Protein AF-0000000073064650 (afdb_homodimer)

pLDDT: mean 72.91, std 30.6, range [15.84, 98.94]

Sequence (746 aa):
MNFLLETLQVIVMSIYYNMEAFVRLFIPPKNKNVTGEIVLITGAGSGIGRLLAEKFAPLGVSLVLWDINQEGMEETSRLVQEKGATKVHYYLCDCSDKSEVYRVADKVKREVGDVSILINNAGIVTGRKFMDAPDSLIEKTFEVNTMAHFWTYKAFLPAMTANNHGHLVSIASSAGLIGVNGLADYCASKFAAIGFAESVALELLATGKDGVKTTIVCPFFINTGMFDGCTTKWPLLLPVLDPDYVANKIIEAILTDQVYLLLPRTMYLIIGLKKQSKGNQCHVGRVGTSQHLVFGCISTYYTRQAWDSAGDVSGSFQLYGCFQRTRQEGGVEKRGKKETTYSVILVPQRRLIVHVMFLFSLVLLLFIRNFSVMNFLLETLQVIVMSIYYNMEAFVRLFIPPKNKNVTGEIVLITGAGSGIGRLLAEKFAPLGVSLVLWDINQEGMEETSRLVQEKGATKVHYYLCDCSDKSEVYRVADKVKREVGDVSILINNAGIVTGRKFMDAPDSLIEKTFEVNTMAHFWTYKAFLPAMTANNHGHLVSIASSAGLIGVNGLADYCASKFAAIGFAESVALELLATGKDGVKTTIVCPFFINTGMFDGCTTKWPLLLPVLDPDYVANKIIEAILTDQVYLLLPRTMYLIIGLKKQSKGNQCHVGRVGTSQHLVFGCISTYYTRQAWDSAGDVSGSFQLYGCFQRTRQEGGVEKRGKKETTYSVILVPQRRLIVHVMFLFSLVLLLFIRNFSV

Solvent-accessible surface area (backbone atoms only — not comparable to full-atom values): 40023 Å² total; per-residue (Å²): 132,56,66,64,58,53,49,48,47,49,48,52,48,49,50,50,51,51,50,51,44,55,54,38,73,74,43,78,76,66,68,57,86,51,60,70,36,29,37,35,32,30,33,18,30,44,68,59,29,27,46,41,48,43,68,43,13,64,51,52,26,33,40,36,36,26,17,69,45,62,70,34,34,52,51,34,52,52,54,17,44,73,51,52,29,84,38,80,46,72,46,82,36,48,52,56,37,65,70,46,45,52,52,51,48,51,49,40,45,74,75,78,38,76,55,30,31,42,34,48,47,40,67,65,73,85,58,36,44,64,90,72,46,53,70,70,57,45,53,48,33,31,25,34,38,26,52,26,54,56,54,54,43,64,65,41,42,60,62,16,59,76,65,35,38,29,34,44,32,41,56,49,26,40,42,29,77,41,48,35,38,37,28,25,55,46,10,11,20,22,9,15,35,47,17,29,52,43,4,47,49,44,35,33,51,75,69,67,30,71,43,42,40,50,28,41,33,22,40,49,60,43,68,39,83,90,46,50,70,55,50,50,75,42,48,88,72,47,47,73,34,54,51,68,58,51,32,52,52,50,52,51,30,62,34,33,48,20,44,40,45,56,34,58,68,55,47,35,55,51,50,35,50,52,36,48,47,54,45,56,27,55,69,31,40,80,60,59,46,60,65,32,50,64,51,64,45,37,49,61,59,52,57,60,86,71,70,74,76,78,74,85,79,75,79,82,81,78,80,80,80,81,79,82,81,84,84,83,83,82,82,89,83,85,79,85,77,88,74,87,81,81,81,82,79,83,73,88,82,77,74,71,67,62,64,60,54,57,60,52,53,54,54,53,58,60,54,64,60,64,67,74,107,133,57,67,63,57,52,47,49,47,50,48,51,47,48,49,50,51,51,49,49,42,55,54,37,72,73,43,80,76,66,68,57,88,51,60,72,36,29,38,35,30,29,34,17,30,42,68,60,29,26,47,40,48,43,66,45,13,65,51,50,28,33,40,36,36,26,16,72,45,61,69,33,34,52,50,35,53,52,54,18,45,74,49,54,30,86,39,80,46,75,46,81,35,50,51,56,36,63,70,46,44,54,53,50,46,53,49,40,44,73,74,76,38,77,54,31,31,42,34,47,46,41,68,64,73,84,57,35,45,65,91,72,45,53,68,70,56,46,53,48,32,32,26,32,39,26,51,25,55,56,53,52,44,67,66,41,42,62,61,17,59,75,65,36,37,30,33,44,32,40,55,48,26,40,41,28,76,42,45,35,37,38,29,22,58,45,10,11,19,21,9,16,33,47,17,28,52,44,5,47,48,44,35,33,51,74,70,66,30,72,43,42,40,48,28,42,35,22,41,49,59,42,67,38,82,89,45,48,70,56,49,50,74,43,49,87,73,46,47,72,34,53,49,67,58,51,33,51,51,50,52,51,31,61,34,33,47,20,41,38,43,56,36,59,69,56,45,36,55,53,51,35,51,52,38,46,47,52,47,58,26,55,68,30,40,79,61,59,46,60,64,32,51,64,50,62,46,37,49,61,60,51,58,62,85,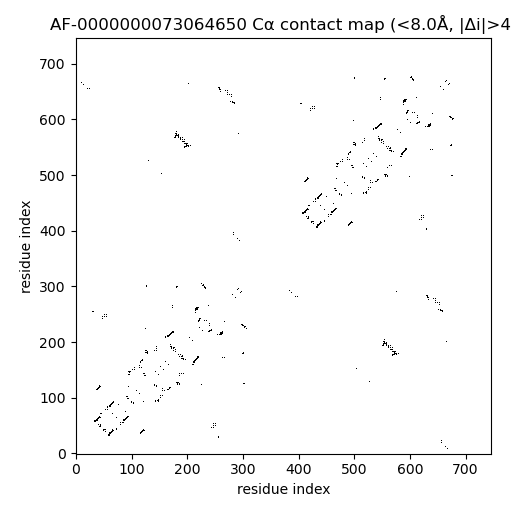73,72,78,75,77,72,86,81,77,80,84,81,79,83,80,82,81,82,80,79,85,83,82,84,82,81,78,86,89,86,82,78,85,75,86,80,80,80,82,79,84,72,90,83,78,74,72,67,63,63,60,55,55,58,53,55,53,54,54,59,60,53,64,58,64,67,73,110

Structure (mmCIF, N/CA/C/O backbone):
data_AF-0000000073064650-model_v1
#
loop_
_entity.id
_entity.type
_entity.pdbx_description
1 polymer 'Short chain dehydrogenase/reductase family 16C, member 5a'
#
loop_
_atom_site.group_PDB
_atom_site.id
_atom_site.type_symbol
_atom_site.label_atom_id
_atom_site.label_alt_id
_atom_site.label_comp_id
_atom_site.label_asym_id
_atom_site.label_entity_id
_atom_site.label_seq_id
_atom_site.pdbx_PDB_ins_code
_atom_site.Cartn_x
_atom_site.Cartn_y
_atom_site.Cartn_z
_atom_site.occupancy
_atom_site.B_iso_or_equiv
_atom_site.auth_seq_id
_atom_site.auth_comp_id
_atom_site.auth_asym_id
_atom_site.auth_atom_id
_atom_site.pdbx_PDB_model_num
ATOM 1 N N . MET A 1 1 ? 33.188 0.176 7.977 1 47.28 1 MET A N 1
ATOM 2 C CA . MET A 1 1 ? 33 0.413 9.406 1 47.28 1 MET A CA 1
ATOM 3 C C . MET A 1 1 ? 32.531 -0.856 10.102 1 47.28 1 MET A C 1
ATOM 5 O O . MET A 1 1 ? 31.938 -1.738 9.477 1 47.28 1 MET A O 1
ATOM 9 N N . ASN A 1 2 ? 32.969 -1.141 11.242 1 60.19 2 ASN A N 1
ATOM 10 C CA . ASN A 1 2 ? 32.938 -2.396 11.984 1 60.19 2 ASN A CA 1
ATOM 11 C C . ASN A 1 2 ? 31.516 -2.74 12.43 1 60.19 2 ASN A C 1
ATOM 13 O O . ASN A 1 2 ? 30.766 -1.862 12.859 1 60.19 2 ASN A O 1
ATOM 17 N N . PHE A 1 3 ? 30.969 -3.73 11.812 1 63.03 3 PHE A N 1
ATOM 18 C CA . PHE A 1 3 ? 29.688 -4.316 12.164 1 63.03 3 PHE A CA 1
ATOM 19 C C . PHE A 1 3 ? 29.422 -4.195 13.656 1 63.03 3 PHE A C 1
ATOM 21 O O . PHE A 1 3 ? 28.297 -3.877 14.07 1 63.03 3 PHE A O 1
ATOM 28 N N . LEU A 1 4 ? 30.469 -4.383 14.336 1 62.69 4 LEU A N 1
ATOM 29 C CA . LEU A 1 4 ? 30.344 -4.332 15.789 1 62.69 4 LEU A CA 1
ATOM 30 C C . LEU A 1 4 ? 30.031 -2.916 16.266 1 62.69 4 LEU A C 1
ATOM 32 O O . LEU A 1 4 ? 29.188 -2.719 17.141 1 62.69 4 LEU A O 1
ATOM 36 N N . LEU A 1 5 ? 30.75 -2.045 15.68 1 65.25 5 LEU A N 1
ATOM 37 C CA . LEU A 1 5 ? 30.547 -0.658 16.078 1 65.25 5 LEU A CA 1
ATOM 38 C C . LEU A 1 5 ? 29.156 -0.173 15.695 1 65.25 5 LEU A C 1
ATOM 40 O O . LEU A 1 5 ? 28.5 0.531 16.469 1 65.25 5 LEU A O 1
ATOM 44 N N . GLU A 1 6 ? 28.734 -0.646 14.555 1 61.19 6 GLU A N 1
ATOM 45 C CA . GLU A 1 6 ? 27.422 -0.248 14.094 1 61.19 6 GLU A CA 1
ATOM 46 C C . GLU A 1 6 ? 26.328 -0.876 14.953 1 61.19 6 GLU A C 1
ATOM 48 O O . GLU A 1 6 ? 25.312 -0.231 15.258 1 61.19 6 GLU A O 1
ATOM 53 N N . THR A 1 7 ? 26.625 -2.049 15.312 1 64.44 7 THR A N 1
ATOM 54 C CA . THR A 1 7 ? 25.656 -2.73 16.172 1 64.44 7 THR A CA 1
ATOM 55 C C . THR A 1 7 ? 25.562 -2.049 17.531 1 64.44 7 THR A C 1
ATOM 57 O O . THR A 1 7 ? 24.469 -1.858 18.062 1 64.44 7 THR A O 1
ATOM 60 N N . LEU A 1 8 ? 26.719 -1.729 18.031 1 69.44 8 LEU A N 1
ATOM 61 C CA . LEU A 1 8 ? 26.75 -1.04 19.312 1 69.44 8 LEU A CA 1
ATOM 62 C C . LEU A 1 8 ? 26.031 0.303 19.234 1 69.44 8 LEU A C 1
ATOM 64 O O . LEU A 1 8 ? 25.328 0.694 20.156 1 69.44 8 LEU A O 1
ATOM 68 N N . GLN A 1 9 ? 26.281 0.861 18.156 1 66.75 9 GLN A N 1
ATOM 69 C CA . GLN A 1 9 ? 25.625 2.141 17.938 1 66.75 9 GLN A CA 1
ATOM 70 C C . GLN A 1 9 ? 24.109 1.975 17.922 1 66.75 9 GLN A C 1
ATOM 72 O O . GLN A 1 9 ? 23.375 2.783 18.5 1 66.75 9 GLN A O 1
ATOM 77 N N . VAL A 1 10 ? 23.688 0.901 17.312 1 63.62 10 VAL A N 1
ATOM 78 C CA . VAL A 1 10 ? 22.25 0.648 17.219 1 63.62 10 VAL A CA 1
ATOM 79 C C . VAL A 1 10 ? 21.688 0.355 18.609 1 63.62 10 VAL A C 1
ATOM 81 O O . VAL A 1 10 ? 20.594 0.813 18.969 1 63.62 10 VAL A O 1
ATOM 84 N N . ILE A 1 11 ? 22.484 -0.302 19.359 1 62.72 11 ILE A N 1
ATOM 85 C CA . ILE A 1 11 ? 22.047 -0.66 20.703 1 62.72 11 ILE A CA 1
ATOM 86 C C . ILE A 1 11 ? 21.953 0.596 21.578 1 62.72 11 ILE A C 1
ATOM 88 O O . ILE A 1 11 ? 20.953 0.803 22.266 1 62.72 11 ILE A O 1
ATOM 92 N N . VAL A 1 12 ? 22.969 1.361 21.484 1 70.06 12 VAL A N 1
ATOM 93 C CA . VAL A 1 12 ? 23.016 2.584 22.281 1 70.06 12 VAL A CA 1
ATOM 94 C C . VAL A 1 12 ? 21.859 3.496 21.875 1 70.06 12 VAL A C 1
ATOM 96 O O . VAL A 1 12 ? 21.172 4.066 22.734 1 70.06 12 VAL A O 1
ATOM 99 N N . MET A 1 13 ? 21.688 3.512 20.609 1 64 13 MET A N 1
ATOM 100 C CA . MET A 1 13 ? 20.594 4.34 20.125 1 64 13 MET A CA 1
ATOM 101 C C . MET A 1 13 ? 19.25 3.781 20.578 1 64 13 MET A C 1
ATOM 103 O O . MET A 1 13 ? 18.344 4.539 20.922 1 64 13 MET A O 1
ATOM 107 N N . SER A 1 14 ? 19.156 2.498 20.562 1 62.38 14 SER A N 1
ATOM 108 C CA . SER A 1 14 ? 17.922 1.861 21.016 1 62.38 14 SER A CA 1
ATOM 109 C C . SER A 1 14 ? 17.656 2.16 22.5 1 62.38 14 SER A C 1
ATOM 111 O O . SER A 1 14 ? 16.516 2.441 22.875 1 62.38 14 SER A O 1
ATOM 113 N N . ILE A 1 15 ? 18.688 2.133 23.234 1 65.19 15 ILE A N 1
ATOM 114 C CA . ILE A 1 15 ? 18.562 2.422 24.656 1 65.19 15 ILE A CA 1
ATOM 115 C C . ILE A 1 15 ? 18.156 3.883 24.859 1 65.19 15 ILE A C 1
ATOM 117 O O . ILE A 1 15 ? 17.25 4.184 25.641 1 65.19 15 ILE A O 1
ATOM 121 N N . TYR A 1 16 ? 18.828 4.695 24.172 1 65.5 16 TYR A N 1
ATOM 122 C CA . TYR A 1 16 ? 18.547 6.121 24.266 1 65.5 16 TYR A CA 1
ATOM 123 C C . TYR A 1 16 ? 17.078 6.398 23.953 1 65.5 16 TYR A C 1
ATOM 125 O O . TYR A 1 16 ? 16.391 7.098 24.688 1 65.5 16 TYR A O 1
ATOM 133 N N . TYR A 1 17 ? 16.594 5.781 22.938 1 60.78 17 TYR A N 1
ATOM 134 C CA . TYR A 1 17 ? 15.234 6.059 22.5 1 60.78 17 TYR A CA 1
ATOM 135 C C . TYR A 1 17 ? 14.219 5.465 23.469 1 60.78 17 TYR A C 1
ATOM 137 O O . TYR A 1 17 ? 13.156 6.051 23.703 1 60.78 17 TYR A O 1
ATOM 145 N N . ASN A 1 18 ? 14.594 4.395 24 1 61.25 18 ASN A N 1
ATOM 146 C CA . ASN A 1 18 ? 13.703 3.805 25 1 61.25 18 ASN A CA 1
ATOM 147 C C . ASN A 1 18 ? 13.656 4.648 26.266 1 61.25 18 ASN A C 1
ATOM 149 O O . ASN A 1 18 ? 12.602 4.793 26.875 1 61.25 18 ASN A O 1
ATOM 153 N N . MET A 1 19 ? 14.789 5.156 26.562 1 67.62 19 MET A N 1
ATOM 154 C CA . MET A 1 19 ? 14.828 6.039 27.734 1 67.62 19 MET A CA 1
ATOM 155 C C . MET A 1 19 ? 14.031 7.312 27.469 1 67.62 19 MET A C 1
ATOM 157 O O . MET A 1 19 ? 13.289 7.77 28.344 1 67.62 19 MET A O 1
ATOM 161 N N . GLU A 1 20 ? 14.227 7.848 26.359 1 66.56 20 GLU A N 1
ATOM 162 C CA . GLU A 1 20 ? 13.461 9.031 25.984 1 66.56 20 GLU A CA 1
ATOM 163 C C . GLU A 1 20 ? 11.961 8.75 26 1 66.56 20 GLU A C 1
ATOM 165 O O . GLU A 1 20 ? 11.18 9.562 26.5 1 66.56 20 GLU A O 1
ATOM 170 N N . ALA A 1 21 ? 11.594 7.648 25.453 1 62.06 21 ALA A N 1
ATOM 171 C CA . ALA A 1 21 ? 10.188 7.25 25.469 1 62.06 21 ALA A CA 1
ATOM 172 C C . ALA A 1 21 ? 9.664 7.125 26.891 1 62.06 21 ALA A C 1
ATOM 174 O O . ALA A 1 21 ? 8.523 7.516 27.188 1 62.06 21 ALA A O 1
ATOM 175 N N . PHE A 1 22 ? 10.516 6.668 27.703 1 66.25 22 PHE A N 1
ATOM 176 C CA . PHE A 1 22 ? 10.141 6.5 29.109 1 66.25 22 PHE A CA 1
ATOM 177 C C . PHE A 1 22 ? 9.93 7.855 29.766 1 66.25 22 PHE A C 1
ATOM 179 O O . PHE A 1 22 ? 8.961 8.039 30.516 1 66.25 22 PHE A O 1
ATOM 186 N N . VAL A 1 23 ? 10.766 8.773 29.547 1 69.88 23 VAL A N 1
ATOM 187 C CA . VAL A 1 23 ? 10.672 10.109 30.125 1 69.88 23 VAL A CA 1
ATOM 188 C C . VAL A 1 23 ? 9.43 10.82 29.594 1 69.88 23 VAL A C 1
ATOM 190 O O . VAL A 1 23 ? 8.75 11.531 30.344 1 69.88 23 VAL A O 1
ATOM 193 N N . ARG A 1 24 ? 9.125 10.664 28.312 1 65.75 24 ARG A N 1
ATOM 194 C CA . ARG A 1 24 ? 8 11.328 27.672 1 65.75 24 ARG A CA 1
ATOM 195 C C . ARG A 1 24 ? 6.672 10.797 28.203 1 65.75 24 ARG A C 1
ATOM 197 O O . ARG A 1 24 ? 5.633 11.438 28.047 1 65.75 24 ARG A O 1
ATOM 204 N N . LEU A 1 25 ? 6.734 9.633 28.734 1 64.94 25 LEU A N 1
ATOM 205 C CA . LEU A 1 25 ? 5.535 9.117 29.391 1 64.94 25 LEU A CA 1
ATOM 206 C C . LEU A 1 25 ? 5.094 10.031 30.516 1 64.94 25 LEU A C 1
ATOM 208 O O . LEU A 1 25 ? 3.902 10.125 30.812 1 64.94 25 LEU A O 1
ATOM 212 N N . PHE A 1 26 ? 6.008 10.703 30.984 1 71.88 26 PHE A N 1
ATOM 213 C CA . PHE A 1 26 ? 5.715 11.516 32.156 1 71.88 26 PHE A CA 1
ATOM 214 C C . PHE A 1 26 ? 5.66 13 31.797 1 71.88 26 PHE A C 1
ATOM 216 O O . PHE A 1 26 ? 5.117 13.805 32.562 1 71.88 26 PHE A O 1
ATOM 223 N N . ILE A 1 27 ? 6.203 13.367 30.734 1 74.31 27 ILE A N 1
ATOM 224 C CA . ILE A 1 27 ? 6.203 14.758 30.312 1 74.31 27 ILE A CA 1
ATOM 225 C C . ILE A 1 27 ? 5.469 14.898 28.969 1 74.31 27 ILE A C 1
ATOM 227 O O . ILE A 1 27 ? 5.973 14.469 27.938 1 74.31 27 ILE A O 1
ATOM 231 N N . PRO A 1 28 ? 4.277 15.484 29.078 1 75 28 PRO A N 1
ATOM 232 C CA . PRO A 1 28 ? 3.551 15.664 27.812 1 75 28 PRO A CA 1
ATOM 233 C C . PRO A 1 28 ? 4.312 16.531 26.812 1 75 28 PRO A C 1
ATOM 235 O O . PRO A 1 28 ? 5.016 17.469 27.203 1 75 28 PRO A O 1
ATOM 238 N N . PRO A 1 29 ? 4.273 16.125 25.578 1 77.12 29 PRO A N 1
ATOM 239 C CA . PRO A 1 29 ? 4.949 16.938 24.562 1 77.12 29 PRO A CA 1
ATOM 240 C C . PRO A 1 29 ? 4.352 18.344 24.453 1 77.12 29 PRO A C 1
ATOM 242 O O . PRO A 1 29 ? 3.158 18.531 24.703 1 77.12 29 PRO A O 1
ATOM 245 N N . LYS A 1 30 ? 5.246 19.234 24.188 1 85.81 30 LYS A N 1
ATOM 246 C CA . LYS A 1 30 ? 4.801 20.609 24 1 85.81 30 LYS A CA 1
ATOM 247 C C . LYS A 1 30 ? 4.266 20.828 22.594 1 85.81 30 LYS A C 1
ATOM 249 O O . LYS A 1 30 ? 4.824 20.312 21.625 1 85.81 30 LYS A O 1
ATOM 254 N N . ASN A 1 31 ? 3.184 21.531 22.5 1 92.31 31 ASN A N 1
ATOM 255 C CA . ASN A 1 31 ? 2.6 21.859 21.219 1 92.31 31 ASN A CA 1
ATOM 256 C C . ASN A 1 31 ? 3.443 22.891 20.469 1 92.31 31 ASN A C 1
ATOM 258 O O . ASN A 1 31 ? 3.928 23.859 21.062 1 92.31 31 ASN A O 1
ATOM 262 N N . LYS A 1 32 ? 3.717 22.641 19.266 1 95 32 LYS A N 1
ATOM 263 C CA . LYS A 1 32 ? 4.387 23.656 18.469 1 95 32 LYS A CA 1
ATOM 264 C C . LYS A 1 32 ? 3.432 24.797 18.109 1 95 32 LYS A C 1
ATOM 266 O O . LYS A 1 32 ? 2.215 24.594 18.062 1 95 32 LYS A O 1
ATOM 271 N N . ASN A 1 33 ? 3.994 25.922 17.969 1 96.5 33 ASN A N 1
ATOM 272 C CA . ASN A 1 33 ? 3.232 27.094 17.547 1 96.5 33 ASN A CA 1
ATOM 273 C C . ASN A 1 33 ? 2.984 27.078 16.047 1 96.5 33 ASN A C 1
ATOM 275 O O . ASN A 1 33 ? 3.926 27 15.258 1 96.5 33 ASN A O 1
ATOM 279 N N . VAL A 1 34 ? 1.706 27.25 15.648 1 97.62 34 VAL A N 1
ATOM 280 C CA . VAL A 1 34 ? 1.395 27.203 14.227 1 97.62 34 VAL A CA 1
ATOM 281 C C . VAL A 1 34 ? 0.809 28.531 13.773 1 97.62 34 VAL A C 1
ATOM 283 O O . VAL A 1 34 ? 0.246 28.625 12.68 1 97.62 34 VAL A O 1
ATOM 286 N N . THR A 1 35 ? 0.923 29.5 14.633 1 97.19 35 THR A N 1
ATOM 287 C CA . THR A 1 35 ? 0.423 30.828 14.258 1 97.19 35 THR A CA 1
ATOM 288 C C . THR A 1 35 ? 1.116 31.328 12.992 1 97.19 35 THR A C 1
ATOM 290 O O . THR A 1 35 ? 2.342 31.266 12.891 1 97.19 35 THR A O 1
ATOM 293 N N . GLY A 1 36 ? 0.36 31.719 12.008 1 97 36 GLY A N 1
ATOM 294 C CA . GLY A 1 36 ? 0.901 32.281 10.781 1 97 36 GLY A CA 1
ATOM 295 C C . GLY A 1 36 ? 1.178 31.234 9.719 1 97 36 GLY A C 1
ATOM 296 O O . GLY A 1 36 ? 1.464 31.578 8.57 1 97 36 GLY A O 1
ATOM 297 N N . GLU A 1 37 ? 1.08 29.984 10.078 1 98.25 37 GLU A N 1
ATOM 298 C CA . GLU A 1 37 ? 1.302 28.922 9.109 1 98.25 37 GLU A CA 1
ATOM 299 C C . GLU A 1 37 ? 0.158 28.844 8.109 1 98.25 37 GLU A C 1
ATOM 301 O O . GLU A 1 37 ? -0.977 29.203 8.414 1 98.25 37 GLU A O 1
ATOM 306 N N . ILE A 1 38 ? 0.467 28.438 6.941 1 98.75 38 ILE A N 1
ATOM 307 C CA . ILE A 1 38 ? -0.543 28.172 5.918 1 98.75 38 ILE A CA 1
ATOM 308 C C . ILE A 1 38 ? -0.869 26.688 5.875 1 98.75 38 ILE A C 1
ATOM 310 O O . ILE A 1 38 ? -0.013 25.875 5.535 1 98.75 38 ILE A O 1
ATOM 314 N N . VAL A 1 39 ? -2.117 26.344 6.207 1 98.81 39 VAL A N 1
ATOM 315 C CA . VAL A 1 39 ? -2.559 24.953 6.312 1 98.81 39 VAL A CA 1
ATOM 316 C C . VAL A 1 39 ? -3.5 24.625 5.156 1 98.81 39 VAL A C 1
ATOM 318 O O . VAL A 1 39 ? -4.562 25.234 5.02 1 98.81 39 VAL A O 1
ATOM 321 N N . LEU A 1 40 ? -3.078 23.703 4.289 1 98.94 40 LEU A N 1
ATOM 322 C CA . LEU A 1 40 ? -3.939 23.219 3.211 1 98.94 40 LEU A CA 1
ATOM 323 C C . LEU A 1 40 ? -4.551 21.875 3.555 1 98.94 40 LEU A C 1
ATOM 325 O O . LEU A 1 40 ? -3.836 20.953 3.951 1 98.94 40 LEU A O 1
ATOM 329 N N . ILE A 1 41 ? -5.848 21.75 3.438 1 98.88 41 ILE A N 1
ATOM 330 C CA . ILE A 1 41 ? -6.574 20.531 3.727 1 98.88 41 ILE A CA 1
ATOM 331 C C . ILE A 1 41 ? -7.344 20.078 2.486 1 98.88 41 ILE A C 1
ATOM 333 O O . ILE A 1 41 ? -8.18 20.812 1.966 1 98.88 41 ILE A O 1
ATOM 337 N N . THR A 1 42 ? -7.074 18.906 2.008 1 98.81 42 THR A N 1
ATOM 338 C CA . THR A 1 42 ? -7.875 18.344 0.93 1 98.81 42 THR A CA 1
ATOM 339 C C . THR A 1 42 ? -9.102 17.625 1.488 1 98.81 42 THR A C 1
ATOM 341 O O . THR A 1 42 ? -9.039 17.047 2.574 1 98.81 42 THR A O 1
ATOM 344 N N . GLY A 1 43 ? -10.172 17.609 0.719 1 98.12 43 GLY A N 1
ATOM 345 C CA . GLY A 1 43 ? -11.406 17.016 1.217 1 98.12 43 GLY A CA 1
ATOM 346 C C . GLY A 1 43 ? -11.984 17.781 2.398 1 98.12 43 GLY A C 1
ATOM 347 O O . GLY A 1 43 ? -12.438 17.172 3.371 1 98.12 43 GLY A O 1
ATOM 348 N N . ALA A 1 44 ? -11.914 19.062 2.342 1 98.25 44 ALA A N 1
ATOM 349 C CA . ALA A 1 44 ? -12.25 19.906 3.484 1 98.25 44 ALA A CA 1
ATOM 350 C C . ALA A 1 44 ? -13.742 20.234 3.506 1 98.25 44 ALA A C 1
ATOM 352 O O . ALA A 1 44 ? -14.242 20.859 4.441 1 98.25 44 ALA A O 1
ATOM 353 N N . GLY A 1 45 ? -14.492 19.766 2.561 1 96.62 45 GLY A N 1
ATOM 354 C CA . GLY A 1 45 ? -15.891 20.141 2.438 1 96.62 45 GLY A CA 1
ATOM 355 C C . GLY A 1 45 ? -16.797 19.344 3.354 1 96.62 45 GLY A C 1
ATOM 356 O O . GLY A 1 45 ? -17.969 19.688 3.52 1 96.62 45 GLY A O 1
ATOM 357 N N . SER A 1 46 ? -16.266 18.281 3.943 1 93.56 46 SER A N 1
ATOM 358 C CA . SER A 1 46 ? -17.078 17.453 4.832 1 93.56 46 SER A CA 1
ATOM 359 C C . SER A 1 46 ? -16.203 16.578 5.73 1 93.56 46 SER A C 1
ATOM 361 O O . SER A 1 46 ? -14.977 16.641 5.66 1 93.56 46 SER A O 1
ATOM 363 N N . GLY A 1 47 ? -16.859 16 6.664 1 93.81 47 GLY A N 1
ATOM 364 C CA . GLY A 1 47 ? -16.234 14.938 7.438 1 93.81 47 GLY A CA 1
ATOM 365 C C . GLY A 1 47 ? -15.055 15.422 8.25 1 93.81 47 GLY A C 1
ATOM 366 O O . GLY A 1 47 ? -15.125 16.469 8.898 1 93.81 47 GLY A O 1
ATOM 367 N N . ILE A 1 48 ? -14.031 14.602 8.203 1 96.5 48 ILE A N 1
ATOM 368 C CA . ILE A 1 48 ? -12.828 14.852 8.992 1 96.5 48 ILE A CA 1
ATOM 369 C C . ILE A 1 48 ? -12.156 16.141 8.516 1 96.5 48 ILE A C 1
ATOM 371 O O . ILE A 1 48 ? -11.648 16.922 9.32 1 96.5 48 ILE A O 1
ATOM 375 N N . GLY A 1 49 ? -12.172 16.359 7.176 1 98 49 GLY A N 1
ATOM 376 C CA . GLY A 1 49 ? -11.57 17.562 6.637 1 98 49 GLY A CA 1
ATOM 377 C C . GLY A 1 49 ? -12.18 18.844 7.195 1 98 49 GLY A C 1
ATOM 378 O O . GLY A 1 49 ? -11.461 19.766 7.574 1 98 49 GLY A O 1
ATOM 379 N N . ARG A 1 50 ? -13.469 18.844 7.25 1 97.75 50 ARG A N 1
ATOM 380 C CA . ARG A 1 50 ? -14.172 20 7.82 1 97.75 50 ARG A CA 1
ATOM 381 C C . ARG A 1 50 ? -13.836 20.172 9.297 1 97.75 50 ARG A C 1
ATOM 383 O O . ARG A 1 50 ? -13.562 21.281 9.75 1 97.75 50 ARG A O 1
ATOM 390 N N . LEU A 1 51 ? -13.812 19.078 10.016 1 97.88 51 LEU A N 1
ATOM 391 C CA . LEU A 1 51 ? -13.547 19.125 11.453 1 97.88 51 LEU A CA 1
ATOM 392 C C . LEU A 1 51 ? -12.125 19.594 11.727 1 97.88 51 LEU A C 1
ATOM 394 O O . LEU A 1 51 ? -11.883 20.328 12.68 1 97.88 51 LEU A O 1
ATOM 398 N N . LEU A 1 52 ? -11.203 19.188 10.898 1 98.56 52 LEU A N 1
ATOM 399 C CA . LEU A 1 52 ? -9.828 19.656 11.047 1 98.56 52 LEU A CA 1
ATOM 400 C C . LEU A 1 52 ? -9.734 21.156 10.805 1 98.56 52 LEU A C 1
ATOM 402 O O . LEU A 1 52 ? -9.055 21.875 11.547 1 98.56 52 LEU A O 1
ATOM 406 N N . ALA A 1 53 ? -10.422 21.578 9.766 1 98.56 53 ALA A N 1
ATOM 407 C CA . ALA A 1 53 ? -10.453 23.016 9.477 1 98.56 53 ALA A CA 1
ATOM 408 C C . ALA A 1 53 ? -11 23.797 10.656 1 98.56 53 ALA A C 1
ATOM 410 O O . ALA A 1 53 ? -10.438 24.828 11.047 1 98.56 53 ALA A O 1
ATOM 411 N N . GLU A 1 54 ? -12.008 23.297 11.258 1 98.19 54 GLU A N 1
ATOM 412 C CA . GLU A 1 54 ? -12.633 23.938 12.406 1 98.19 54 GLU A CA 1
ATOM 413 C C . GLU A 1 54 ? -11.68 24.016 13.594 1 98.19 54 GLU A C 1
ATOM 415 O O . GLU A 1 54 ? -11.656 25 14.32 1 98.19 54 GLU A O 1
ATOM 420 N N . LYS A 1 55 ? -10.945 23.016 13.75 1 97.69 55 LYS A N 1
ATOM 421 C CA . LYS A 1 55 ? -10.055 22.938 14.906 1 97.69 55 LYS A CA 1
ATOM 422 C C . LYS A 1 55 ? -8.812 23.797 14.703 1 97.69 55 LYS A C 1
ATOM 424 O O . LYS A 1 55 ? -8.234 24.297 15.672 1 97.69 55 LYS A O 1
ATOM 429 N N . PHE A 1 56 ? -8.422 24.062 13.484 1 98.12 56 PHE A N 1
ATOM 430 C CA . PHE A 1 56 ? -7.277 24.906 13.172 1 98.12 56 PHE A CA 1
ATOM 431 C C . PHE A 1 56 ? -7.668 26.391 13.211 1 98.12 56 PHE A C 1
ATOM 433 O O . PHE A 1 56 ? -6.812 27.25 13.406 1 98.12 56 PHE A O 1
ATOM 440 N N . ALA A 1 57 ? -8.906 26.641 13.086 1 97.5 57 ALA A N 1
ATOM 441 C CA . ALA A 1 57 ? -9.422 27.984 12.891 1 97.5 57 ALA A CA 1
ATOM 442 C C . ALA A 1 57 ? -8.961 28.906 14.016 1 97.5 57 ALA A C 1
ATOM 444 O O . ALA A 1 57 ? -8.445 30 13.758 1 97.5 57 ALA A O 1
ATOM 445 N N . PRO A 1 58 ? -9.055 28.484 15.266 1 96.75 58 PRO A N 1
ATOM 446 C CA . PRO A 1 58 ? -8.703 29.406 16.344 1 96.75 58 PRO A CA 1
ATOM 447 C C . PRO A 1 58 ? -7.199 29.469 16.609 1 96.75 58 PRO A C 1
ATOM 449 O O . PRO A 1 58 ? -6.746 30.219 17.469 1 96.75 58 PRO A O 1
ATOM 452 N N . LEU A 1 59 ? -6.348 28.797 15.852 1 96.88 59 LEU A N 1
ATOM 453 C CA . LEU A 1 59 ? -4.93 28.672 16.156 1 96.88 59 LEU A CA 1
ATOM 454 C C . LEU A 1 59 ? -4.121 29.734 15.422 1 96.88 59 LEU A C 1
ATOM 456 O O . LEU A 1 59 ? -2.889 29.734 15.469 1 96.88 59 LEU A O 1
ATOM 460 N N . GLY A 1 60 ? -4.785 30.641 14.711 1 96.56 60 GLY A N 1
ATOM 461 C CA . GLY A 1 60 ? -4.121 31.766 14.062 1 96.56 60 GLY A CA 1
ATOM 462 C C . GLY A 1 60 ? -3.455 31.391 12.75 1 96.56 60 GLY A C 1
ATOM 463 O O . GLY A 1 60 ? -2.494 32.031 12.328 1 96.56 60 GLY A O 1
ATOM 464 N N . VAL A 1 61 ? -3.934 30.344 12.133 1 98 61 VAL A N 1
ATOM 465 C CA . VAL A 1 61 ? -3.367 29.891 10.875 1 98 61 VAL A CA 1
ATOM 466 C C . VAL A 1 61 ? -4.156 30.484 9.703 1 98 61 VAL A C 1
ATOM 468 O O . VAL A 1 61 ? -5.234 31.047 9.898 1 98 61 VAL A O 1
ATOM 471 N N . SER A 1 62 ? -3.561 30.438 8.492 1 98.25 62 SER A N 1
ATOM 472 C CA . SER A 1 62 ? -4.289 30.656 7.25 1 98.25 62 SER A CA 1
ATOM 473 C C . SER A 1 62 ? -4.766 29.328 6.656 1 98.25 62 SER A C 1
ATOM 475 O O . SER A 1 62 ? -3.957 28.438 6.375 1 98.25 62 SER A O 1
ATOM 477 N N . LEU A 1 63 ? -6.059 29.234 6.438 1 98.62 63 LEU A N 1
ATOM 478 C CA . LEU A 1 63 ? -6.629 27.984 5.984 1 98.62 63 LEU A CA 1
ATOM 479 C C . LEU A 1 63 ? -6.855 28 4.473 1 98.62 63 LEU A C 1
ATOM 481 O O . LEU A 1 63 ? -7.371 28.984 3.93 1 98.62 63 LEU A O 1
ATOM 485 N N . VAL A 1 64 ? -6.387 26.969 3.803 1 98.75 64 VAL A N 1
ATOM 486 C CA . VAL A 1 64 ? -6.66 26.719 2.391 1 98.75 64 VAL A CA 1
ATOM 487 C C . VAL A 1 64 ? -7.449 25.422 2.236 1 98.75 64 VAL A C 1
ATOM 489 O O . VAL A 1 64 ? -6.93 24.344 2.502 1 98.75 64 VAL A O 1
ATOM 492 N N . LEU A 1 65 ? -8.703 25.531 1.763 1 98.69 65 LEU A N 1
ATOM 493 C CA . LEU A 1 65 ? -9.617 24.391 1.701 1 98.69 65 LEU A CA 1
ATOM 494 C C . LEU A 1 65 ? -9.797 23.922 0.263 1 98.69 65 LEU A C 1
ATOM 496 O O . LEU A 1 65 ? -10.164 24.703 -0.613 1 98.69 65 LEU A O 1
ATOM 500 N N . TRP A 1 66 ? -9.453 22.625 0.001 1 98.75 66 TRP A N 1
ATOM 501 C CA . TRP A 1 66 ? -9.688 21.984 -1.292 1 98.75 66 TRP A CA 1
ATOM 502 C C . TRP A 1 66 ? -10.82 20.969 -1.204 1 98.75 66 TRP A C 1
ATOM 504 O O . TRP A 1 66 ? -10.914 20.219 -0.232 1 98.75 66 TRP A O 1
ATOM 514 N N . ASP A 1 67 ? -11.664 20.969 -2.117 1 98.38 67 ASP A N 1
ATOM 515 C CA . ASP A 1 67 ? -12.695 19.938 -2.26 1 98.38 67 ASP A CA 1
ATOM 516 C C . ASP A 1 67 ? -13.336 20 -3.645 1 98.38 67 ASP A C 1
ATOM 518 O O . ASP A 1 67 ? -13.266 21.016 -4.328 1 98.38 67 ASP A O 1
ATOM 522 N N . ILE A 1 68 ? -13.906 18.906 -4.008 1 97.62 68 ILE A N 1
ATOM 523 C CA . ILE A 1 68 ? -14.617 18.859 -5.277 1 97.62 68 ILE A CA 1
ATOM 524 C C . ILE A 1 68 ? -16.031 19.406 -5.094 1 97.62 68 ILE A C 1
ATOM 526 O O . ILE A 1 68 ? -16.672 19.828 -6.062 1 97.62 68 ILE A O 1
ATOM 530 N N . ASN A 1 69 ? -16.531 19.422 -3.881 1 96.38 69 ASN A N 1
ATOM 531 C CA . ASN A 1 69 ? -17.859 19.891 -3.543 1 96.38 69 ASN A CA 1
ATOM 532 C C . ASN A 1 69 ? -17.859 21.375 -3.164 1 96.38 69 ASN A C 1
ATOM 534 O O . ASN A 1 69 ? -17.531 21.719 -2.027 1 96.38 69 ASN A O 1
ATOM 538 N N . GLN A 1 70 ? -18.391 22.172 -3.986 1 95.5 70 GLN A N 1
ATOM 539 C CA . GLN A 1 70 ? -18.391 23.625 -3.777 1 95.5 70 GLN A CA 1
ATOM 540 C C . GLN A 1 70 ? -19.266 24 -2.584 1 95.5 70 GLN A C 1
ATOM 542 O O . GLN A 1 70 ? -18.844 24.797 -1.733 1 95.5 70 GLN A O 1
ATOM 547 N N . GLU A 1 71 ? -20.438 23.438 -2.527 1 96.56 71 GLU A N 1
ATOM 548 C CA . GLU A 1 71 ? -21.359 23.75 -1.439 1 96.56 71 GLU A CA 1
ATOM 549 C C . GLU A 1 71 ? -20.766 23.359 -0.086 1 96.56 71 GLU A C 1
ATOM 551 O O . GLU A 1 71 ? -20.891 24.109 0.887 1 96.56 71 GLU A O 1
ATOM 556 N N . GLY A 1 72 ? -20.188 22.203 -0.045 1 96.31 72 GLY A N 1
ATOM 557 C CA . GLY A 1 72 ? -19.547 21.75 1.179 1 96.31 72 GLY A CA 1
ATOM 558 C C . GLY A 1 72 ? -18.406 22.656 1.622 1 96.31 72 GLY A C 1
ATOM 559 O O . GLY A 1 72 ? -18.25 22.922 2.814 1 96.31 72 GLY A O 1
ATOM 560 N N . MET A 1 73 ? -17.703 23.141 0.674 1 95.75 73 MET A N 1
ATOM 561 C CA . MET A 1 73 ? -16.562 24 0.971 1 95.75 73 MET A CA 1
ATOM 562 C C . MET A 1 73 ? -17.031 25.359 1.507 1 95.75 73 MET A C 1
ATOM 564 O O . MET A 1 73 ? -16.438 25.891 2.436 1 95.75 73 MET A O 1
ATOM 568 N N . GLU A 1 74 ? -18.031 25.859 0.882 1 95.5 74 GLU A N 1
ATOM 569 C CA . GLU A 1 74 ? -18.594 27.125 1.342 1 95.5 74 GLU A CA 1
ATOM 570 C C . GLU A 1 74 ? -19.141 27 2.764 1 95.5 74 GLU A C 1
ATOM 572 O O . GLU A 1 74 ? -18.953 27.922 3.578 1 95.5 74 GLU A O 1
ATOM 577 N N . GLU A 1 75 ? -19.766 25.891 2.998 1 97.19 75 GLU A N 1
ATOM 578 C CA . GLU A 1 75 ? -20.25 25.641 4.352 1 97.19 75 GLU A CA 1
ATOM 579 C C . GLU A 1 75 ? -19.094 25.578 5.348 1 97.19 75 GLU A C 1
ATOM 581 O O . GLU A 1 75 ? -19.141 26.172 6.422 1 97.19 75 GLU A O 1
ATOM 586 N N . THR A 1 76 ? -18.047 24.859 4.984 1 98.12 76 THR A N 1
ATOM 587 C CA . THR A 1 76 ? -16.875 24.766 5.844 1 98.12 76 THR A CA 1
ATOM 588 C C . THR A 1 76 ? -16.25 26.141 6.062 1 98.12 76 THR A C 1
ATOM 590 O O . THR A 1 76 ? -15.844 26.469 7.18 1 98.12 76 THR A O 1
ATOM 593 N N . SER A 1 77 ? -16.172 26.906 5.016 1 97.12 77 SER A N 1
ATOM 594 C CA . SER A 1 77 ? -15.617 28.25 5.109 1 97.12 77 SER A CA 1
ATOM 595 C C . SER A 1 77 ? -16.406 29.109 6.102 1 97.12 77 SER A C 1
ATOM 597 O O . SER A 1 77 ? -15.812 29.828 6.902 1 97.12 77 SER A O 1
ATOM 599 N N . ARG A 1 78 ? -17.688 29 6.074 1 96.75 78 ARG A N 1
ATOM 600 C CA . ARG A 1 78 ? -18.531 29.734 7.008 1 96.75 78 ARG A CA 1
ATOM 601 C C . ARG A 1 78 ? -18.297 29.266 8.438 1 96.75 78 ARG A C 1
ATOM 603 O O . ARG A 1 78 ? -18.141 30.094 9.344 1 96.75 78 ARG A O 1
ATOM 610 N N . LEU A 1 79 ? -18.25 28.016 8.625 1 97.25 79 LEU A N 1
ATOM 611 C CA . LEU A 1 79 ? -18.094 27.422 9.953 1 97.25 79 LEU A CA 1
ATOM 612 C C . LEU A 1 79 ? -16.75 27.844 10.562 1 97.25 79 LEU A C 1
ATOM 614 O O . LEU A 1 79 ? -16.688 28.156 11.75 1 97.25 79 LEU A O 1
ATOM 618 N N . VAL A 1 80 ? -15.719 27.844 9.766 1 97.56 80 VAL A N 1
ATOM 619 C CA . VAL A 1 80 ? -14.391 28.141 10.297 1 97.56 80 VAL A CA 1
ATOM 620 C C . VAL A 1 80 ? -14.281 29.641 10.602 1 97.56 80 VAL A C 1
ATOM 622 O O . VAL A 1 80 ? -13.594 30.031 11.555 1 97.56 80 VAL A O 1
ATOM 625 N N . GLN A 1 81 ? -14.922 30.469 9.82 1 96.06 81 GLN A N 1
ATOM 626 C CA . GLN A 1 81 ? -14.953 31.906 10.109 1 96.06 81 GLN A CA 1
ATOM 627 C C . GLN A 1 81 ? -15.656 32.188 11.438 1 96.06 81 GLN A C 1
ATOM 629 O O . GLN A 1 81 ? -15.211 33.031 12.219 1 96.06 81 GLN A O 1
ATOM 634 N N . GLU A 1 82 ? -16.656 31.438 11.68 1 95.81 82 GLU A N 1
ATOM 635 C CA . GLU A 1 82 ? -17.391 31.562 12.938 1 95.81 82 GLU A CA 1
ATOM 636 C C . GLU A 1 82 ? -16.531 31.141 14.117 1 95.81 82 GLU A C 1
ATOM 638 O O . GLU A 1 82 ? -16.719 31.625 15.234 1 95.81 82 GLU A O 1
ATOM 643 N N . LYS A 1 83 ? -15.625 30.312 13.852 1 95.25 83 LYS A N 1
ATOM 644 C CA . LYS A 1 83 ? -14.789 29.766 14.914 1 95.25 83 LYS A CA 1
ATOM 645 C C . LYS A 1 83 ? -13.523 30.594 15.102 1 95.25 83 LYS A C 1
ATOM 647 O O . LYS A 1 83 ? -12.641 30.219 15.883 1 95.25 83 LYS A O 1
ATOM 652 N N . GLY A 1 84 ? -13.336 31.656 14.297 1 92 84 GLY A N 1
ATOM 653 C CA . GLY A 1 84 ? -12.273 32.594 14.578 1 92 84 GLY A CA 1
ATOM 654 C C . GLY A 1 84 ? -11.18 32.594 13.523 1 92 84 GLY A C 1
ATOM 655 O O . GLY A 1 84 ? -10.141 33.25 13.703 1 92 84 GLY A O 1
ATOM 656 N N . ALA A 1 85 ? -11.43 31.922 12.477 1 92.62 85 ALA A N 1
ATOM 657 C CA . ALA A 1 85 ? -10.43 31.984 11.414 1 92.62 85 ALA A CA 1
ATOM 658 C C . ALA A 1 85 ? -10.375 33.375 10.781 1 92.62 85 ALA A C 1
ATOM 660 O O . ALA A 1 85 ? -11.414 33.938 10.445 1 92.62 85 ALA A O 1
ATOM 661 N N . THR A 1 86 ? -9.156 33.906 10.617 1 90.31 86 THR A N 1
ATOM 662 C CA . THR A 1 86 ? -9.023 35.25 10.055 1 90.31 86 THR A CA 1
ATOM 663 C C . THR A 1 86 ? -8.742 35.188 8.555 1 90.31 86 THR A C 1
ATOM 665 O O . THR A 1 86 ? -9.094 36.125 7.816 1 90.31 86 THR A O 1
ATOM 668 N N . LYS A 1 87 ? -8.125 34.188 8.102 1 96.25 87 LYS A N 1
ATOM 669 C CA . LYS A 1 87 ? -7.797 34 6.695 1 96.25 87 LYS A CA 1
ATOM 670 C C . LYS A 1 87 ? -8.227 32.594 6.211 1 96.25 87 LYS A C 1
ATOM 672 O O . LYS A 1 87 ? -7.688 31.594 6.652 1 96.25 87 LYS A O 1
ATOM 677 N N . VAL A 1 88 ? -9.195 32.625 5.359 1 97.56 88 VAL A N 1
ATOM 678 C CA . VAL A 1 88 ? -9.695 31.359 4.805 1 97.56 88 VAL A CA 1
ATOM 679 C C . VAL A 1 88 ? -9.852 31.484 3.291 1 97.56 88 VAL A C 1
ATOM 681 O O . VAL A 1 88 ? -10.43 32.469 2.799 1 97.56 88 VAL A O 1
ATOM 684 N N . HIS A 1 89 ? -9.219 30.562 2.557 1 97.56 89 HIS A N 1
ATOM 685 C CA . HIS A 1 89 ? -9.344 30.438 1.107 1 97.56 89 HIS A CA 1
ATOM 686 C C . HIS A 1 89 ? -9.852 29.062 0.712 1 97.56 89 HIS A C 1
ATOM 688 O O . HIS A 1 89 ? -9.523 28.062 1.361 1 97.56 89 HIS A O 1
ATOM 694 N N . TYR A 1 90 ? -10.703 29 -0.202 1 97 90 TYR A N 1
ATOM 695 C CA . TYR A 1 90 ? -11.148 27.703 -0.677 1 97 90 TYR A CA 1
ATOM 696 C C . TYR A 1 90 ? -11.109 27.625 -2.199 1 97 90 TYR A C 1
ATOM 698 O O . TYR A 1 90 ? -11.359 28.625 -2.881 1 97 90 TYR A O 1
ATOM 706 N N . TYR A 1 91 ? -10.711 26.547 -2.742 1 97.94 91 TYR A N 1
ATOM 707 C CA . TYR A 1 91 ? -10.57 26.281 -4.172 1 97.94 91 TYR A CA 1
ATOM 708 C C . TYR A 1 91 ? -11.242 24.984 -4.566 1 97.94 91 TYR A C 1
ATOM 710 O O . TYR A 1 91 ? -11.117 23.969 -3.863 1 97.94 91 TYR A O 1
ATOM 718 N N . LEU A 1 92 ? -12.008 25.047 -5.609 1 97.94 92 LEU A N 1
ATOM 719 C CA . LEU A 1 92 ? -12.516 23.812 -6.199 1 97.94 92 LEU A CA 1
ATOM 720 C C . LEU A 1 92 ? -11.383 22.984 -6.812 1 97.94 92 LEU A C 1
ATOM 722 O O . LEU A 1 92 ? -10.648 23.484 -7.668 1 97.94 92 LEU A O 1
ATOM 726 N N . CYS A 1 93 ? -11.234 21.719 -6.34 1 98.25 93 CYS A N 1
ATOM 727 C CA . CYS A 1 93 ? -10.141 20.891 -6.84 1 98.25 93 CYS A CA 1
ATOM 728 C C . CYS A 1 93 ? -10.523 19.422 -6.82 1 98.25 93 CYS A C 1
ATOM 730 O O . CYS A 1 93 ? -10.859 18.875 -5.766 1 98.25 93 CYS A O 1
ATOM 732 N N . ASP A 1 94 ? -10.516 18.828 -7.934 1 98.25 94 ASP A N 1
ATOM 733 C CA . ASP A 1 94 ? -10.594 17.375 -8.031 1 98.25 94 ASP A CA 1
ATOM 734 C C . ASP A 1 94 ? -9.219 16.734 -7.875 1 98.25 94 ASP A C 1
ATOM 736 O O . ASP A 1 94 ? -8.445 16.656 -8.828 1 98.25 94 ASP A O 1
ATOM 740 N N . CYS A 1 95 ? -9.023 16.125 -6.734 1 97.94 95 CYS A N 1
ATOM 741 C CA . CYS A 1 95 ? -7.707 15.586 -6.402 1 97.94 95 CYS A CA 1
ATOM 742 C C . CYS A 1 95 ? -7.371 14.391 -7.285 1 97.94 95 CYS A C 1
ATOM 744 O O . CYS A 1 95 ? -6.211 13.984 -7.371 1 97.94 95 CYS A O 1
ATOM 746 N N . SER A 1 96 ? -8.375 13.797 -7.922 1 97.81 96 SER A N 1
ATOM 747 C CA . SER A 1 96 ? -8.117 12.656 -8.789 1 97.81 96 SER A CA 1
ATOM 748 C C . SER A 1 96 ? -7.504 13.094 -10.117 1 97.81 96 SER A C 1
ATOM 750 O O . SER A 1 96 ? -7.012 12.258 -10.883 1 97.81 96 SER A O 1
ATOM 752 N N . ASP A 1 97 ? -7.566 14.359 -10.383 1 98.25 97 ASP A N 1
ATOM 753 C CA . ASP A 1 97 ? -7.047 14.906 -11.641 1 98.25 97 ASP A CA 1
ATOM 754 C C . ASP A 1 97 ? -5.703 15.594 -11.422 1 98.25 97 ASP A C 1
ATOM 756 O O . ASP A 1 97 ? -5.645 16.688 -10.875 1 98.25 97 ASP A O 1
ATOM 760 N N . LYS A 1 98 ? -4.715 15.031 -11.953 1 98.38 98 LYS A N 1
ATOM 761 C CA . LYS A 1 98 ? -3.346 15.508 -11.789 1 98.38 98 LYS A CA 1
ATOM 762 C C . LYS A 1 98 ? -3.211 16.953 -12.266 1 98.38 98 LYS A C 1
ATOM 764 O O . LYS A 1 98 ? -2.637 17.797 -11.562 1 98.38 98 LYS A O 1
ATOM 769 N N . SER A 1 99 ? -3.67 17.203 -13.438 1 98.25 99 SER A N 1
ATOM 770 C CA . SER A 1 99 ? -3.551 18.531 -14.016 1 98.25 99 SER A CA 1
ATOM 771 C C . SER A 1 99 ? -4.258 19.578 -13.156 1 98.25 99 SER A C 1
ATOM 773 O O . SER A 1 99 ? -3.775 20.703 -13.008 1 98.25 99 SER A O 1
ATOM 775 N N . GLU A 1 100 ? -5.363 19.203 -12.617 1 98.19 100 GLU A N 1
ATOM 776 C CA . GLU A 1 100 ? -6.105 20.109 -11.742 1 98.19 100 GLU A CA 1
ATOM 777 C C . GLU A 1 100 ? -5.34 20.375 -10.453 1 98.19 100 GLU A C 1
ATOM 779 O O . GLU A 1 100 ? -5.312 21.516 -9.961 1 98.19 100 GLU A O 1
ATOM 784 N N . VAL A 1 101 ? -4.738 19.391 -9.898 1 98.75 101 VAL A N 1
ATOM 785 C CA . VAL A 1 101 ? -3.965 19.531 -8.664 1 98.75 101 VAL A CA 1
ATOM 786 C C . VAL A 1 101 ? -2.844 20.547 -8.875 1 98.75 101 VAL A C 1
ATOM 788 O O . VAL A 1 101 ? -2.674 21.469 -8.078 1 98.75 101 VAL A O 1
ATOM 791 N N . TYR A 1 102 ? -2.139 20.406 -9.961 1 98.69 102 TYR A N 1
ATOM 792 C CA . TYR A 1 102 ? -1.024 21.312 -10.227 1 98.69 102 TYR A CA 1
ATOM 793 C C . TYR A 1 102 ? -1.522 22.719 -10.516 1 98.69 102 TYR A C 1
ATOM 795 O O . TYR A 1 102 ? -0.932 23.703 -10.062 1 98.69 102 TYR A O 1
ATOM 803 N N . ARG A 1 103 ? -2.594 22.812 -11.273 1 98.5 103 ARG A N 1
ATOM 804 C CA . ARG A 1 103 ? -3.158 24.109 -11.609 1 98.5 103 ARG A CA 1
ATOM 805 C C . ARG A 1 103 ? -3.598 24.859 -10.352 1 98.5 103 ARG A C 1
ATOM 807 O O . ARG A 1 103 ? -3.25 26.031 -10.164 1 98.5 103 ARG A O 1
ATOM 814 N N . VAL A 1 104 ? -4.324 24.188 -9.516 1 98.75 104 VAL A N 1
ATOM 815 C CA . VAL A 1 104 ? -4.836 24.828 -8.312 1 98.75 104 VAL A CA 1
ATOM 816 C C . VAL A 1 104 ? -3.689 25.094 -7.34 1 98.75 104 VAL A C 1
ATOM 818 O O . VAL A 1 104 ? -3.701 26.094 -6.625 1 98.75 104 VAL A O 1
ATOM 821 N N . ALA A 1 105 ? -2.719 24.219 -7.262 1 98.88 105 ALA A N 1
ATOM 822 C CA . ALA A 1 105 ? -1.548 24.438 -6.418 1 98.88 105 ALA A CA 1
ATOM 823 C C . ALA A 1 105 ? -0.824 25.719 -6.812 1 98.88 105 ALA A C 1
ATOM 825 O O . ALA A 1 105 ? -0.421 26.516 -5.949 1 98.88 105 ALA A O 1
ATOM 826 N N . ASP A 1 106 ? -0.699 25.922 -8.094 1 98.56 106 ASP A N 1
ATOM 827 C CA . ASP A 1 106 ? -0.062 27.141 -8.586 1 98.56 106 ASP A CA 1
ATOM 828 C C . ASP A 1 106 ? -0.861 28.375 -8.188 1 98.56 106 ASP A C 1
ATOM 830 O O . ASP A 1 106 ? -0.284 29.422 -7.836 1 98.56 106 ASP A O 1
ATOM 834 N N . LYS A 1 107 ? -2.098 28.25 -8.289 1 98.56 107 LYS A N 1
ATOM 835 C CA . LYS A 1 107 ? -2.975 29.344 -7.879 1 98.56 107 LYS A CA 1
ATOM 836 C C . LYS A 1 107 ? -2.811 29.656 -6.395 1 98.56 107 LYS A C 1
ATOM 838 O O . LYS A 1 107 ? -2.752 30.828 -6 1 98.56 107 LYS A O 1
ATOM 843 N N . VAL A 1 108 ? -2.734 28.656 -5.551 1 98.75 108 VAL A N 1
ATOM 844 C CA . VAL A 1 108 ? -2.553 28.812 -4.109 1 98.75 108 VAL A CA 1
ATOM 845 C C . VAL A 1 108 ? -1.225 29.516 -3.832 1 98.75 108 VAL A C 1
ATOM 847 O O . VAL A 1 108 ? -1.163 30.438 -3.023 1 98.75 108 VAL A O 1
ATOM 850 N N . LYS A 1 109 ? -0.192 29.109 -4.492 1 98.38 109 LYS A N 1
ATOM 851 C CA . LYS A 1 109 ? 1.125 29.719 -4.301 1 98.38 109 LYS A CA 1
ATOM 852 C C . LYS A 1 109 ? 1.108 31.203 -4.652 1 98.38 109 LYS A C 1
ATOM 854 O O . LYS A 1 109 ? 1.736 32 -3.973 1 98.38 109 LYS A O 1
ATOM 859 N N . ARG A 1 110 ? 0.367 31.531 -5.645 1 98.06 110 ARG A N 1
ATOM 860 C CA . ARG A 1 110 ? 0.312 32.906 -6.117 1 98.06 110 ARG A CA 1
ATOM 861 C C . ARG A 1 110 ? -0.563 33.781 -5.211 1 98.06 110 ARG A C 1
ATOM 863 O O . ARG A 1 110 ? -0.203 34.906 -4.879 1 98.06 110 ARG A O 1
ATOM 870 N N . GLU A 1 111 ? -1.661 33.188 -4.762 1 98.25 111 GLU A N 1
ATOM 871 C CA . GLU A 1 111 ? -2.682 34 -4.09 1 98.25 111 GLU A CA 1
ATOM 872 C C . GLU A 1 111 ? -2.496 33.969 -2.574 1 98.25 111 GLU A C 1
ATOM 874 O O . GLU A 1 111 ? -2.854 34.938 -1.882 1 98.25 111 GLU A O 1
ATOM 879 N N . VAL A 1 112 ? -2.014 32.938 -2.057 1 98.19 112 VAL A N 1
ATOM 880 C CA . VAL A 1 112 ? -1.958 32.75 -0.607 1 98.19 112 VAL A CA 1
ATOM 881 C C . VAL A 1 112 ? -0.502 32.688 -0.149 1 98.19 112 VAL A C 1
ATOM 883 O O . VAL A 1 112 ? -0.106 33.406 0.777 1 98.19 112 VAL A O 1
ATOM 886 N N . GLY A 1 113 ? 0.312 31.797 -0.791 1 98.31 113 GLY A N 1
ATOM 887 C CA . GLY A 1 113 ? 1.707 31.625 -0.416 1 98.31 113 GLY A CA 1
ATOM 888 C C . GLY A 1 113 ? 2.129 30.172 -0.315 1 98.31 113 GLY A C 1
ATOM 889 O O . GLY A 1 113 ? 1.45 29.297 -0.839 1 98.31 113 GLY A O 1
ATOM 890 N N . ASP A 1 114 ? 3.303 29.984 0.344 1 98.38 114 ASP A N 1
ATOM 891 C CA . ASP A 1 114 ? 3.865 28.641 0.46 1 98.38 114 ASP A CA 1
ATOM 892 C C . ASP A 1 114 ? 3.197 27.859 1.59 1 98.38 114 ASP A C 1
ATOM 894 O O . ASP A 1 114 ? 3.326 28.219 2.762 1 98.38 114 ASP A O 1
ATOM 898 N N . VAL A 1 115 ? 2.559 26.812 1.216 1 98.75 115 VAL A N 1
ATOM 899 C CA . VAL A 1 115 ? 1.898 25.938 2.188 1 98.75 115 VAL A CA 1
ATOM 900 C C . VAL A 1 115 ? 2.939 25.312 3.117 1 98.75 115 VAL A C 1
ATOM 902 O O . VAL A 1 115 ? 3.936 24.75 2.658 1 98.75 115 VAL A O 1
ATOM 905 N N . SER A 1 116 ? 2.742 25.406 4.371 1 98.56 116 SER A N 1
ATOM 906 C CA . SER A 1 116 ? 3.713 24.875 5.324 1 98.56 116 SER A CA 1
ATOM 907 C C . SER A 1 116 ? 3.174 23.641 6.031 1 98.56 116 SER A C 1
ATOM 909 O O . SER A 1 116 ? 3.941 22.859 6.609 1 98.56 116 SER A O 1
ATOM 911 N N . ILE A 1 117 ? 1.86 23.438 6.117 1 98.88 117 ILE A N 1
ATOM 912 C CA . ILE A 1 117 ? 1.236 22.219 6.609 1 98.88 117 ILE A CA 1
ATOM 913 C C . ILE A 1 117 ? 0.262 21.672 5.566 1 98.88 117 ILE A C 1
ATOM 915 O O . ILE A 1 117 ? -0.734 22.328 5.242 1 98.88 117 ILE A O 1
ATOM 919 N N . LEU A 1 118 ? 0.595 20.578 5.004 1 98.94 118 LEU A N 1
ATOM 920 C CA . LEU A 1 118 ? -0.229 19.938 3.986 1 98.94 118 LEU A CA 1
ATOM 921 C C . LEU A 1 118 ? -0.913 18.703 4.551 1 98.94 118 LEU A C 1
ATOM 923 O O . LEU A 1 118 ? -0.242 17.75 4.965 1 98.94 118 LEU A O 1
ATOM 927 N N . ILE A 1 119 ? -2.236 18.719 4.582 1 98.94 119 ILE A N 1
ATOM 928 C CA . ILE A 1 119 ? -3.014 17.594 5.09 1 98.94 119 ILE A CA 1
ATOM 929 C C . ILE A 1 119 ? -3.748 16.906 3.939 1 98.94 119 ILE A C 1
ATOM 931 O O . ILE A 1 119 ? -4.801 17.375 3.502 1 98.94 119 ILE A O 1
ATOM 935 N N . ASN A 1 120 ? -3.191 15.82 3.484 1 98.81 120 ASN A N 1
ATOM 936 C CA . ASN A 1 120 ? -3.865 14.969 2.51 1 98.81 120 ASN A CA 1
ATOM 937 C C . ASN A 1 120 ? -4.938 14.102 3.17 1 98.81 120 ASN A C 1
ATOM 939 O O . ASN A 1 120 ? -4.637 13.031 3.701 1 98.81 120 ASN A O 1
ATOM 943 N N . ASN A 1 121 ? -6.152 14.562 3.041 1 98.44 121 ASN A N 1
ATOM 944 C CA . ASN A 1 121 ? -7.27 13.953 3.748 1 98.44 121 ASN A CA 1
ATOM 945 C C . ASN A 1 121 ? -8.32 13.414 2.779 1 98.44 121 ASN A C 1
ATOM 947 O O . ASN A 1 121 ? -9.062 12.484 3.111 1 98.44 121 ASN A O 1
ATOM 951 N N . ALA A 1 122 ? -8.359 13.992 1.546 1 97.94 122 ALA A N 1
ATOM 952 C CA . ALA A 1 122 ? -9.359 13.531 0.58 1 97.94 122 ALA A CA 1
ATOM 953 C C . ALA A 1 122 ? -9.266 12.023 0.368 1 97.94 122 ALA A C 1
ATOM 955 O O . ALA A 1 122 ? -8.164 11.469 0.264 1 97.94 122 ALA A O 1
ATOM 956 N N . GLY A 1 123 ? -10.383 11.375 0.383 1 96.31 123 GLY A N 1
ATOM 957 C CA . GLY A 1 123 ? -10.438 9.93 0.18 1 96.31 123 GLY A CA 1
ATOM 958 C C . GLY A 1 123 ? -11.828 9.438 -0.189 1 96.31 123 GLY A C 1
ATOM 959 O O . GLY A 1 123 ? -12.828 10.078 0.144 1 96.31 123 GLY A O 1
ATOM 960 N N . ILE A 1 124 ? -11.859 8.344 -0.863 1 94.81 124 ILE A N 1
ATOM 961 C CA . ILE A 1 124 ? -13.133 7.727 -1.225 1 94.81 124 ILE A CA 1
ATOM 962 C C . ILE A 1 124 ? -13.055 6.219 -1.005 1 94.81 124 ILE A C 1
ATOM 964 O O . ILE A 1 124 ? -11.969 5.66 -0.855 1 94.81 124 ILE A O 1
ATOM 968 N N . VAL A 1 125 ? -14.188 5.602 -0.9 1 92.06 125 VAL A N 1
ATOM 969 C CA . VAL A 1 125 ? -14.312 4.156 -0.736 1 92.06 125 VAL A CA 1
ATOM 970 C C . VAL A 1 125 ? -15.43 3.629 -1.635 1 92.06 125 VAL A C 1
ATOM 972 O O . VAL A 1 125 ? -16.5 4.242 -1.74 1 92.06 125 VAL A O 1
ATOM 975 N N . THR A 1 126 ? -15.133 2.609 -2.357 1 86.94 126 THR A N 1
ATOM 976 C CA . THR A 1 126 ? -16.156 1.993 -3.189 1 86.94 126 THR A CA 1
ATOM 977 C C . THR A 1 126 ? -17.109 1.142 -2.342 1 86.94 126 THR A C 1
ATOM 979 O O . THR A 1 126 ? -18.312 1.15 -2.555 1 86.94 126 THR A O 1
ATOM 982 N N . GLY A 1 127 ? -16.594 0.402 -1.398 1 81.44 127 GLY A N 1
ATOM 983 C CA . GLY A 1 127 ? -17.391 -0.41 -0.493 1 81.44 127 GLY A CA 1
ATOM 984 C C . GLY A 1 127 ? -18.031 -1.609 -1.17 1 81.44 127 GLY A C 1
ATOM 985 O O . GLY A 1 127 ? -19.188 -1.933 -0.911 1 81.44 127 GLY A O 1
ATOM 986 N N . ARG A 1 128 ? -17.422 -2.152 -2.145 1 86.88 128 ARG A N 1
ATOM 987 C CA . ARG A 1 128 ? -17.891 -3.334 -2.861 1 86.88 128 ARG A CA 1
ATOM 988 C C . ARG A 1 128 ? -16.875 -4.473 -2.762 1 86.88 128 ARG A C 1
ATOM 990 O O . ARG A 1 128 ? -15.688 -4.238 -2.576 1 86.88 128 ARG A O 1
ATOM 997 N N . LYS A 1 129 ? -17.484 -5.676 -2.875 1 90.88 129 LYS A N 1
ATOM 998 C CA . LYS A 1 129 ? -16.578 -6.809 -3.047 1 90.88 129 LYS A CA 1
ATOM 999 C C . LYS A 1 129 ? -15.742 -6.656 -4.309 1 90.88 129 LYS A C 1
ATOM 1001 O O . LYS A 1 129 ? -16.141 -5.977 -5.254 1 90.88 129 LYS A O 1
ATOM 1006 N N . PHE A 1 130 ? -14.672 -7.355 -4.309 1 95.5 130 PHE A N 1
ATOM 1007 C CA . PHE A 1 130 ? -13.664 -7.117 -5.332 1 95.5 130 PHE A CA 1
ATOM 1008 C C . PHE A 1 130 ? -14.242 -7.348 -6.723 1 95.5 130 PHE A C 1
ATOM 1010 O O . PHE A 1 130 ? -14.156 -6.473 -7.586 1 95.5 130 PHE A O 1
ATOM 1017 N N . MET A 1 131 ? -14.891 -8.445 -6.879 1 95.31 131 MET A N 1
ATOM 1018 C CA . MET A 1 131 ? -15.367 -8.812 -8.211 1 95.31 131 MET A CA 1
ATOM 1019 C C . MET A 1 131 ? -16.531 -7.926 -8.633 1 95.31 131 MET A C 1
ATOM 1021 O O . MET A 1 131 ? -16.844 -7.828 -9.82 1 95.31 131 MET A O 1
ATOM 1025 N N . ASP A 1 132 ? -17.156 -7.258 -7.723 1 94.12 132 ASP A N 1
ATOM 1026 C CA . ASP A 1 132 ? -18.312 -6.414 -8.008 1 94.12 132 ASP A CA 1
ATOM 1027 C C . ASP A 1 132 ? -17.891 -4.961 -8.219 1 94.12 132 ASP A C 1
ATOM 1029 O O . ASP A 1 132 ? -18.703 -4.129 -8.641 1 94.12 132 ASP A O 1
ATOM 1033 N N . ALA A 1 133 ? -16.688 -4.668 -7.895 1 94.44 133 ALA A N 1
ATOM 1034 C CA . ALA A 1 133 ? -16.203 -3.297 -8.062 1 94.44 133 ALA A CA 1
ATOM 1035 C C . ALA A 1 133 ? -15.891 -3 -9.523 1 94.44 133 ALA A C 1
ATOM 1037 O O . ALA A 1 133 ? -15.062 -3.684 -10.141 1 94.44 133 ALA A O 1
ATOM 1038 N N . PRO A 1 134 ? -16.578 -1.987 -10.07 1 96.44 134 PRO A N 1
ATOM 1039 C CA . PRO A 1 134 ? -16.219 -1.621 -11.438 1 96.44 134 PRO A CA 1
ATOM 1040 C C . PRO A 1 134 ? -14.781 -1.144 -11.562 1 96.44 134 PRO A C 1
ATOM 1042 O O . PRO A 1 134 ? -14.266 -0.469 -10.664 1 96.44 134 PRO A O 1
ATOM 1045 N N . ASP A 1 135 ? -14.164 -1.447 -12.719 1 97.69 135 ASP A N 1
ATOM 1046 C CA . ASP A 1 135 ? -12.766 -1.075 -12.945 1 97.69 135 ASP A CA 1
ATOM 1047 C C . ASP A 1 135 ? -12.562 0.428 -12.766 1 97.69 135 ASP A C 1
ATOM 1049 O O . ASP A 1 135 ? -11.562 0.861 -12.195 1 97.69 135 ASP A O 1
ATOM 1053 N N . SER A 1 136 ? -13.492 1.182 -13.258 1 97.12 136 SER A N 1
ATOM 1054 C CA . SER A 1 136 ? -13.375 2.635 -13.219 1 97.12 136 SER A CA 1
ATOM 1055 C C . SER A 1 136 ? -13.352 3.148 -11.781 1 97.12 136 SER A C 1
ATOM 1057 O O . SER A 1 136 ? -12.656 4.121 -11.469 1 97.12 136 SER A O 1
ATOM 1059 N N . LEU A 1 137 ? -14.055 2.473 -10.891 1 96.44 137 LEU A N 1
ATOM 1060 C CA . LEU A 1 137 ? -14.086 2.9 -9.492 1 96.44 137 LEU A CA 1
ATOM 1061 C C . LEU A 1 137 ? -12.805 2.5 -8.773 1 96.44 137 LEU A C 1
ATOM 1063 O O . LEU A 1 137 ? -12.344 3.213 -7.883 1 96.44 137 LEU A O 1
ATOM 1067 N N . ILE A 1 138 ? -12.258 1.398 -9.18 1 97.88 138 ILE A N 1
ATOM 1068 C CA . ILE A 1 138 ? -10.969 0.988 -8.641 1 97.88 138 ILE A CA 1
ATOM 1069 C C . ILE A 1 138 ? -9.906 2.023 -9 1 97.88 138 ILE A C 1
ATOM 1071 O O . ILE A 1 138 ? -9.133 2.455 -8.141 1 97.88 138 ILE A O 1
ATOM 1075 N N . GLU A 1 139 ? -9.914 2.406 -10.258 1 98 139 GLU A N 1
ATOM 1076 C CA . GLU A 1 139 ? -8.969 3.42 -10.719 1 98 139 GLU A CA 1
ATOM 1077 C C . GLU A 1 139 ? -9.172 4.738 -9.984 1 98 139 GLU A C 1
ATOM 1079 O O . GLU A 1 139 ? -8.203 5.375 -9.562 1 98 139 GLU A O 1
ATOM 1084 N N . LYS A 1 140 ? -10.398 5.105 -9.844 1 97.5 140 LYS A N 1
ATOM 1085 C CA . LYS A 1 140 ? -10.711 6.363 -9.164 1 97.5 140 LYS A CA 1
ATOM 1086 C C . LYS A 1 140 ? -10.242 6.34 -7.715 1 97.5 140 LYS A C 1
ATOM 1088 O O . LYS A 1 140 ? -9.766 7.352 -7.199 1 97.5 140 LYS A O 1
ATOM 1093 N N . THR A 1 141 ? -10.414 5.234 -7.035 1 98 141 THR A N 1
ATOM 1094 C CA . THR A 1 141 ? -9.953 5.078 -5.66 1 98 141 THR A CA 1
ATOM 1095 C C . THR A 1 141 ? -8.461 5.367 -5.559 1 98 141 THR A C 1
ATOM 1097 O O . THR A 1 141 ? -8.023 6.098 -4.668 1 98 141 THR A O 1
ATOM 1100 N N . PHE A 1 142 ? -7.715 4.891 -6.496 1 98.62 142 PHE A N 1
ATOM 1101 C CA . PHE A 1 142 ? -6.273 5.098 -6.473 1 98.62 142 PHE A CA 1
ATOM 1102 C C . PHE A 1 142 ? -5.93 6.547 -6.805 1 98.62 142 PHE A C 1
ATOM 1104 O O . PHE A 1 142 ? -5.008 7.121 -6.223 1 98.62 142 PHE A O 1
ATOM 1111 N N . GLU A 1 143 ? -6.637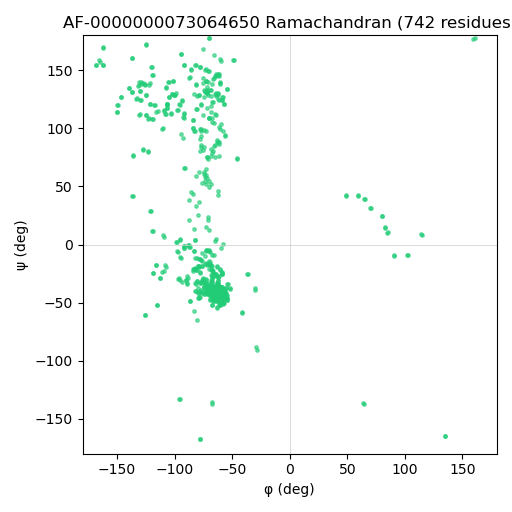 7.066 -7.742 1 98.56 143 GLU A N 1
ATOM 1112 C CA . GLU A 1 143 ? -6.367 8.445 -8.148 1 98.56 143 GLU A CA 1
ATOM 1113 C C . GLU A 1 143 ? -6.539 9.406 -6.984 1 98.56 143 GLU A C 1
ATOM 1115 O O . GLU A 1 143 ? -5.727 10.312 -6.797 1 98.56 143 GLU A O 1
ATOM 1120 N N . VAL A 1 144 ? -7.531 9.156 -6.188 1 98.5 144 VAL A N 1
ATOM 1121 C CA . VAL A 1 144 ? -7.863 10.078 -5.105 1 98.5 144 VAL A CA 1
ATOM 1122 C C . VAL A 1 144 ? -7.031 9.75 -3.869 1 98.5 144 VAL A C 1
ATOM 1124 O O . VAL A 1 144 ? -6.391 10.625 -3.291 1 98.5 144 VAL A O 1
ATOM 1127 N N . ASN A 1 145 ? -7 8.461 -3.488 1 98.56 145 ASN A N 1
ATOM 1128 C CA . ASN A 1 145 ? -6.461 8.055 -2.193 1 98.56 145 ASN A CA 1
ATOM 1129 C C . ASN A 1 145 ? -4.938 7.977 -2.219 1 98.56 145 ASN A C 1
ATOM 1131 O O . ASN A 1 145 ? -4.293 7.977 -1.169 1 98.56 145 ASN A O 1
ATOM 1135 N N . THR A 1 146 ? -4.367 7.82 -3.439 1 98.75 146 THR A N 1
ATOM 1136 C CA . THR A 1 146 ? -2.936 7.547 -3.518 1 98.75 146 THR A CA 1
ATOM 1137 C C . THR A 1 146 ? -2.24 8.562 -4.422 1 98.75 146 THR A C 1
ATOM 1139 O O . THR A 1 146 ? -1.417 9.352 -3.955 1 98.75 146 THR A O 1
ATOM 1142 N N . MET A 1 147 ? -2.648 8.586 -5.656 1 98.75 147 MET A N 1
ATOM 1143 C CA . MET A 1 147 ? -1.933 9.391 -6.645 1 98.75 147 MET A CA 1
ATOM 1144 C C . MET A 1 147 ? -2 10.875 -6.289 1 98.75 147 MET A C 1
ATOM 1146 O O . MET A 1 147 ? -1.042 11.617 -6.52 1 98.75 147 MET A O 1
ATOM 1150 N N . ALA A 1 148 ? -3.072 11.273 -5.766 1 98.81 148 ALA A N 1
ATOM 1151 C CA . ALA A 1 148 ? -3.234 12.664 -5.348 1 98.81 148 ALA A CA 1
ATOM 1152 C C . ALA A 1 148 ? -2.131 13.078 -4.379 1 98.81 148 ALA A C 1
ATOM 1154 O O . ALA A 1 148 ? -1.667 14.219 -4.41 1 98.81 148 ALA A O 1
ATOM 1155 N N . HIS A 1 149 ? -1.711 12.156 -3.48 1 98.75 149 HIS A N 1
ATOM 1156 C CA . HIS A 1 149 ? -0.648 12.461 -2.527 1 98.75 149 HIS A CA 1
ATOM 1157 C C . HIS A 1 149 ? 0.666 12.758 -3.242 1 98.75 149 HIS A C 1
ATOM 1159 O O . HIS A 1 149 ? 1.423 13.633 -2.82 1 98.75 149 HIS A O 1
ATOM 1165 N N . PHE A 1 150 ? 0.925 12.031 -4.316 1 98.75 150 PHE A N 1
ATOM 1166 C CA . PHE A 1 150 ? 2.131 12.281 -5.094 1 98.75 150 PHE A CA 1
ATOM 1167 C C . PHE A 1 150 ? 2.119 13.695 -5.664 1 98.75 150 PHE A C 1
ATOM 1169 O O . PHE A 1 150 ? 3.111 14.422 -5.566 1 98.75 150 PHE A O 1
ATOM 1176 N N . TRP A 1 151 ? 1.015 14.062 -6.203 1 98.81 151 TRP A N 1
ATOM 1177 C CA . TRP A 1 151 ? 0.935 15.328 -6.922 1 98.81 151 TRP A CA 1
ATOM 1178 C C . TRP A 1 151 ? 0.971 16.516 -5.953 1 98.81 151 TRP A C 1
ATOM 1180 O O . TRP A 1 151 ? 1.661 17.5 -6.199 1 98.81 151 TRP A O 1
ATOM 1190 N N . THR A 1 152 ? 0.276 16.406 -4.844 1 98.88 152 THR A N 1
ATOM 1191 C CA . THR A 1 152 ? 0.293 17.484 -3.865 1 98.88 152 THR A CA 1
ATOM 1192 C C . THR A 1 152 ? 1.683 17.641 -3.254 1 98.88 152 THR A C 1
ATOM 1194 O O . THR A 1 152 ? 2.145 18.75 -3.025 1 98.88 152 THR A O 1
ATOM 1197 N N . TYR A 1 153 ? 2.314 16.469 -2.947 1 98.81 153 TYR A N 1
ATOM 1198 C CA . TYR A 1 153 ? 3.678 16.531 -2.432 1 98.81 153 TYR A CA 1
ATOM 1199 C C . TYR A 1 153 ? 4.605 17.219 -3.432 1 98.81 153 TYR A C 1
ATOM 1201 O O . TYR A 1 153 ? 5.414 18.062 -3.059 1 98.81 153 TYR A O 1
ATOM 1209 N N . LYS A 1 154 ? 4.504 16.844 -4.684 1 98.44 154 LYS A N 1
ATOM 1210 C CA . LYS A 1 154 ? 5.371 17.438 -5.699 1 98.44 154 LYS A CA 1
ATOM 1211 C C . LYS A 1 154 ? 5.125 18.938 -5.82 1 98.44 154 LYS A C 1
ATOM 1213 O O . LYS A 1 154 ? 6.051 19.703 -6.105 1 98.44 154 LYS A O 1
ATOM 1218 N N . ALA A 1 155 ? 3.965 19.312 -5.629 1 98.69 155 ALA A N 1
ATOM 1219 C CA . ALA A 1 155 ? 3.596 20.719 -5.777 1 98.69 155 ALA A CA 1
ATOM 1220 C C . ALA A 1 155 ? 4.109 21.547 -4.602 1 98.69 155 ALA A C 1
ATOM 1222 O O . ALA A 1 155 ? 4.574 22.688 -4.785 1 98.69 155 ALA A O 1
ATOM 1223 N N . PHE A 1 156 ? 4.113 21.016 -3.387 1 98.81 156 PHE A N 1
ATOM 1224 C CA . PHE A 1 156 ? 4.285 21.891 -2.234 1 98.81 156 PHE A CA 1
ATOM 1225 C C . PHE A 1 156 ? 5.574 21.562 -1.491 1 98.81 156 PHE A C 1
ATOM 1227 O O . PHE A 1 156 ? 6.066 22.375 -0.698 1 98.81 156 PHE A O 1
ATOM 1234 N N . LEU A 1 157 ? 6.141 20.406 -1.711 1 98.5 157 LEU A N 1
ATOM 1235 C CA . LEU A 1 157 ? 7.309 19.953 -0.968 1 98.5 157 LEU A CA 1
ATOM 1236 C C . LEU A 1 157 ? 8.531 20.812 -1.291 1 98.5 157 LEU A C 1
ATOM 1238 O O . LEU A 1 157 ? 9.359 21.078 -0.416 1 98.5 157 LEU A O 1
ATOM 1242 N N . PRO A 1 158 ? 8.703 21.266 -2.551 1 98.12 158 PRO A N 1
ATOM 1243 C CA . PRO A 1 158 ? 9.906 22.047 -2.881 1 98.12 158 PRO A CA 1
ATOM 1244 C C . PRO A 1 158 ? 10.078 23.266 -1.991 1 98.12 158 PRO A C 1
ATOM 1246 O O . PRO A 1 158 ? 11.18 23.531 -1.497 1 98.12 158 PRO A O 1
ATOM 1249 N N . ALA A 1 159 ? 9.055 24 -1.748 1 98.31 159 ALA A N 1
ATOM 1250 C CA . ALA A 1 159 ? 9.148 25.172 -0.881 1 98.31 159 ALA A CA 1
ATOM 1251 C C . ALA A 1 159 ? 9.461 24.766 0.556 1 98.31 159 ALA A C 1
ATOM 1253 O O . ALA A 1 159 ? 10.227 25.453 1.244 1 98.31 159 ALA A O 1
ATOM 1254 N N . MET A 1 160 ? 8.875 23.672 1.035 1 98.5 160 MET A N 1
ATOM 1255 C CA . MET A 1 160 ? 9.133 23.172 2.385 1 98.5 160 MET A CA 1
ATOM 1256 C C . MET A 1 160 ? 10.602 22.797 2.557 1 98.5 160 MET A C 1
ATOM 1258 O O . MET A 1 160 ? 11.211 23.125 3.576 1 98.5 160 MET A O 1
ATOM 1262 N N . THR A 1 161 ? 11.109 22.109 1.56 1 97.75 161 THR A N 1
ATOM 1263 C CA . THR A 1 161 ? 12.492 21.656 1.646 1 97.75 161 THR A CA 1
ATOM 1264 C C . THR A 1 161 ? 13.461 22.812 1.518 1 97.75 161 THR A C 1
ATOM 1266 O O . THR A 1 161 ? 14.516 22.828 2.162 1 97.75 161 THR A O 1
ATOM 1269 N N . ALA A 1 162 ? 13.141 23.766 0.668 1 97.44 162 ALA A N 1
ATOM 1270 C CA . ALA A 1 162 ? 13.984 24.953 0.518 1 97.44 162 ALA A CA 1
ATOM 1271 C C . ALA A 1 162 ? 14.109 25.719 1.838 1 97.44 162 ALA A C 1
ATOM 1273 O O . ALA A 1 162 ? 15.188 26.219 2.174 1 97.44 162 ALA A O 1
ATOM 1274 N N . ASN A 1 163 ? 13.07 25.766 2.607 1 97.44 163 ASN A N 1
ATOM 1275 C CA . ASN A 1 163 ? 13.047 26.484 3.871 1 97.44 163 ASN A CA 1
ATOM 1276 C C . ASN A 1 163 ? 13.32 25.562 5.055 1 97.44 163 ASN A C 1
ATOM 1278 O O . ASN A 1 163 ? 13.414 26.031 6.195 1 97.44 163 ASN A O 1
ATOM 1282 N N . ASN A 1 164 ? 13.398 24.219 4.789 1 98 164 ASN A N 1
ATOM 1283 C CA . ASN A 1 164 ? 13.516 23.203 5.828 1 98 164 ASN A CA 1
ATOM 1284 C C . ASN A 1 164 ? 12.484 23.391 6.93 1 98 164 ASN A C 1
ATOM 1286 O O . ASN A 1 164 ? 12.82 23.422 8.117 1 98 164 ASN A O 1
ATOM 1290 N N . HIS A 1 165 ? 11.328 23.688 6.473 1 98.44 165 HIS A N 1
ATOM 1291 C CA . HIS A 1 165 ? 10.203 23.953 7.363 1 98.44 165 HIS A CA 1
ATOM 1292 C C . HIS A 1 165 ? 8.891 23.484 6.738 1 98.44 165 HIS A C 1
ATOM 1294 O O . HIS A 1 165 ? 8.57 23.875 5.609 1 98.44 165 HIS A O 1
ATOM 1300 N N . GLY A 1 166 ? 8.188 22.688 7.5 1 98.44 166 GLY A N 1
ATOM 1301 C CA . GLY A 1 166 ? 6.906 22.219 7.004 1 98.44 166 GLY A CA 1
ATOM 1302 C C . GLY A 1 166 ? 6.418 20.953 7.703 1 98.44 166 GLY A C 1
ATOM 1303 O O . GLY A 1 166 ? 7.098 20.422 8.586 1 98.44 166 GLY A O 1
ATOM 1304 N N . HIS A 1 167 ? 5.223 20.5 7.355 1 98.81 167 HIS A N 1
ATOM 1305 C CA . HIS A 1 167 ? 4.605 19.312 7.934 1 98.81 167 HIS A CA 1
ATOM 1306 C C . HIS A 1 167 ? 3.691 18.625 6.926 1 98.81 167 HIS A C 1
ATOM 1308 O O . HIS A 1 167 ? 2.717 19.219 6.461 1 98.81 167 HIS A O 1
ATOM 1314 N N . LEU A 1 168 ? 4.078 17.484 6.562 1 98.69 168 LEU A N 1
ATOM 1315 C CA . LEU A 1 168 ? 3.271 16.641 5.676 1 98.69 168 LEU A CA 1
ATOM 1316 C C . LEU A 1 168 ? 2.422 15.664 6.473 1 98.69 168 LEU A C 1
ATOM 1318 O O . LEU A 1 168 ? 2.955 14.852 7.238 1 98.69 168 LEU A O 1
ATOM 1322 N N . VAL A 1 169 ? 1.077 15.758 6.316 1 98.81 169 VAL A N 1
ATOM 1323 C CA . VAL A 1 169 ? 0.158 14.883 7.035 1 98.81 169 VAL A CA 1
ATOM 1324 C C . VAL A 1 169 ? -0.618 14.016 6.047 1 98.81 169 VAL A C 1
ATOM 1326 O O . VAL A 1 169 ? -1.258 14.531 5.129 1 98.81 169 VAL A O 1
ATOM 1329 N N . SER A 1 170 ? -0.494 12.727 6.164 1 98.62 170 SER A N 1
ATOM 1330 C CA . SER A 1 170 ? -1.236 11.773 5.344 1 98.62 170 SER A CA 1
ATOM 1331 C C . SER A 1 170 ? -2.314 11.062 6.156 1 98.62 170 SER A C 1
ATOM 1333 O O . SER A 1 170 ? -2.006 10.328 7.098 1 98.62 170 SER A O 1
ATOM 1335 N N . ILE A 1 171 ? -3.545 11.375 5.797 1 98.06 171 ILE A N 1
ATOM 1336 C CA . ILE A 1 171 ? -4.641 10.641 6.418 1 98.06 171 ILE A CA 1
ATOM 1337 C C . ILE A 1 171 ? -4.852 9.32 5.691 1 98.06 171 ILE A C 1
ATOM 1339 O O . ILE A 1 171 ? -5.5 9.273 4.641 1 98.06 171 ILE A O 1
ATOM 1343 N N . ALA A 1 172 ? -4.293 8.312 6.266 1 97.38 172 ALA A N 1
ATOM 1344 C CA . ALA A 1 172 ? -4.449 6.965 5.723 1 97.38 172 ALA A CA 1
ATOM 1345 C C . ALA A 1 172 ? -5.582 6.219 6.426 1 97.38 172 ALA A C 1
ATOM 1347 O O . ALA A 1 172 ? -6.719 6.695 6.461 1 97.38 172 ALA A O 1
ATOM 1348 N N . SER A 1 173 ? -5.363 5 6.836 1 94.38 173 SER A N 1
ATOM 1349 C CA . SER A 1 173 ? -6.355 4.152 7.492 1 94.38 173 SER A CA 1
ATOM 1350 C C . SER A 1 173 ? -5.707 2.912 8.102 1 94.38 173 SER A C 1
ATOM 1352 O O . SER A 1 173 ? -4.613 2.514 7.691 1 94.38 173 SER A O 1
ATOM 1354 N N . SER A 1 174 ? -6.367 2.383 9.117 1 90.44 174 SER A N 1
ATOM 1355 C CA . SER A 1 174 ? -5.934 1.077 9.609 1 90.44 174 SER A CA 1
ATOM 1356 C C . SER A 1 174 ? -6.035 0.018 8.516 1 90.44 174 SER A C 1
ATOM 1358 O O . SER A 1 174 ? -5.301 -0.972 8.531 1 90.44 174 SER A O 1
ATOM 1360 N N . ALA A 1 175 ? -6.852 0.3 7.539 1 92.12 175 ALA A N 1
ATOM 1361 C CA . ALA A 1 175 ? -6.984 -0.563 6.367 1 92.12 175 ALA A CA 1
ATOM 1362 C C . ALA A 1 175 ? -5.762 -0.448 5.461 1 92.12 175 ALA A C 1
ATOM 1364 O O . ALA A 1 175 ? -5.66 -1.152 4.453 1 92.12 175 ALA A O 1
ATOM 1365 N N . GLY A 1 176 ? -4.859 0.431 5.762 1 95.06 176 GLY A N 1
ATOM 1366 C CA . GLY A 1 176 ? -3.576 0.522 5.086 1 95.06 176 GLY A CA 1
ATOM 1367 C C . GLY A 1 176 ? -2.488 -0.293 5.758 1 95.06 176 GLY A C 1
ATOM 1368 O O . GLY A 1 176 ? -1.366 -0.378 5.254 1 95.06 176 GLY A O 1
ATOM 1369 N N . LEU A 1 177 ? -2.846 -0.891 6.848 1 90.12 177 LEU A N 1
ATOM 1370 C CA . LEU A 1 177 ? -1.9 -1.699 7.613 1 90.12 177 LEU A CA 1
ATOM 1371 C C . LEU A 1 177 ? -2.287 -3.174 7.57 1 90.12 177 LEU A C 1
ATOM 1373 O O . LEU A 1 177 ? -1.424 -4.047 7.668 1 90.12 177 LEU A O 1
ATOM 1377 N N . ILE A 1 178 ? -3.539 -3.377 7.434 1 87.81 178 ILE A N 1
ATOM 1378 C CA . ILE A 1 178 ? -4.074 -4.73 7.395 1 87.81 178 ILE A CA 1
ATOM 1379 C C . ILE A 1 178 ? -5.172 -4.824 6.336 1 87.81 178 ILE A C 1
ATOM 1381 O O . ILE A 1 178 ? -6.066 -3.979 6.281 1 87.81 178 ILE A O 1
ATOM 1385 N N . GLY A 1 179 ? -5.066 -5.895 5.578 1 88.69 179 GLY A N 1
ATOM 1386 C CA . GLY A 1 179 ? -6.125 -6.109 4.609 1 88.69 179 GLY A CA 1
ATOM 1387 C C . GLY A 1 179 ? -7.477 -6.363 5.246 1 88.69 179 GLY A C 1
ATOM 1388 O O . GLY A 1 179 ? -7.566 -7.016 6.289 1 88.69 179 GLY A O 1
ATOM 1389 N N . VAL A 1 180 ? -8.523 -5.852 4.555 1 86.44 180 VAL A N 1
ATOM 1390 C CA . VAL A 1 180 ? -9.883 -5.992 5.062 1 86.44 180 VAL A CA 1
ATOM 1391 C C . VAL A 1 180 ? -10.781 -6.59 3.982 1 86.44 180 VAL A C 1
ATOM 1393 O O . VAL A 1 180 ? -10.68 -6.223 2.811 1 86.44 180 VAL A O 1
ATOM 1396 N N . ASN A 1 181 ? -11.633 -7.48 4.395 1 85.56 181 ASN A N 1
ATOM 1397 C CA . ASN A 1 181 ? -12.609 -8.078 3.49 1 85.56 181 ASN A CA 1
ATOM 1398 C C . ASN A 1 181 ? -13.57 -7.027 2.932 1 85.56 181 ASN A C 1
ATOM 1400 O O . ASN A 1 181 ? -14.109 -6.211 3.68 1 85.56 181 ASN A O 1
ATOM 1404 N N . GLY A 1 182 ? -13.719 -7.062 1.643 1 87.94 182 GLY A N 1
ATOM 1405 C CA . GLY A 1 182 ? -14.703 -6.199 1.009 1 87.94 182 GLY A CA 1
ATOM 1406 C C . GLY A 1 182 ? -14.188 -4.801 0.739 1 87.94 182 GLY A C 1
ATOM 1407 O O . GLY A 1 182 ? -14.961 -3.895 0.431 1 87.94 182 GLY A O 1
ATOM 1408 N N . LEU A 1 183 ? -12.906 -4.59 0.907 1 92 183 LEU A N 1
ATOM 1409 C CA . LEU A 1 183 ? -12.297 -3.283 0.713 1 92 183 LEU A CA 1
ATOM 1410 C C . LEU A 1 183 ? -10.992 -3.406 -0.07 1 92 183 LEU A C 1
ATOM 1412 O O . LEU A 1 183 ? -10.016 -2.717 0.23 1 92 183 LEU A O 1
ATOM 1416 N N . ALA A 1 184 ? -11 -4.23 -1.088 1 95.69 184 ALA A N 1
ATOM 1417 C CA . ALA A 1 184 ? -9.75 -4.574 -1.762 1 95.69 184 ALA A CA 1
ATOM 1418 C C . ALA A 1 184 ? -9.086 -3.332 -2.348 1 95.69 184 ALA A C 1
ATOM 1420 O O . ALA A 1 184 ? -7.902 -3.084 -2.109 1 95.69 184 ALA A O 1
ATOM 1421 N N . ASP A 1 185 ? -9.867 -2.551 -3.131 1 96.94 185 ASP A N 1
ATOM 1422 C CA . ASP A 1 185 ? -9.266 -1.373 -3.754 1 96.94 185 ASP A CA 1
ATOM 1423 C C . ASP A 1 185 ? -8.938 -0.308 -2.711 1 96.94 185 ASP A C 1
ATOM 1425 O O . ASP A 1 185 ? -7.91 0.366 -2.807 1 96.94 185 ASP A O 1
ATOM 1429 N N . TYR A 1 186 ? -9.789 -0.128 -1.699 1 95.94 186 TYR A N 1
ATOM 1430 C CA . TYR A 1 186 ? -9.539 0.838 -0.635 1 95.94 186 TYR A CA 1
ATOM 1431 C C . TYR A 1 186 ? -8.297 0.462 0.163 1 95.94 186 TYR A C 1
ATOM 1433 O O . TYR A 1 186 ? -7.422 1.3 0.391 1 95.94 186 TYR A O 1
ATOM 1441 N N . CYS A 1 187 ? -8.18 -0.797 0.59 1 95.5 187 CYS A N 1
ATOM 1442 C CA . CYS A 1 187 ? -7.008 -1.261 1.322 1 95.5 187 CYS A CA 1
ATOM 1443 C C . CYS A 1 187 ? -5.734 -1.042 0.512 1 95.5 187 CYS A C 1
ATOM 1445 O O . CYS A 1 187 ? -4.758 -0.488 1.02 1 95.5 187 CYS A O 1
ATOM 1447 N N . ALA A 1 188 ? -5.801 -1.488 -0.712 1 98.5 188 ALA A N 1
ATOM 1448 C CA . ALA A 1 188 ? -4.629 -1.32 -1.57 1 98.5 188 ALA A CA 1
ATOM 1449 C C . ALA A 1 188 ? -4.199 0.142 -1.631 1 98.5 188 ALA A C 1
ATOM 1451 O O . ALA A 1 188 ? -3.016 0.454 -1.483 1 98.5 188 ALA A O 1
ATOM 1452 N N . SER A 1 189 ? -5.121 1.028 -1.814 1 98.56 189 SER A N 1
ATOM 1453 C CA . SER A 1 189 ? -4.828 2.449 -1.96 1 98.56 189 SER A CA 1
ATOM 1454 C C . SER A 1 189 ? -4.262 3.033 -0.669 1 98.56 189 SER A C 1
ATOM 1456 O O . SER A 1 189 ? -3.361 3.873 -0.703 1 98.56 189 SER A O 1
ATOM 1458 N N . LYS A 1 190 ? -4.797 2.645 0.435 1 98.38 190 LYS A N 1
ATOM 1459 C CA . LYS A 1 190 ? -4.344 3.193 1.71 1 98.38 190 LYS A CA 1
ATOM 1460 C C . LYS A 1 190 ? -3.012 2.58 2.131 1 98.38 190 LYS A C 1
ATOM 1462 O O . LYS A 1 190 ? -2.186 3.246 2.758 1 98.38 190 LYS A O 1
ATOM 1467 N N . PHE A 1 191 ? -2.768 1.304 1.771 1 98.12 191 PHE A N 1
ATOM 1468 C CA . PHE A 1 191 ? -1.422 0.756 1.89 1 98.12 191 PHE A CA 1
ATOM 1469 C C . PHE A 1 191 ? -0.421 1.604 1.114 1 98.12 191 PHE A C 1
ATOM 1471 O O . PHE A 1 191 ? 0.647 1.94 1.63 1 98.12 191 PHE A O 1
ATOM 1478 N N . ALA A 1 192 ? -0.823 1.904 -0.048 1 98.81 192 ALA A N 1
ATOM 1479 C CA . ALA A 1 192 ? 0.042 2.703 -0.914 1 98.81 192 ALA A CA 1
ATOM 1480 C C . ALA A 1 192 ? 0.343 4.062 -0.287 1 98.81 192 ALA A C 1
ATOM 1482 O O . ALA A 1 192 ? 1.479 4.539 -0.34 1 98.81 192 ALA A O 1
ATOM 1483 N N . ALA A 1 193 ? -0.678 4.656 0.261 1 98.69 193 ALA A N 1
ATOM 1484 C CA . ALA A 1 193 ? -0.505 5.961 0.896 1 98.69 193 ALA A CA 1
ATOM 1485 C C . ALA A 1 193 ? 0.508 5.887 2.035 1 98.69 193 ALA A C 1
ATOM 1487 O O . ALA A 1 193 ? 1.345 6.781 2.188 1 98.69 193 ALA A O 1
ATOM 1488 N N . ILE A 1 194 ? 0.438 4.855 2.801 1 97.44 194 ILE A N 1
ATOM 1489 C CA . ILE A 1 194 ? 1.357 4.672 3.918 1 97.44 194 ILE A CA 1
ATOM 1490 C C . ILE A 1 194 ? 2.773 4.453 3.391 1 97.44 194 ILE A C 1
ATOM 1492 O O . ILE A 1 194 ? 3.721 5.094 3.854 1 97.44 194 ILE A O 1
ATOM 1496 N N . GLY A 1 195 ? 2.902 3.539 2.406 1 97.19 195 GLY A N 1
ATOM 1497 C CA . GLY A 1 195 ? 4.211 3.285 1.828 1 97.19 195 GLY A CA 1
ATOM 1498 C C . GLY A 1 195 ? 4.863 4.527 1.25 1 97.19 195 GLY A C 1
ATOM 1499 O O . GLY A 1 195 ? 6.062 4.742 1.418 1 97.19 195 GLY A O 1
ATOM 1500 N N . PHE A 1 196 ? 4.074 5.363 0.641 1 98.44 196 PHE A N 1
ATOM 1501 C CA . PHE A 1 196 ? 4.559 6.609 0.058 1 98.44 196 PHE A CA 1
ATOM 1502 C C . PHE A 1 196 ? 5.027 7.566 1.145 1 98.44 196 PHE A C 1
ATOM 1504 O O . PHE A 1 196 ? 6.141 8.094 1.077 1 98.44 196 PHE A O 1
ATOM 1511 N N . ALA A 1 197 ? 4.191 7.77 2.072 1 97.75 197 ALA A N 1
ATOM 1512 C CA . ALA A 1 197 ? 4.496 8.711 3.146 1 97.75 197 ALA A CA 1
ATOM 1513 C C . ALA A 1 197 ? 5.746 8.289 3.91 1 97.75 197 ALA A C 1
ATOM 1515 O O . ALA A 1 197 ? 6.598 9.117 4.227 1 97.75 197 ALA A O 1
ATOM 1516 N N . GLU A 1 198 ? 5.859 6.984 4.219 1 93.5 198 GLU A N 1
ATOM 1517 C CA . GLU A 1 198 ? 7.035 6.477 4.918 1 93.5 198 GLU A CA 1
ATOM 1518 C C . GLU A 1 198 ? 8.305 6.715 4.105 1 93.5 198 GLU A C 1
ATOM 1520 O O . GLU A 1 198 ? 9.328 7.148 4.652 1 93.5 198 GLU A O 1
ATOM 1525 N N . SER A 1 199 ? 8.219 6.418 2.865 1 93.44 199 SER A N 1
ATOM 1526 C CA . SER A 1 199 ? 9.391 6.535 2.004 1 93.44 199 SER A CA 1
ATOM 1527 C C . SER A 1 199 ? 9.844 7.984 1.881 1 93.44 199 SER A C 1
ATOM 1529 O O . SER A 1 199 ? 11.039 8.273 1.938 1 93.44 199 SER A O 1
ATOM 1531 N N . VAL A 1 200 ? 8.906 8.867 1.744 1 95.88 200 VAL A N 1
ATOM 1532 C CA . VAL A 1 200 ? 9.242 10.281 1.625 1 95.88 200 VAL A CA 1
ATOM 1533 C C . VAL A 1 200 ? 9.828 10.781 2.941 1 95.88 200 VAL A C 1
ATOM 1535 O O . VAL A 1 200 ? 10.789 11.555 2.947 1 95.88 200 VAL A O 1
ATOM 1538 N N . ALA A 1 201 ? 9.234 10.391 4.051 1 93.12 201 ALA A N 1
ATOM 1539 C CA . ALA A 1 201 ? 9.766 10.766 5.359 1 93.12 201 ALA A CA 1
ATOM 1540 C C . ALA A 1 201 ? 11.227 10.367 5.5 1 93.12 201 ALA A C 1
ATOM 1542 O O . ALA A 1 201 ? 12.055 11.164 5.949 1 93.12 201 ALA A O 1
ATOM 1543 N N . LEU A 1 202 ? 11.484 9.18 5.043 1 89.06 202 LEU A N 1
ATOM 1544 C CA . LEU A 1 202 ? 12.852 8.68 5.129 1 89.06 202 LEU A CA 1
ATOM 1545 C C . LEU A 1 202 ? 13.773 9.453 4.195 1 89.06 202 LEU A C 1
ATOM 1547 O O . LEU A 1 202 ? 14.93 9.719 4.539 1 89.06 202 LEU A O 1
ATOM 1551 N N . GLU A 1 203 ? 13.281 9.75 3.068 1 90.5 203 GLU A N 1
ATOM 1552 C CA . GLU A 1 203 ? 14.078 10.523 2.123 1 90.5 203 GLU A CA 1
ATOM 1553 C C . GLU A 1 203 ? 14.406 11.906 2.682 1 90.5 203 GLU A C 1
ATOM 1555 O O . GLU A 1 203 ? 15.523 12.398 2.51 1 90.5 203 GLU A O 1
ATOM 1560 N N . LEU A 1 204 ? 13.445 12.539 3.307 1 92.06 204 LEU A N 1
ATOM 1561 C CA . LEU A 1 204 ? 13.664 13.852 3.912 1 92.06 204 LEU A CA 1
ATOM 1562 C C . LEU A 1 204 ? 14.734 13.773 4.996 1 92.06 204 LEU A C 1
ATOM 1564 O O . LEU A 1 204 ? 15.617 14.633 5.059 1 92.06 204 LEU A O 1
ATOM 1568 N N . LEU A 1 205 ? 14.641 12.781 5.738 1 85.81 205 LEU A N 1
ATOM 1569 C CA . LEU A 1 205 ? 15.633 12.586 6.789 1 85.81 205 LEU A CA 1
ATOM 1570 C C . LEU A 1 205 ? 17.016 12.344 6.191 1 85.81 205 LEU A C 1
ATOM 1572 O O . LEU A 1 205 ? 18 12.93 6.645 1 85.81 205 LEU A O 1
ATOM 1576 N N . ALA A 1 206 ? 17.078 11.516 5.203 1 82.19 206 ALA A N 1
ATOM 1577 C CA . ALA A 1 206 ? 18.328 11.141 4.574 1 82.19 206 ALA A CA 1
ATOM 1578 C C . ALA A 1 206 ? 19 12.344 3.9 1 82.19 206 ALA A C 1
ATOM 1580 O O . ALA A 1 206 ? 20.219 12.398 3.783 1 82.19 206 ALA A O 1
ATOM 1581 N N . THR A 1 207 ? 18.219 13.289 3.537 1 89.38 207 THR A N 1
ATOM 1582 C CA . THR A 1 207 ? 18.75 14.453 2.844 1 89.38 207 THR A CA 1
ATOM 1583 C C . THR A 1 207 ? 18.969 15.617 3.812 1 89.38 207 THR A C 1
ATOM 1585 O O . THR A 1 207 ? 19.234 16.734 3.393 1 89.38 207 THR A O 1
ATOM 1588 N N . GLY A 1 208 ? 18.703 15.391 5.074 1 90.12 208 GLY A N 1
ATOM 1589 C CA . GLY A 1 208 ? 18.969 16.375 6.105 1 90.12 208 GLY A CA 1
ATOM 1590 C C . GLY A 1 208 ? 17.859 17.422 6.238 1 90.12 208 GLY A C 1
ATOM 1591 O O . GLY A 1 208 ? 18.094 18.5 6.781 1 90.12 208 GLY A O 1
ATOM 1592 N N . LYS A 1 209 ? 16.781 17.156 5.691 1 94.12 209 LYS A N 1
ATOM 1593 C CA . LYS A 1 209 ? 15.648 18.062 5.801 1 94.12 209 LYS A CA 1
ATOM 1594 C C . LYS A 1 209 ? 14.773 17.703 6.996 1 94.12 209 LYS A C 1
ATOM 1596 O O . LYS A 1 209 ? 13.586 17.422 6.836 1 94.12 209 LYS A O 1
ATOM 1601 N N . ASP A 1 210 ? 15.305 17.859 8.172 1 89.25 210 ASP A N 1
ATOM 1602 C CA . ASP A 1 210 ? 14.641 17.422 9.398 1 89.25 210 ASP A CA 1
ATOM 1603 C C . ASP A 1 210 ? 13.648 18.469 9.883 1 89.25 210 ASP A C 1
ATOM 1605 O O . ASP A 1 210 ? 12.898 18.234 10.836 1 89.25 210 ASP A O 1
ATOM 1609 N N . GLY A 1 211 ? 13.625 19.609 9.234 1 96.5 211 GLY A N 1
ATOM 1610 C CA . GLY A 1 211 ? 12.641 20.625 9.555 1 96.5 211 GLY A CA 1
ATOM 1611 C C . GLY A 1 211 ? 11.273 20.344 8.969 1 96.5 211 GLY A C 1
ATOM 1612 O O . GLY A 1 211 ? 10.273 20.922 9.398 1 96.5 211 GLY A O 1
ATOM 1613 N N . VAL A 1 212 ? 11.273 19.516 8.016 1 97.94 212 VAL A N 1
ATOM 1614 C CA . VAL A 1 212 ? 10 19.094 7.438 1 97.94 212 VAL A CA 1
ATOM 1615 C C . VAL A 1 212 ? 9.5 17.828 8.148 1 97.94 212 VAL A C 1
ATOM 1617 O O . VAL A 1 212 ? 10.109 16.766 8.031 1 97.94 212 VAL A O 1
ATOM 1620 N N . LYS A 1 213 ? 8.398 17.984 8.883 1 97.31 213 LYS A N 1
ATOM 1621 C CA . LYS A 1 213 ? 7.852 16.891 9.688 1 97.31 213 LYS A CA 1
ATOM 1622 C C . LYS A 1 213 ? 6.82 16.094 8.898 1 97.31 213 LYS A C 1
ATOM 1624 O O . LYS A 1 213 ? 6.27 16.578 7.91 1 97.31 213 LYS A O 1
ATOM 1629 N N . THR A 1 214 ? 6.668 14.828 9.297 1 96.69 214 THR A N 1
ATOM 1630 C CA . THR A 1 214 ? 5.684 13.969 8.656 1 96.69 214 THR A CA 1
ATOM 1631 C C . THR A 1 214 ? 4.832 13.25 9.703 1 96.69 214 THR A C 1
ATOM 1633 O O . THR A 1 214 ? 5.332 12.867 10.766 1 96.69 214 THR A O 1
ATOM 1636 N N . THR A 1 215 ? 3.533 13.188 9.492 1 97.44 215 THR A N 1
ATOM 1637 C CA . THR A 1 215 ? 2.598 12.445 10.328 1 97.44 215 THR A CA 1
ATOM 1638 C C . THR A 1 215 ? 1.711 11.539 9.477 1 97.44 215 THR A C 1
ATOM 1640 O O . THR A 1 215 ? 1.105 11.992 8.508 1 97.44 215 THR A O 1
ATOM 1643 N N . ILE A 1 216 ? 1.694 10.297 9.766 1 97.19 216 ILE A N 1
ATOM 1644 C CA . ILE A 1 216 ? 0.811 9.328 9.125 1 97.19 216 ILE A CA 1
ATOM 1645 C C . ILE A 1 216 ? -0.302 8.922 10.086 1 97.19 216 ILE A C 1
ATOM 1647 O O . ILE A 1 216 ? -0.032 8.438 11.188 1 97.19 216 ILE A O 1
ATOM 1651 N N . VAL A 1 217 ? -1.533 9.164 9.688 1 97.62 217 VAL A N 1
ATOM 1652 C CA . VAL A 1 217 ? -2.691 8.906 10.531 1 97.62 217 VAL A CA 1
ATOM 1653 C C . VAL A 1 217 ? -3.418 7.652 10.055 1 97.62 217 VAL A C 1
ATOM 1655 O O . VAL A 1 217 ? -3.785 7.555 8.875 1 97.62 217 VAL A O 1
ATOM 1658 N N . CYS A 1 218 ? -3.65 6.703 10.938 1 95.31 218 CYS A N 1
ATOM 1659 C CA . CYS A 1 218 ? -4.316 5.453 10.594 1 95.31 218 CYS A CA 1
ATOM 1660 C C . CYS A 1 218 ? -5.488 5.184 11.531 1 95.31 218 CYS A C 1
ATOM 1662 O O . CYS A 1 218 ? -5.398 4.328 12.414 1 95.31 218 CYS A O 1
ATOM 1664 N N . PRO A 1 219 ? -6.562 5.793 11.227 1 94.12 219 PRO A N 1
ATOM 1665 C CA . PRO A 1 219 ? -7.75 5.547 12.055 1 94.12 219 PRO A CA 1
ATOM 1666 C C . PRO A 1 219 ? -8.484 4.266 11.664 1 94.12 219 PRO A C 1
ATOM 1668 O O . PRO A 1 219 ? -8.391 3.822 10.516 1 94.12 219 PRO A O 1
ATOM 1671 N N . PHE A 1 220 ? -9.18 3.76 12.688 1 88.69 220 PHE A N 1
ATOM 1672 C CA . PHE A 1 220 ? -10.164 2.715 12.422 1 88.69 220 PHE A CA 1
ATOM 1673 C C . PHE A 1 220 ? -11.445 3.309 11.844 1 88.69 220 PHE A C 1
ATOM 1675 O O . PHE A 1 220 ? -11.453 4.461 11.406 1 88.69 220 PHE A O 1
ATOM 1682 N N . PHE A 1 221 ? -12.5 2.568 11.789 1 80.69 221 PHE A N 1
ATOM 1683 C CA . PHE A 1 221 ? -13.766 3.061 11.25 1 80.69 221 PHE A CA 1
ATOM 1684 C C . PHE A 1 221 ? -14.242 4.281 12.031 1 80.69 221 PHE A C 1
ATOM 1686 O O . PHE A 1 221 ? -14.25 4.273 13.258 1 80.69 221 PHE A O 1
ATOM 1693 N N . ILE A 1 222 ? -14.453 5.293 11.273 1 83.06 222 ILE A N 1
ATOM 1694 C CA . ILE A 1 222 ? -14.969 6.527 11.852 1 83.06 222 ILE A CA 1
ATOM 1695 C C . ILE A 1 222 ? -16.453 6.688 11.484 1 83.06 222 ILE A C 1
ATOM 1697 O O . ILE A 1 222 ? -16.859 6.371 10.367 1 83.06 222 ILE A O 1
ATOM 1701 N N . ASN A 1 223 ? -17.156 7.105 12.367 1 78.81 223 ASN A N 1
ATOM 1702 C CA . ASN A 1 223 ? -18.578 7.34 12.109 1 78.81 223 ASN A CA 1
ATOM 1703 C C . ASN A 1 223 ? -18.797 8.555 11.219 1 78.81 223 ASN A C 1
ATOM 1705 O O . ASN A 1 223 ? -19.141 9.633 11.695 1 78.81 223 ASN A O 1
ATOM 1709 N N . THR A 1 224 ? -18.547 8.398 10.031 1 75.69 224 THR A N 1
ATOM 1710 C CA . THR A 1 224 ? -18.812 9.391 8.992 1 75.69 224 THR A CA 1
ATOM 1711 C C . THR A 1 224 ? -19.672 8.797 7.883 1 75.69 224 THR A C 1
ATOM 1713 O O . THR A 1 224 ? -20.016 7.617 7.922 1 75.69 224 THR A O 1
ATOM 1716 N N . GLY A 1 225 ? -20.078 9.648 7.02 1 68.06 225 GLY A N 1
ATOM 1717 C CA . GLY A 1 225 ? -20.875 9.18 5.887 1 68.06 225 GLY A CA 1
ATOM 1718 C C . GLY A 1 225 ? -20.141 8.148 5.039 1 68.06 225 GLY A C 1
ATOM 1719 O O . GLY A 1 225 ? -20.781 7.273 4.445 1 68.06 225 GLY A O 1
ATOM 1720 N N . MET A 1 226 ? -18.891 8.102 5.008 1 73.06 226 MET A N 1
ATOM 1721 C CA . MET A 1 226 ? -18.094 7.215 4.168 1 73.06 226 MET A CA 1
ATOM 1722 C C . MET A 1 226 ? -18.297 5.758 4.57 1 73.06 226 MET A C 1
ATOM 1724 O O . MET A 1 226 ? -18.359 4.875 3.713 1 73.06 226 MET A O 1
ATOM 1728 N N . PHE A 1 227 ? -18.438 5.523 5.859 1 68.62 227 PHE A N 1
ATOM 1729 C CA . PHE A 1 227 ? -18.547 4.152 6.348 1 68.62 227 PHE A CA 1
ATOM 1730 C C . PHE A 1 227 ? -19.859 3.947 7.09 1 68.62 227 PHE A C 1
ATOM 1732 O O . PHE A 1 227 ? -19.938 3.156 8.031 1 68.62 227 PHE A O 1
ATOM 1739 N N . ASP A 1 228 ? -20.766 4.664 6.707 1 61.22 228 ASP A N 1
ATOM 1740 C CA . ASP A 1 228 ? -22.078 4.535 7.324 1 61.22 228 ASP A CA 1
ATOM 1741 C C . ASP A 1 228 ? -22.609 3.109 7.199 1 61.22 228 ASP A C 1
ATOM 1743 O O . ASP A 1 228 ? -22.578 2.523 6.117 1 61.22 228 ASP A O 1
ATOM 1747 N N . GLY A 1 229 ? -22.859 2.551 8.359 1 57.06 229 GLY A N 1
ATOM 1748 C CA . GLY A 1 229 ? -23.422 1.207 8.367 1 57.06 229 GLY A CA 1
ATOM 1749 C C . GLY A 1 229 ? -22.391 0.139 8.688 1 57.06 229 GLY A C 1
ATOM 1750 O O . GLY A 1 229 ? -22.734 -1.025 8.891 1 57.06 229 GLY A O 1
ATOM 1751 N N . CYS A 1 230 ? -21.156 0.577 8.711 1 63.06 230 CYS A N 1
ATOM 1752 C CA . CYS A 1 230 ? -20.125 -0.401 9.039 1 63.06 230 CYS A CA 1
ATOM 1753 C C . CYS A 1 230 ? -20.188 -0.774 10.516 1 63.06 230 CYS A C 1
ATOM 1755 O O . CYS A 1 230 ? -20.469 0.076 11.367 1 63.06 230 CYS A O 1
ATOM 1757 N N . THR A 1 231 ? -20.141 -2.098 10.789 1 61.88 231 THR A N 1
ATOM 1758 C CA . THR A 1 231 ? -20.141 -2.586 12.164 1 61.88 231 THR A CA 1
ATOM 1759 C C . THR A 1 231 ? -18.875 -3.379 12.445 1 61.88 231 THR A C 1
ATOM 1761 O O . THR A 1 231 ? -18.172 -3.809 11.523 1 61.88 231 THR A O 1
ATOM 1764 N N . THR A 1 232 ? -18.469 -3.236 13.664 1 68.56 232 THR A N 1
ATOM 1765 C CA . THR A 1 232 ? -17.297 -3.988 14.102 1 68.56 232 THR A CA 1
ATOM 1766 C C . THR A 1 232 ? -17.703 -5.203 14.93 1 68.56 232 THR A C 1
ATOM 1768 O O . THR A 1 232 ? -18.672 -5.145 15.695 1 68.56 232 THR A O 1
ATOM 1771 N N . LYS A 1 233 ? -17.047 -6.266 14.734 1 62.59 233 LYS A N 1
ATOM 1772 C CA . LYS A 1 233 ? -17.344 -7.496 15.461 1 62.59 233 LYS A CA 1
ATOM 1773 C C . LYS A 1 233 ? -17 -7.363 16.938 1 62.59 233 LYS A C 1
ATOM 1775 O O . LYS A 1 233 ? -17.672 -7.938 17.797 1 62.59 233 LYS A O 1
ATOM 1780 N N . TRP A 1 234 ? -15.875 -6.48 17.156 1 63.75 234 TRP A N 1
ATOM 1781 C CA . TRP A 1 234 ? -15.43 -6.285 18.531 1 63.75 234 TRP A CA 1
ATOM 1782 C C . TRP A 1 234 ? -15.461 -4.809 18.906 1 63.75 234 TRP A C 1
ATOM 1784 O O . TRP A 1 234 ? -14.414 -4.156 18.984 1 63.75 234 TRP A O 1
ATOM 1794 N N . PRO A 1 235 ? -16.594 -4.355 19.234 1 67.62 235 PRO A N 1
ATOM 1795 C CA . PRO A 1 235 ? -16.734 -2.912 19.469 1 67.62 235 PRO A CA 1
ATOM 1796 C C . PRO A 1 235 ? -15.984 -2.432 20.703 1 67.62 235 PRO A C 1
ATOM 1798 O O . PRO A 1 235 ? -15.633 -1.252 20.797 1 67.62 235 PRO A O 1
ATOM 1801 N N . LEU A 1 236 ? -15.727 -3.359 21.609 1 63.81 236 LEU A N 1
ATOM 1802 C CA . LEU A 1 236 ? -15 -2.951 22.812 1 63.81 236 LEU A CA 1
ATOM 1803 C C . LEU A 1 236 ? -13.531 -2.709 22.516 1 63.81 236 LEU A C 1
ATOM 1805 O O . LEU A 1 236 ? -12.93 -1.767 23.031 1 63.81 236 LEU A O 1
ATOM 1809 N N . LEU A 1 237 ? -13 -3.502 21.688 1 67.56 237 LEU A N 1
ATOM 1810 C CA . LEU A 1 237 ? -11.594 -3.391 21.344 1 67.56 237 LEU A CA 1
ATOM 1811 C C . LEU A 1 237 ? -11.398 -2.465 20.141 1 67.56 237 LEU A C 1
ATOM 1813 O O . LEU A 1 237 ? -10.43 -1.703 20.094 1 67.56 237 LEU A O 1
ATOM 1817 N N . LEU A 1 238 ? -12.438 -2.525 19.344 1 75.44 238 LEU A N 1
ATOM 1818 C CA . LEU A 1 238 ? -12.367 -1.749 18.109 1 75.44 238 LEU A CA 1
ATOM 1819 C C . LEU A 1 238 ? -13.68 -1.015 17.859 1 75.44 238 LEU A C 1
ATOM 1821 O O . LEU A 1 238 ? -14.414 -1.344 16.922 1 75.44 238 LEU A O 1
ATOM 1825 N N . PRO A 1 239 ? -13.812 0.069 18.641 1 75.5 239 PRO A N 1
ATOM 1826 C CA . PRO A 1 239 ? -15.055 0.831 18.453 1 75.5 239 PRO A CA 1
ATOM 1827 C C . PRO A 1 239 ? -15.023 1.707 17.203 1 75.5 239 PRO A C 1
ATOM 1829 O O . PRO A 1 239 ? -13.953 2.086 16.734 1 75.5 239 PRO A O 1
ATOM 1832 N N . VAL A 1 240 ? -16.25 1.939 16.672 1 81.19 240 VAL A N 1
ATOM 1833 C CA . VAL A 1 240 ? -16.375 3 15.68 1 81.19 240 VAL A CA 1
ATOM 1834 C C . VAL A 1 240 ? -16.047 4.348 16.312 1 81.19 240 VAL A C 1
ATOM 1836 O O . VAL A 1 240 ? -16.562 4.676 17.391 1 81.19 240 VAL A O 1
ATOM 1839 N N . LEU A 1 241 ? -15.211 5.066 15.75 1 89.38 241 LEU A N 1
ATOM 1840 C CA . LEU A 1 241 ? -14.664 6.266 16.375 1 89.38 241 LEU A CA 1
ATOM 1841 C C . LEU A 1 241 ? -15.555 7.477 16.094 1 89.38 241 LEU A C 1
ATOM 1843 O O . LEU A 1 241 ? -16.109 7.605 15 1 89.38 241 LEU A O 1
ATOM 1847 N N . ASP A 1 242 ? -15.594 8.305 17.125 1 90.94 242 ASP A N 1
ATOM 1848 C CA . ASP A 1 242 ? -16.25 9.602 16.953 1 90.94 242 ASP A CA 1
ATOM 1849 C C . ASP A 1 242 ? -15.406 10.547 16.109 1 90.94 242 ASP A C 1
ATOM 1851 O O . ASP A 1 242 ? -14.219 10.727 16.375 1 90.94 242 ASP A O 1
ATOM 1855 N N . PRO A 1 243 ? -16.047 11.172 15.094 1 93.81 243 PRO A N 1
ATOM 1856 C CA . PRO A 1 243 ? -15.273 12.031 14.195 1 93.81 243 PRO A CA 1
ATOM 1857 C C . PRO A 1 243 ? -14.586 13.18 14.93 1 93.81 243 PRO A C 1
ATOM 1859 O O . PRO A 1 243 ? -13.453 13.539 14.594 1 93.81 243 PRO A O 1
ATOM 1862 N N . ASP A 1 244 ? -15.227 13.758 15.898 1 94.94 244 ASP A N 1
ATOM 1863 C CA . ASP A 1 244 ? -14.641 14.859 16.656 1 94.94 244 ASP A CA 1
ATOM 1864 C C . ASP A 1 244 ? -13.43 14.398 17.453 1 94.94 244 ASP A C 1
ATOM 1866 O O . ASP A 1 244 ? -12.43 15.117 17.562 1 94.94 244 ASP A O 1
ATOM 1870 N N . TYR A 1 245 ? -13.555 13.258 18 1 94.75 245 TYR A N 1
ATOM 1871 C CA . TYR A 1 245 ? -12.445 12.664 18.719 1 94.75 245 TYR A CA 1
ATOM 1872 C C . TYR A 1 245 ? -11.25 12.438 17.797 1 94.75 245 TYR A C 1
ATOM 1874 O O . TYR A 1 245 ? -10.117 12.773 18.156 1 94.75 245 TYR A O 1
A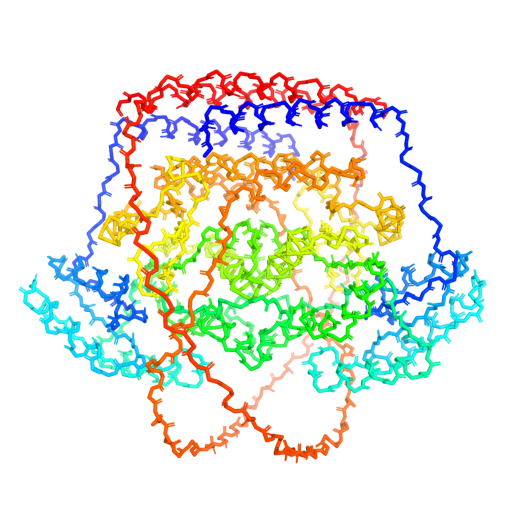TOM 1882 N N . VAL A 1 246 ? -11.516 11.914 16.672 1 95.88 246 VAL A N 1
ATOM 1883 C CA . VAL A 1 246 ? -10.461 11.633 15.695 1 95.88 246 VAL A CA 1
ATOM 1884 C C . VAL A 1 246 ? -9.789 12.938 15.266 1 95.88 246 VAL A C 1
ATOM 1886 O O . VAL A 1 246 ? -8.562 13.031 15.242 1 95.88 246 VAL A O 1
ATOM 1889 N N . ALA A 1 247 ? -10.555 13.953 14.961 1 97.31 247 ALA A N 1
ATOM 1890 C CA . ALA A 1 247 ? -10.016 15.242 14.531 1 97.31 247 ALA A CA 1
ATOM 1891 C C . ALA A 1 247 ? -9.133 15.859 15.609 1 97.31 247 ALA A C 1
ATOM 1893 O O . ALA A 1 247 ? -8.055 16.391 15.32 1 97.31 247 ALA A O 1
ATOM 1894 N N . ASN A 1 248 ? -9.578 15.75 16.859 1 97 248 ASN A N 1
ATOM 1895 C CA . ASN A 1 248 ? -8.789 16.281 17.969 1 97 248 ASN A CA 1
ATOM 1896 C C . ASN A 1 248 ? -7.441 15.562 18.094 1 97 248 ASN A C 1
ATOM 1898 O O . ASN A 1 248 ? -6.414 16.203 18.312 1 97 248 ASN A O 1
ATOM 1902 N N . LYS A 1 249 ? -7.473 14.305 17.922 1 96.19 249 LYS A N 1
ATOM 1903 C CA . LYS A 1 249 ? -6.242 13.523 18.031 1 96.19 249 LYS A CA 1
ATOM 1904 C C . LYS A 1 249 ? -5.289 13.828 16.875 1 96.19 249 LYS A C 1
ATOM 1906 O O . LYS A 1 249 ? -4.07 13.828 17.062 1 96.19 249 LYS A O 1
ATOM 1911 N N . ILE A 1 250 ? -5.848 14.07 15.766 1 97.81 250 ILE A N 1
ATOM 1912 C CA . ILE A 1 250 ? -5.02 14.406 14.617 1 97.81 250 ILE A CA 1
ATOM 1913 C C . ILE A 1 250 ? -4.336 15.758 14.844 1 97.81 250 ILE A C 1
ATOM 1915 O O . ILE A 1 250 ? -3.135 15.898 14.609 1 97.81 250 ILE A O 1
ATOM 1919 N N . ILE A 1 251 ? -5.098 16.766 15.336 1 98.06 251 ILE A N 1
ATOM 1920 C CA . ILE A 1 251 ? -4.527 18.078 15.617 1 98.06 251 ILE A CA 1
ATOM 1921 C C . ILE A 1 251 ? -3.412 17.953 16.656 1 98.06 251 ILE A C 1
ATOM 1923 O O . ILE A 1 251 ? -2.334 18.531 16.484 1 98.06 251 ILE A O 1
ATOM 1927 N N . GLU A 1 252 ? -3.686 17.156 17.656 1 96 252 GLU A N 1
ATOM 1928 C CA . GLU A 1 252 ? -2.674 16.938 18.688 1 96 252 GLU A CA 1
ATOM 1929 C C . GLU A 1 252 ? -1.413 16.312 18.109 1 96 252 GLU A C 1
ATOM 1931 O O . GLU A 1 252 ? -0.298 16.703 18.453 1 96 252 GLU A O 1
ATOM 1936 N N . ALA A 1 253 ? -1.583 15.359 17.266 1 95.75 253 ALA A N 1
ATOM 1937 C CA . ALA A 1 253 ? -0.45 14.68 16.641 1 95.75 253 ALA A CA 1
ATOM 1938 C C . ALA A 1 253 ? 0.369 15.656 15.789 1 95.75 253 ALA A C 1
ATOM 1940 O O . ALA A 1 253 ? 1.602 15.602 15.789 1 95.75 253 ALA A O 1
ATOM 1941 N N . ILE A 1 254 ? -0.313 16.5 15.062 1 97.81 254 ILE A N 1
ATOM 1942 C CA . ILE A 1 254 ? 0.362 17.484 14.227 1 97.81 254 ILE A CA 1
ATOM 1943 C C . ILE A 1 254 ? 1.145 18.453 15.102 1 97.81 254 ILE A C 1
ATOM 1945 O O . ILE A 1 254 ? 2.32 18.734 14.844 1 97.81 254 ILE A O 1
ATOM 1949 N N . LEU A 1 255 ? 0.55 18.953 16.156 1 97.06 255 LEU A N 1
ATOM 1950 C CA . LEU A 1 255 ? 1.156 19.953 17.016 1 97.06 255 LEU A CA 1
ATOM 1951 C C . LEU A 1 255 ? 2.33 19.375 17.797 1 97.06 255 LEU A C 1
ATOM 1953 O O . LEU A 1 255 ? 3.215 20.109 18.234 1 97.06 255 LEU A O 1
ATOM 1957 N N . THR A 1 256 ? 2.361 18.094 17.938 1 93 256 THR A N 1
ATOM 1958 C CA . THR A 1 256 ? 3.434 17.453 18.703 1 93 256 THR A CA 1
ATOM 1959 C C . THR A 1 256 ? 4.371 16.688 17.797 1 93 256 THR A C 1
ATOM 1961 O O . THR A 1 256 ? 5.211 15.914 18.266 1 93 256 THR A O 1
ATOM 1964 N N . ASP A 1 257 ? 4.191 16.812 16.547 1 93.81 257 ASP A N 1
ATOM 1965 C CA . ASP A 1 257 ? 5.051 16.219 15.523 1 93.81 257 ASP A CA 1
ATOM 1966 C C . ASP A 1 257 ? 5.094 14.695 15.664 1 93.81 257 ASP A C 1
ATOM 1968 O O . ASP A 1 257 ? 6.164 14.086 15.562 1 93.81 257 ASP A O 1
ATOM 1972 N N . GLN A 1 258 ? 3.902 14.125 15.914 1 90.5 258 GLN A N 1
ATOM 1973 C CA . GLN A 1 258 ? 3.834 12.672 15.992 1 90.5 258 GLN A CA 1
ATOM 1974 C C . GLN A 1 258 ? 3.934 12.047 14.602 1 90.5 258 GLN A C 1
ATOM 1976 O O . GLN A 1 258 ? 3.234 12.461 13.68 1 90.5 258 GLN A O 1
ATOM 1981 N N . VAL A 1 259 ? 4.766 11.047 14.484 1 90.12 259 VAL A N 1
ATOM 1982 C CA . VAL A 1 259 ? 5.051 10.469 13.172 1 90.12 259 VAL A CA 1
ATOM 1983 C C . VAL A 1 259 ? 3.92 9.523 12.773 1 90.12 259 VAL A C 1
ATOM 1985 O O . VAL A 1 259 ? 3.477 9.539 11.617 1 90.12 259 VAL A O 1
ATOM 1988 N N . TYR A 1 260 ? 3.49 8.648 13.703 1 90.31 260 TYR A N 1
ATOM 1989 C CA . TYR A 1 260 ? 2.424 7.691 13.445 1 90.31 260 TYR A CA 1
ATOM 1990 C C . TYR A 1 260 ? 1.307 7.824 14.469 1 90.31 260 TYR A C 1
ATOM 1992 O O . TYR A 1 260 ? 1.562 7.824 15.68 1 90.31 260 TYR A O 1
ATOM 2000 N N . LEU A 1 261 ? 0.093 7.953 13.969 1 93.56 261 LEU A N 1
ATOM 2001 C CA . LEU A 1 261 ? -1.078 7.996 14.836 1 93.56 261 LEU A CA 1
ATOM 2002 C C . LEU A 1 261 ? -2.059 6.883 14.477 1 93.56 261 LEU A C 1
ATOM 2004 O O . LEU A 1 261 ? -2.707 6.934 13.43 1 93.56 261 LEU A O 1
ATOM 2008 N N . LEU A 1 262 ? -2.172 5.898 15.305 1 90.44 262 LEU A N 1
ATOM 2009 C CA . LEU A 1 262 ? -3.174 4.848 15.156 1 90.44 262 LEU A CA 1
ATOM 2010 C C . LEU A 1 262 ? -4.336 5.066 16.125 1 90.44 262 LEU A C 1
ATOM 2012 O O . LEU A 1 262 ? -4.121 5.336 17.297 1 90.44 262 LEU A O 1
ATOM 2016 N N . LEU A 1 263 ? -5.469 5.023 15.57 1 91.5 263 LEU A N 1
ATOM 2017 C CA . LEU A 1 263 ? -6.66 5.188 16.391 1 91.5 263 LEU A CA 1
ATOM 2018 C C . LEU A 1 263 ? -7.629 4.027 16.188 1 91.5 263 LEU A C 1
ATOM 2020 O O . LEU A 1 263 ? -7.926 3.652 15.047 1 91.5 263 LEU A O 1
ATOM 2024 N N . PRO A 1 264 ? -8.258 3.459 17.25 1 88.81 264 PRO A N 1
ATOM 2025 C CA . PRO A 1 264 ? -7.992 3.736 18.672 1 88.81 264 PRO A CA 1
ATOM 2026 C C . PRO A 1 264 ? -6.648 3.186 19.125 1 88.81 264 PRO A C 1
ATOM 2028 O O . PRO A 1 264 ? -5.922 2.574 18.344 1 88.81 264 PRO A O 1
ATOM 2031 N N . ARG A 1 265 ? -6.309 3.391 20.281 1 82.62 265 ARG A N 1
ATOM 2032 C CA . ARG A 1 265 ? -5 3.021 20.812 1 82.62 265 ARG A CA 1
ATOM 2033 C C . ARG A 1 265 ? -4.797 1.511 20.781 1 82.62 265 ARG A C 1
ATOM 2035 O O . ARG A 1 265 ? -3.672 1.034 20.625 1 82.62 265 ARG A O 1
ATOM 2042 N N . THR A 1 266 ? -5.824 0.768 20.844 1 80.38 266 THR A N 1
ATOM 2043 C CA . THR A 1 266 ? -5.754 -0.689 20.828 1 80.38 266 THR A CA 1
ATOM 2044 C C . THR A 1 266 ? -5.18 -1.196 19.516 1 80.38 266 THR A C 1
ATOM 2046 O O . THR A 1 266 ? -4.707 -2.33 19.422 1 80.38 266 THR A O 1
ATOM 2049 N N . MET A 1 267 ? -5.215 -0.349 18.516 1 82.38 267 MET A N 1
ATOM 2050 C CA . MET A 1 267 ? -4.715 -0.736 17.203 1 82.38 267 MET A CA 1
ATOM 2051 C C . MET A 1 267 ? -3.205 -0.954 17.234 1 82.38 267 MET A C 1
ATOM 2053 O O . MET A 1 267 ? -2.674 -1.78 16.484 1 82.38 267 MET A O 1
ATOM 2057 N N . TYR A 1 268 ? -2.568 -0.244 18.141 1 75.25 268 TYR A N 1
ATOM 2058 C CA . TYR A 1 268 ? -1.129 -0.443 18.266 1 75.25 268 TYR A CA 1
ATOM 2059 C C . TYR A 1 268 ? -0.81 -1.879 18.656 1 75.25 268 TYR A C 1
ATOM 2061 O O . TYR A 1 268 ? 0.133 -2.48 18.141 1 75.25 268 TYR A O 1
ATOM 2069 N N . LEU A 1 269 ? -1.646 -2.395 19.453 1 69.06 269 LEU A N 1
ATOM 2070 C CA . LEU A 1 269 ? -1.46 -3.762 19.922 1 69.06 269 LEU A CA 1
ATOM 2071 C C . LEU A 1 269 ? -1.791 -4.766 18.812 1 69.06 269 LEU A C 1
ATOM 2073 O O . LEU A 1 269 ? -1.063 -5.742 18.625 1 69.06 269 LEU A O 1
ATOM 2077 N N . ILE A 1 270 ? -2.791 -4.453 18.203 1 71.62 270 ILE A N 1
ATOM 2078 C CA . ILE A 1 270 ? -3.268 -5.367 17.172 1 71.62 270 ILE A CA 1
ATOM 2079 C C . ILE A 1 270 ? -2.238 -5.457 16.047 1 71.62 270 ILE A C 1
ATOM 2081 O O . ILE A 1 270 ? -1.92 -6.551 15.57 1 71.62 270 ILE A O 1
ATOM 2085 N N . ILE A 1 271 ? -1.729 -4.371 15.648 1 72.62 271 ILE A N 1
ATOM 2086 C CA . ILE A 1 271 ? -0.758 -4.344 14.562 1 72.62 271 ILE A CA 1
ATOM 2087 C C . ILE A 1 271 ? 0.545 -4.996 15.016 1 72.62 271 ILE A C 1
ATOM 2089 O O . ILE A 1 271 ? 1.209 -5.68 14.227 1 72.62 271 ILE A O 1
ATOM 2093 N N . GLY A 1 272 ? 0.827 -4.793 16.234 1 65.19 272 GLY A N 1
ATOM 2094 C CA . GLY A 1 272 ? 1.999 -5.453 16.797 1 65.19 272 GLY A CA 1
ATOM 2095 C C . GLY A 1 272 ? 1.897 -6.965 16.766 1 65.19 272 GLY A C 1
ATOM 2096 O O . GLY A 1 272 ? 2.879 -7.656 16.484 1 65.19 272 GLY A O 1
ATOM 2097 N N . LEU A 1 273 ? 0.647 -7.469 16.891 1 59.16 273 LEU A N 1
ATOM 2098 C CA . LEU A 1 273 ? 0.411 -8.906 16.922 1 59.16 273 LEU A CA 1
ATOM 2099 C C . LEU A 1 273 ? 0.392 -9.492 15.523 1 59.16 273 LEU A C 1
ATOM 2101 O O . LEU A 1 273 ? 0.867 -10.609 15.305 1 59.16 273 LEU A O 1
ATOM 2105 N N . LYS A 1 274 ? -0.195 -8.844 14.539 1 61 274 LYS A N 1
ATOM 2106 C CA . LYS A 1 274 ? -0.235 -9.297 13.148 1 61 274 LYS A CA 1
ATOM 2107 C C . LYS A 1 274 ? 1.168 -9.578 12.625 1 61 274 LYS A C 1
ATOM 2109 O O . LYS A 1 274 ? 1.395 -10.594 11.953 1 61 274 LYS A O 1
ATOM 2114 N N . LYS A 1 275 ? 1.926 -8.773 12.828 1 54.84 275 LYS A N 1
ATOM 2115 C CA . LYS A 1 275 ? 3.27 -8.867 12.266 1 54.84 275 LYS A CA 1
ATOM 2116 C C . LYS A 1 275 ? 4.031 -10.047 12.859 1 54.84 275 LYS A C 1
ATOM 2118 O O . LYS A 1 275 ? 4.836 -10.68 12.172 1 54.84 275 LYS A O 1
ATOM 2123 N N . GLN A 1 276 ? 3.672 -10.406 13.961 1 47.72 276 GLN A N 1
ATOM 2124 C CA . GLN A 1 276 ? 4.289 -11.578 14.57 1 47.72 276 GLN A CA 1
ATOM 2125 C C . GLN A 1 276 ? 3.781 -12.867 13.938 1 47.72 276 GLN A C 1
ATOM 2127 O O . GLN A 1 276 ? 4.535 -13.828 13.789 1 47.72 276 GLN A O 1
ATOM 2132 N N . SER A 1 277 ? 2.578 -12.742 13.492 1 46.88 277 SER A N 1
ATOM 2133 C CA . SER A 1 277 ? 1.978 -13.922 12.875 1 46.88 277 SER A CA 1
ATOM 2134 C C . SER A 1 277 ? 2.564 -14.18 11.492 1 46.88 277 SER A C 1
ATOM 2136 O O . SER A 1 277 ? 2.682 -15.328 11.07 1 46.88 277 SER A O 1
ATOM 2138 N N . LYS A 1 278 ? 2.889 -13.156 10.68 1 52.09 278 LYS A N 1
ATOM 2139 C CA . LYS A 1 278 ? 3.506 -13.336 9.375 1 52.09 278 LYS A CA 1
ATOM 2140 C C . LYS A 1 278 ? 4.852 -14.047 9.492 1 52.09 278 LYS A C 1
ATOM 2142 O O . LYS A 1 278 ? 5.234 -14.812 8.602 1 52.09 278 LYS A O 1
ATOM 2147 N N . GLY A 1 279 ? 5.52 -13.711 10.555 1 42.91 279 GLY A N 1
ATOM 2148 C CA . GLY A 1 279 ? 6.77 -14.391 10.852 1 42.91 279 GLY A CA 1
ATOM 2149 C C . GLY A 1 279 ? 6.59 -15.875 11.125 1 42.91 279 GLY A C 1
ATOM 2150 O O . GLY A 1 279 ? 7.438 -16.688 10.734 1 42.91 279 GLY A O 1
ATOM 2151 N N . ASN A 1 280 ? 5.48 -16.062 11.742 1 39.84 280 ASN A N 1
ATOM 2152 C CA . ASN A 1 280 ? 5.238 -17.453 12.117 1 39.84 280 ASN A CA 1
ATOM 2153 C C . ASN A 1 280 ? 4.633 -18.25 10.969 1 39.84 280 ASN A C 1
ATOM 2155 O O . ASN A 1 280 ? 4.609 -19.484 11.008 1 39.84 280 ASN A O 1
ATOM 2159 N N . GLN A 1 281 ? 3.982 -17.5 10.008 1 40.34 281 GLN A N 1
ATOM 2160 C CA . GLN A 1 281 ? 3.318 -18.219 8.922 1 40.34 281 GLN A CA 1
ATOM 2161 C C . GLN A 1 281 ? 4.336 -18.875 7.996 1 40.34 281 GLN A C 1
ATOM 2163 O O . GLN A 1 281 ? 3.961 -19.562 7.039 1 40.34 281 GLN A O 1
ATOM 2168 N N . CYS A 1 282 ? 5.645 -18.516 8.047 1 36.25 282 CYS A N 1
ATOM 2169 C CA . CYS A 1 282 ? 6.594 -19.141 7.133 1 36.25 282 CYS A CA 1
ATOM 2170 C C . CYS A 1 282 ? 6.32 -20.641 6.996 1 36.25 282 CYS A C 1
ATOM 2172 O O . CYS A 1 282 ? 6.633 -21.234 5.969 1 36.25 282 CYS A O 1
ATOM 2174 N N . HIS A 1 283 ? 6.352 -21.359 8.039 1 32.19 283 HIS A N 1
ATOM 2175 C CA . HIS A 1 283 ? 6.312 -22.812 7.859 1 32.19 283 HIS A CA 1
ATOM 2176 C C . HIS A 1 283 ? 4.875 -23.312 7.84 1 32.19 283 HIS A C 1
ATOM 2178 O O . HIS A 1 283 ? 4.641 -24.516 7.715 1 32.19 283 HIS A O 1
ATOM 2184 N N . VAL A 1 284 ? 4.016 -22.609 8.484 1 31.03 284 VAL A N 1
ATOM 2185 C CA . VAL A 1 284 ? 2.76 -23.312 8.719 1 31.03 284 VAL A CA 1
ATOM 2186 C C . VAL A 1 284 ? 1.854 -23.188 7.496 1 31.03 284 VAL A C 1
ATOM 2188 O O . VAL A 1 284 ? 1.601 -22.078 7.02 1 31.03 284 VAL A O 1
ATOM 2191 N N . GLY A 1 285 ? 1.765 -24.156 6.648 1 31.08 285 GLY A N 1
ATOM 2192 C CA . GLY A 1 285 ? 0.809 -24.219 5.555 1 31.08 285 GLY A CA 1
ATOM 2193 C C . GLY A 1 285 ? -0.481 -23.469 5.844 1 31.08 285 GLY A C 1
ATOM 2194 O O . GLY A 1 285 ? -0.89 -22.609 5.074 1 31.08 285 GLY A O 1
ATOM 2195 N N . ARG A 1 286 ? -1.508 -24.219 6.434 1 28.86 286 ARG A N 1
ATOM 2196 C CA . ARG A 1 286 ? -2.939 -23.969 6.551 1 28.86 286 ARG A CA 1
ATOM 2197 C C . ARG A 1 286 ? -3.215 -22.812 7.5 1 28.86 286 ARG A C 1
ATOM 2199 O O . ARG A 1 286 ? -4.355 -22.594 7.91 1 28.86 286 ARG A O 1
ATOM 2206 N N . VAL A 1 287 ? -2.256 -22.328 8.133 1 30.61 287 VAL A N 1
ATOM 2207 C CA . VAL A 1 287 ? -2.654 -21.469 9.242 1 30.61 287 VAL A CA 1
ATOM 2208 C C . VAL A 1 287 ? -3.234 -20.172 8.703 1 30.61 287 VAL A C 1
ATOM 2210 O O . VAL A 1 287 ? -2.516 -19.172 8.555 1 30.61 287 VAL A O 1
ATOM 2213 N N . GLY A 1 288 ? -3.695 -20.047 7.68 1 34.16 288 GLY A N 1
ATOM 2214 C CA . GLY A 1 288 ? -4.551 -18.969 7.223 1 34.16 288 GLY A CA 1
ATOM 2215 C C . GLY A 1 288 ? -5.496 -18.469 8.297 1 34.16 288 GLY A C 1
ATOM 2216 O O . GLY A 1 288 ? -6.082 -17.391 8.164 1 34.16 288 GLY A O 1
ATOM 2217 N N . THR A 1 289 ? -5.793 -19.328 9.242 1 32.41 289 THR A N 1
ATOM 2218 C CA . THR A 1 289 ? -6.891 -19.062 10.164 1 32.41 289 THR A CA 1
ATOM 2219 C C . THR A 1 289 ? -6.469 -18.062 11.234 1 32.41 289 THR A C 1
ATOM 2221 O O . THR A 1 289 ? -7.285 -17.266 11.711 1 32.41 289 THR A O 1
ATOM 2224 N N . SER A 1 290 ? -5.328 -18.297 11.742 1 33.62 290 SER A N 1
ATOM 2225 C CA . SER A 1 290 ? -5.074 -17.391 12.859 1 33.62 290 SER A CA 1
ATOM 2226 C C . SER A 1 290 ? -5.074 -15.945 12.398 1 33.62 290 SER A C 1
ATOM 2228 O O . SER A 1 290 ? -5.566 -15.062 13.102 1 33.62 290 SER A O 1
ATOM 2230 N N . GLN A 1 291 ? -4.309 -15.711 11.391 1 35.72 291 GLN A N 1
ATOM 2231 C CA . GLN A 1 291 ? -4.445 -14.367 10.828 1 35.72 291 GLN A CA 1
ATOM 2232 C C . GLN A 1 291 ? -5.895 -14.062 10.469 1 35.72 291 GLN A C 1
ATOM 2234 O O . GLN A 1 291 ? -6.348 -12.93 10.602 1 35.72 291 GLN A O 1
ATOM 2239 N N . HIS A 1 292 ? -6.559 -15.172 10.039 1 37.09 292 HIS A N 1
ATOM 2240 C CA . HIS A 1 292 ? -7.977 -15.062 9.711 1 37.09 292 HIS A CA 1
ATOM 2241 C C . HIS A 1 292 ? -8.805 -14.766 10.961 1 37.09 292 HIS A C 1
ATOM 2243 O O . HIS A 1 292 ? -9.828 -14.086 10.883 1 37.09 292 HIS A O 1
ATOM 2249 N N . LEU A 1 293 ? -8.43 -15.477 12 1 32.94 293 LEU A N 1
ATOM 2250 C CA . LEU A 1 293 ? -9.211 -15.234 13.203 1 32.94 293 LEU A CA 1
ATOM 2251 C C . LEU A 1 293 ? -9.047 -13.797 13.672 1 32.94 293 LEU A C 1
ATOM 2253 O O . LEU A 1 293 ? -10.023 -13.141 14.039 1 32.94 293 LEU A O 1
ATOM 2257 N N . VAL A 1 294 ? -7.844 -13.523 13.812 1 33.72 294 VAL A N 1
ATOM 2258 C CA . VAL A 1 294 ? -7.719 -12.141 14.273 1 33.72 294 VAL A CA 1
ATOM 2259 C C . VAL A 1 294 ? -8.375 -11.203 13.266 1 33.72 294 VAL A C 1
ATOM 2261 O O . VAL A 1 294 ? -9.078 -10.266 13.648 1 33.72 294 VAL A O 1
ATOM 2264 N N . PHE A 1 295 ? -8.109 -11.492 12.016 1 38.53 295 PHE A N 1
ATOM 2265 C CA . PHE A 1 295 ? -8.531 -10.523 11.016 1 38.53 295 PHE A CA 1
ATOM 2266 C C . PHE A 1 295 ? -9.953 -10.812 10.539 1 38.53 295 PHE A C 1
ATOM 2268 O O . PHE A 1 295 ? -10.625 -9.938 9.992 1 38.53 295 PHE A O 1
ATOM 2275 N N . GLY A 1 296 ? -10.281 -12.148 10.508 1 34.19 296 GLY A N 1
ATOM 2276 C CA . GLY A 1 296 ? -11.711 -12.359 10.305 1 34.19 296 GLY A CA 1
ATOM 2277 C C . GLY A 1 296 ? -12.57 -11.586 11.281 1 34.19 296 GLY A C 1
ATOM 2278 O O . GLY A 1 296 ? -13.758 -11.359 11.031 1 34.19 296 GLY A O 1
ATOM 2279 N N . CYS A 1 297 ? -12.055 -11.539 12.461 1 31.75 297 CYS A N 1
ATOM 2280 C CA . CYS A 1 297 ? -12.867 -10.859 13.469 1 31.75 297 CYS A CA 1
ATOM 2281 C C . CYS A 1 297 ? -12.953 -9.367 13.188 1 31.75 297 CYS A C 1
ATOM 2283 O O . CYS A 1 297 ? -13.664 -8.641 13.883 1 31.75 297 CYS A O 1
ATOM 2285 N N . ILE A 1 298 ? -12.078 -8.953 12.414 1 32.94 298 ILE A N 1
ATOM 2286 C CA . ILE A 1 298 ? -12.289 -7.512 12.297 1 32.94 298 ILE A CA 1
ATOM 2287 C C . ILE A 1 298 ? -13.602 -7.238 11.562 1 32.94 298 ILE A C 1
ATOM 2289 O O . ILE A 1 298 ? -14.539 -6.684 12.141 1 32.94 298 ILE A O 1
ATOM 2293 N N . SER A 1 299 ? -13.758 -6.211 10.523 1 32.41 299 SER A N 1
ATOM 2294 C CA . SER A 1 299 ? -14.945 -5.512 10.047 1 32.41 299 SER A CA 1
ATOM 2295 C C . SER A 1 299 ? -15.57 -6.23 8.852 1 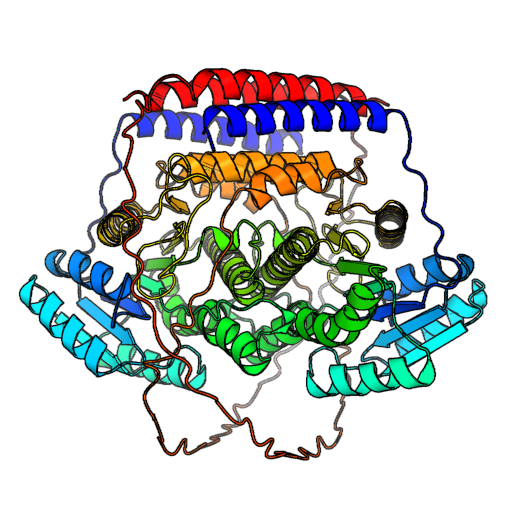32.41 299 SER A C 1
ATOM 2297 O O . SER A 1 299 ? -14.867 -6.621 7.918 1 32.41 299 SER A O 1
ATOM 2299 N N . THR A 1 300 ? -16.484 -7.098 9.094 1 28.31 300 THR A N 1
ATOM 2300 C CA . THR A 1 300 ? -17.359 -7.363 7.953 1 28.31 300 THR A CA 1
ATOM 2301 C C . THR A 1 300 ? -18.031 -6.078 7.48 1 28.31 300 THR A C 1
ATOM 2303 O O . THR A 1 300 ? -18.734 -5.422 8.25 1 28.31 300 THR A O 1
ATOM 2306 N N . TYR A 1 301 ? -17.453 -5.492 6.449 1 29.86 301 TYR A N 1
ATOM 2307 C CA . TYR A 1 301 ? -18.094 -4.352 5.793 1 29.86 301 TYR A CA 1
ATOM 2308 C C . TYR A 1 301 ? -19.422 -4.742 5.18 1 29.86 301 TYR A C 1
ATOM 2310 O O . TYR A 1 301 ? -19.484 -5.602 4.297 1 29.86 301 TYR A O 1
ATOM 2318 N N . TYR A 1 302 ? -20.438 -4.668 5.918 1 25.84 302 TYR A N 1
ATOM 2319 C CA . TYR A 1 302 ? -21.75 -4.66 5.262 1 25.84 302 TYR A CA 1
ATOM 2320 C C . TYR A 1 302 ? -22.031 -3.305 4.621 1 25.84 302 TYR A C 1
ATOM 2322 O O . TYR A 1 302 ? -22.125 -2.289 5.316 1 25.84 302 TYR A O 1
ATOM 2330 N N . THR A 1 303 ? -21.469 -3.033 3.369 1 27.61 303 THR A N 1
ATOM 2331 C CA . THR A 1 303 ? -21.672 -1.819 2.59 1 27.61 303 THR A CA 1
ATOM 2332 C C . THR A 1 303 ? -23.172 -1.578 2.35 1 27.61 303 THR A C 1
ATOM 2334 O O . THR A 1 303 ? -23.844 -2.402 1.729 1 27.61 303 THR A O 1
ATOM 2337 N N . ARG A 1 304 ? -23.922 -0.847 3.07 1 24.36 304 ARG A N 1
ATOM 2338 C CA . ARG A 1 304 ? -25.109 -0.196 2.531 1 24.36 304 ARG A CA 1
ATOM 2339 C C . ARG A 1 304 ? -24.734 0.788 1.427 1 24.36 304 ARG A C 1
ATOM 2341 O O . ARG A 1 304 ? -23.703 1.45 1.498 1 24.36 304 ARG A O 1
ATOM 2348 N N . GLN A 1 305 ? -25.266 0.761 0.122 1 24.28 305 GLN A N 1
ATOM 2349 C CA . GLN A 1 305 ? -25.172 1.564 -1.092 1 24.28 305 GLN A CA 1
ATOM 2350 C C . GLN A 1 305 ? -25.312 3.051 -0.78 1 24.28 305 GLN A C 1
ATOM 2352 O O . GLN A 1 305 ? -26.406 3.521 -0.445 1 24.28 305 GLN A O 1
ATOM 2357 N N . ALA A 1 306 ? -24.453 3.688 -0.25 1 24.98 306 ALA A N 1
ATOM 2358 C CA . ALA A 1 306 ? -24.5 5.133 -0.043 1 24.98 306 ALA A CA 1
ATOM 2359 C C . ALA A 1 306 ? -24.359 5.883 -1.364 1 24.98 306 ALA A C 1
ATOM 2361 O O . ALA A 1 306 ? -23.953 7.047 -1.382 1 24.98 306 ALA A O 1
ATOM 2362 N N . TRP A 1 307 ? -24.438 5.348 -2.605 1 24.28 307 TRP A N 1
ATOM 2363 C CA . TRP A 1 307 ? -24.219 6.16 -3.795 1 24.28 307 TRP A CA 1
ATOM 2364 C C . TRP A 1 307 ? -25.281 7.242 -3.928 1 24.28 307 TRP A C 1
ATOM 2366 O O . TRP A 1 307 ? -25.391 7.891 -4.969 1 24.28 307 TRP A O 1
ATOM 2376 N N . ASP A 1 308 ? -26.188 7.547 -3.176 1 24.09 308 ASP A N 1
ATOM 2377 C CA . ASP A 1 308 ? -27.25 8.414 -3.67 1 24.09 308 ASP A CA 1
ATOM 2378 C C . ASP A 1 308 ? -26.719 9.82 -3.957 1 24.09 308 ASP A C 1
ATOM 2380 O O . ASP A 1 308 ? -27.312 10.562 -4.742 1 24.09 308 ASP A O 1
ATOM 2384 N N . SER A 1 309 ? -25.797 10.414 -3.248 1 20.77 309 SER A N 1
ATOM 2385 C CA . SER A 1 309 ? -25.75 11.859 -3.434 1 20.77 309 SER A CA 1
ATOM 2386 C C . SER A 1 309 ? -24.859 12.234 -4.609 1 20.77 309 SER A C 1
ATOM 2388 O O . SER A 1 309 ? -24.281 13.328 -4.637 1 20.77 309 SER A O 1
ATOM 2390 N N . ALA A 1 310 ? -24.125 11.383 -5.398 1 24.28 310 ALA A N 1
ATOM 2391 C CA . ALA A 1 310 ? -23.344 11.984 -6.477 1 24.28 310 ALA A CA 1
ATOM 2392 C C . ALA A 1 310 ? -24.25 12.711 -7.469 1 24.28 310 ALA A C 1
ATOM 2394 O O . ALA A 1 310 ? -25.078 12.078 -8.141 1 24.28 310 ALA A O 1
ATOM 2395 N N . GLY A 1 311 ? -24.562 13.953 -7.27 1 20.61 311 GLY A N 1
ATOM 2396 C CA . GLY A 1 311 ? -25.203 14.852 -8.219 1 20.61 311 GLY A CA 1
ATOM 2397 C C . GLY A 1 311 ? -24.547 14.828 -9.586 1 20.61 311 GLY A C 1
ATOM 2398 O O . GLY A 1 311 ? -23.422 14.344 -9.742 1 20.61 311 GLY A O 1
ATOM 2399 N N . ASP A 1 312 ? -25.203 15.242 -10.711 1 21.5 312 ASP A N 1
ATOM 2400 C CA . ASP A 1 312 ? -25.125 15.367 -12.164 1 21.5 312 ASP A CA 1
ATOM 2401 C C . ASP A 1 312 ? -23.969 16.297 -12.578 1 21.5 312 ASP A C 1
ATOM 2403 O O . ASP A 1 312 ? -24.141 17.516 -12.609 1 21.5 312 ASP A O 1
ATOM 2407 N N . VAL A 1 313 ? -22.75 16.375 -12.109 1 20.38 313 VAL A N 1
ATOM 2408 C CA . VAL A 1 313 ? -21.844 17.359 -12.68 1 20.38 313 VAL A CA 1
ATOM 2409 C C . VAL A 1 313 ? -21.625 17.078 -14.164 1 20.38 313 VAL A C 1
ATOM 2411 O O . VAL A 1 313 ? -21.078 16.031 -14.523 1 20.38 313 VAL A O 1
ATOM 2414 N N . SER A 1 314 ? -22.422 17.531 -15.094 1 19.89 314 SER A N 1
ATOM 2415 C CA . SER A 1 314 ? -22.375 17.609 -16.547 1 19.89 314 SER A CA 1
ATOM 2416 C C . SER A 1 314 ? -21.156 18.391 -17.031 1 19.89 314 SER A C 1
ATOM 2418 O O . SER A 1 314 ? -21.031 18.688 -18.219 1 19.89 314 SER A O 1
ATOM 2420 N N . GLY A 1 315 ? -20.188 18.969 -16.203 1 17.14 315 GLY A N 1
ATOM 2421 C CA . GLY A 1 315 ? -19.344 19.969 -16.844 1 17.14 315 GLY A CA 1
ATOM 2422 C C . GLY A 1 315 ? -18.547 19.438 -18 1 17.14 315 GLY A C 1
ATOM 2423 O O . GLY A 1 315 ? -18.344 18.219 -18.125 1 17.14 315 GLY A O 1
ATOM 2424 N N . SER A 1 316 ? -18.391 20.234 -19.156 1 17.58 316 SER A N 1
ATOM 2425 C CA . SER A 1 316 ? -17.75 20.281 -20.469 1 17.58 316 SER A CA 1
ATOM 2426 C C . SER A 1 316 ? -16.234 20.234 -20.359 1 17.58 316 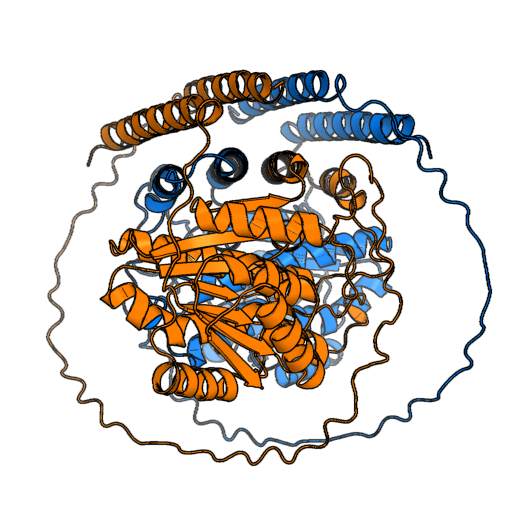SER A C 1
ATOM 2428 O O . SER A 1 316 ? -15.625 21.094 -19.734 1 17.58 316 SER A O 1
ATOM 2430 N N . PHE A 1 317 ? -15.609 19.141 -20.094 1 17.2 317 PHE A N 1
ATOM 2431 C CA . PHE A 1 317 ? -14.188 18.922 -19.844 1 17.2 317 PHE A CA 1
ATOM 2432 C C . PHE A 1 317 ? -13.367 19.234 -21.094 1 17.2 317 PHE A C 1
ATOM 2434 O O . PHE A 1 317 ? -13.469 18.531 -22.094 1 17.2 317 PHE A O 1
ATOM 2441 N N . GLN A 1 318 ? -13.18 20.609 -21.422 1 15.88 318 GLN A N 1
ATOM 2442 C CA . GLN A 1 318 ? -12.367 21.016 -22.562 1 15.88 318 GLN A CA 1
ATOM 2443 C C . GLN A 1 318 ? -10.906 20.656 -22.359 1 15.88 318 GLN A C 1
ATOM 2445 O O . GLN A 1 318 ? -10.312 20.984 -21.328 1 15.88 318 GLN A O 1
ATOM 2450 N N . LEU A 1 319 ? -10.336 19.656 -22.969 1 16.17 319 LEU A N 1
ATOM 2451 C CA . LEU A 1 319 ? -9.07 18.922 -22.984 1 16.17 319 LEU A CA 1
ATOM 2452 C C . LEU A 1 319 ? -7.953 19.781 -23.578 1 16.17 319 LEU A C 1
ATOM 2454 O O . LEU A 1 319 ? -7.953 20.062 -24.781 1 16.17 319 LEU A O 1
ATOM 2458 N N . TYR A 1 320 ? -7.633 21.062 -23.094 1 16.12 320 TYR A N 1
ATOM 2459 C CA . TYR A 1 320 ? -6.652 21.828 -23.859 1 16.12 320 TYR A CA 1
ATOM 2460 C C . TYR A 1 320 ? -5.254 21.266 -23.672 1 16.12 320 TYR A C 1
ATOM 2462 O O . TYR A 1 320 ? -4.812 21.047 -22.531 1 16.12 320 TYR A O 1
ATOM 2470 N N . GLY A 1 321 ? -4.645 20.422 -24.531 1 16.59 321 GLY A N 1
ATOM 2471 C CA . GLY A 1 321 ? -3.414 19.656 -24.625 1 16.59 321 GLY A CA 1
ATOM 2472 C C . GLY A 1 321 ? -2.188 20.516 -24.859 1 16.59 321 GLY A C 1
ATOM 2473 O O . GLY A 1 321 ? -2.004 21.062 -25.938 1 16.59 321 GLY A O 1
ATOM 2474 N N . CYS A 1 322 ? -1.782 21.562 -24.016 1 16.31 322 CYS A N 1
ATOM 2475 C CA . CYS A 1 322 ? -0.68 22.406 -24.484 1 16.31 322 CYS A CA 1
ATOM 2476 C C . CYS A 1 322 ? 0.655 21.688 -24.297 1 16.31 322 CYS A C 1
ATOM 2478 O O . CYS A 1 322 ? 0.994 21.266 -23.203 1 16.31 322 CYS A O 1
ATOM 2480 N N . PHE A 1 323 ? 1.327 21 -25.281 1 16.88 323 PHE A N 1
ATOM 2481 C CA . PHE A 1 323 ? 2.525 20.188 -25.422 1 16.88 323 PHE A CA 1
ATOM 2482 C C . PHE A 1 323 ? 3.779 21.047 -25.375 1 16.88 323 PHE A C 1
ATOM 2484 O O . PHE A 1 323 ? 4.188 21.609 -26.391 1 16.88 323 PHE A O 1
ATOM 2491 N N . GLN A 1 324 ? 4.098 21.922 -24.359 1 15.84 324 GLN A N 1
ATOM 2492 C CA . GLN A 1 324 ? 5.285 22.703 -24.688 1 15.84 324 GLN A CA 1
ATOM 2493 C C . GLN A 1 324 ? 6.547 21.844 -24.609 1 15.84 324 GLN A C 1
ATOM 2495 O O . GLN A 1 324 ? 6.637 20.938 -23.797 1 15.84 324 GLN A O 1
ATOM 2500 N N . ARG A 1 325 ? 7.594 22 -25.562 1 17.03 325 ARG A N 1
ATOM 2501 C CA . ARG A 1 325 ? 8.789 21.438 -26.188 1 17.03 325 ARG A CA 1
ATOM 2502 C C . ARG A 1 325 ? 10.031 21.734 -25.344 1 17.03 325 ARG A C 1
ATOM 2504 O O . ARG A 1 325 ? 10.859 22.562 -25.734 1 17.03 325 ARG A O 1
ATOM 2511 N N . THR A 1 326 ? 10.156 21.641 -24.016 1 17.3 326 THR A N 1
ATOM 2512 C CA . THR A 1 326 ? 11.406 22.234 -23.547 1 17.3 326 THR A CA 1
ATOM 2513 C C . THR A 1 326 ? 12.602 21.375 -23.953 1 17.3 326 THR A C 1
ATOM 2515 O O . THR A 1 326 ? 12.477 20.156 -24.078 1 17.3 326 THR A O 1
ATOM 2518 N N . ARG A 1 327 ? 13.797 21.984 -24.391 1 17.36 327 ARG A N 1
ATOM 2519 C CA . ARG A 1 327 ? 15.094 21.781 -25.031 1 17.36 327 ARG A CA 1
ATOM 2520 C C . ARG A 1 327 ? 16.094 21.156 -24.078 1 17.36 327 ARG A C 1
ATOM 2522 O O . ARG A 1 327 ? 16.344 21.688 -23 1 17.36 327 ARG A O 1
ATOM 2529 N N . GLN A 1 328 ? 16.281 19.766 -24.031 1 17.61 328 GLN A N 1
ATOM 2530 C CA . GLN A 1 328 ? 17.125 18.875 -23.234 1 17.61 328 GLN A CA 1
ATOM 2531 C C . GLN A 1 328 ? 18.594 19.062 -23.578 1 17.61 328 GLN A C 1
ATOM 2533 O O . GLN A 1 328 ? 19.016 18.781 -24.703 1 17.61 328 GLN A O 1
ATOM 2538 N N . GLU A 1 329 ? 19.344 20.125 -23.094 1 17.78 329 GLU A N 1
ATOM 2539 C CA . GLU A 1 329 ? 20.766 20.188 -23.406 1 17.78 329 GLU A CA 1
ATOM 2540 C C . GLU A 1 329 ? 21.531 19.078 -22.688 1 17.78 329 GLU A C 1
ATOM 2542 O O . GLU A 1 329 ? 21.25 18.75 -21.531 1 17.78 329 GLU A O 1
ATOM 2547 N N . GLY A 1 330 ? 22.25 18.094 -23.391 1 17.58 330 GLY A N 1
ATOM 2548 C CA . GLY A 1 330 ? 22.953 16.828 -23.344 1 17.58 330 GLY A CA 1
ATOM 2549 C C . GLY A 1 330 ? 24.312 16.922 -22.656 1 17.58 330 GLY A C 1
ATOM 2550 O O . GLY A 1 330 ? 25.312 17.25 -23.297 1 17.58 330 GLY A O 1
ATOM 2551 N N . GLY A 1 331 ? 24.484 17.5 -21.359 1 17.7 331 GLY A N 1
ATOM 2552 C CA . GLY A 1 331 ? 25.875 17.609 -20.984 1 17.7 331 GLY A CA 1
ATOM 2553 C C . GLY A 1 331 ? 26.547 16.25 -20.812 1 17.7 331 GLY A C 1
ATOM 2554 O O . GLY A 1 331 ? 25.875 15.227 -20.703 1 17.7 331 GLY A O 1
ATOM 2555 N N . VAL A 1 332 ? 28.016 16.203 -20.812 1 19.17 332 VAL A N 1
ATOM 2556 C CA . VAL A 1 332 ? 29.219 15.406 -21.078 1 19.17 332 VAL A CA 1
ATOM 2557 C C . VAL A 1 332 ? 29.5 14.477 -19.906 1 19.17 332 VAL A C 1
ATOM 2559 O O . VAL A 1 332 ? 29.297 14.844 -18.75 1 19.17 332 VAL A O 1
ATOM 2562 N N . GLU A 1 333 ? 29.688 13.102 -20.156 1 18.84 333 GLU A N 1
ATOM 2563 C CA . GLU A 1 333 ? 29.75 11.719 -19.688 1 18.84 333 GLU A CA 1
ATOM 2564 C C . GLU A 1 333 ? 31.047 11.438 -18.953 1 18.84 333 GLU A C 1
ATOM 2566 O O . GLU A 1 333 ? 32.094 11.242 -19.578 1 18.84 333 GLU A O 1
ATOM 2571 N N . LYS A 1 334 ? 31.656 12.133 -17.859 1 17.36 334 LYS A N 1
ATOM 2572 C CA . LYS A 1 334 ? 33 11.758 -17.484 1 17.36 334 LYS A CA 1
ATOM 2573 C C . LYS A 1 334 ? 33.031 10.383 -16.812 1 17.36 334 LYS A C 1
ATOM 2575 O O . LYS A 1 334 ? 32.188 10.094 -15.953 1 17.36 334 LYS A O 1
ATOM 2580 N N . ARG A 1 335 ? 33.906 9.281 -17.203 1 18.81 335 ARG A N 1
ATOM 2581 C CA . ARG A 1 335 ? 34.094 7.832 -17.172 1 18.81 335 ARG A CA 1
ATOM 2582 C C . ARG A 1 335 ? 34.812 7.395 -15.891 1 18.81 335 ARG A C 1
ATOM 2584 O O . ARG A 1 335 ? 35 6.199 -15.656 1 18.81 335 ARG A O 1
ATOM 2591 N N . GLY A 1 336 ? 34.938 8.062 -14.625 1 17.66 336 GLY A N 1
ATOM 2592 C CA . GLY A 1 336 ? 36.125 7.57 -13.922 1 17.66 336 GLY A CA 1
ATOM 2593 C C . GLY A 1 336 ? 35.938 6.191 -13.32 1 17.66 336 GLY A C 1
ATOM 2594 O O . GLY A 1 336 ? 34.781 5.773 -13.07 1 17.66 336 GLY A O 1
ATOM 2595 N N . LYS A 1 337 ? 36.969 5.195 -13.273 1 18.48 337 LYS A N 1
ATOM 2596 C CA . LYS A 1 337 ? 37.344 3.791 -13.188 1 18.48 337 LYS A CA 1
ATOM 2597 C C . LYS A 1 337 ? 37.344 3.311 -11.734 1 18.48 337 LYS A C 1
ATOM 2599 O O . LYS A 1 337 ? 37.75 2.182 -11.445 1 18.48 337 LYS A O 1
ATOM 2604 N N . LYS A 1 338 ? 36.875 3.83 -10.602 1 17.95 338 LYS A N 1
ATOM 2605 C CA . LYS A 1 338 ? 37.531 3.43 -9.367 1 17.95 338 LYS A CA 1
ATOM 2606 C C . LYS A 1 338 ? 37.156 2 -8.977 1 17.95 338 LYS A C 1
ATOM 2608 O O . LYS A 1 338 ? 36 1.596 -9.109 1 17.95 338 LYS A O 1
ATOM 2613 N N . GLU A 1 339 ? 38.094 0.952 -8.695 1 17.66 339 GLU A N 1
ATOM 2614 C CA . GLU A 1 339 ? 38.344 -0.463 -8.461 1 17.66 339 GLU A CA 1
ATOM 2615 C C . GLU A 1 339 ? 37.969 -0.875 -7.043 1 17.66 339 GLU A C 1
ATOM 2617 O O . GLU A 1 339 ? 38.125 -2.033 -6.656 1 17.66 339 GLU A O 1
ATOM 2622 N N . THR A 1 340 ? 36.969 -0.463 -6.277 1 18.27 340 THR A N 1
ATOM 2623 C CA . THR A 1 340 ? 37.031 -0.723 -4.844 1 18.27 340 THR A CA 1
ATOM 2624 C C . THR A 1 340 ? 36.812 -2.205 -4.551 1 18.27 340 THR A C 1
ATOM 2626 O O . THR A 1 340 ? 35.906 -2.824 -5.098 1 18.27 340 THR A O 1
ATOM 2629 N N . THR A 1 341 ? 37.812 -3.023 -3.938 1 17.67 341 THR A N 1
ATOM 2630 C CA . THR A 1 341 ? 38.188 -4.363 -3.492 1 17.67 341 THR A CA 1
ATOM 2631 C C . THR A 1 341 ? 37.281 -4.805 -2.33 1 17.67 341 THR A C 1
ATOM 2633 O O . THR A 1 341 ? 37.25 -4.137 -1.296 1 17.67 341 THR A O 1
ATOM 2636 N N . TYR A 1 342 ? 36.094 -5.359 -2.453 1 18.17 342 TYR A N 1
ATOM 2637 C CA . TYR A 1 342 ? 35.094 -5.676 -1.446 1 18.17 342 TYR A CA 1
ATOM 2638 C C . TYR A 1 342 ? 35.469 -6.941 -0.683 1 18.17 342 TYR A C 1
ATOM 2640 O O . TYR A 1 342 ? 35.688 -7.992 -1.286 1 18.17 342 TYR A O 1
ATOM 2648 N N . SER A 1 343 ? 36.406 -6.879 0.36 1 18.09 343 SER A N 1
ATOM 2649 C CA . SER A 1 343 ? 36.812 -7.98 1.225 1 18.09 343 SER A CA 1
ATOM 2650 C C . SER A 1 343 ? 35.625 -8.547 2.002 1 18.09 343 SER A C 1
ATOM 2652 O O . SER A 1 343 ? 34.875 -7.797 2.643 1 18.09 343 SER A O 1
ATOM 2654 N N . VAL A 1 344 ? 35.062 -9.695 1.655 1 18.88 344 VAL A N 1
ATOM 2655 C CA . VAL A 1 344 ? 33.906 -10.477 2.078 1 18.88 344 VAL A CA 1
ATOM 2656 C C . VAL A 1 344 ? 34.188 -11.164 3.408 1 18.88 344 VAL A C 1
ATOM 2658 O O . VAL A 1 344 ? 35.031 -12.039 3.482 1 18.88 344 VAL A O 1
ATOM 2661 N N . ILE A 1 345 ? 34.438 -10.453 4.555 1 18.95 345 ILE A N 1
ATOM 2662 C CA . ILE A 1 345 ? 34.75 -11.141 5.805 1 18.95 345 ILE A CA 1
ATOM 2663 C C . ILE A 1 345 ? 33.531 -11.961 6.254 1 18.95 345 ILE A C 1
ATOM 2665 O O . ILE A 1 345 ? 32.438 -11.438 6.355 1 18.95 345 ILE A O 1
ATOM 2669 N N . LEU A 1 346 ? 33.562 -13.281 6.266 1 18.55 346 LEU A N 1
ATOM 2670 C CA . LEU A 1 346 ? 32.719 -14.43 6.57 1 18.55 346 LEU A CA 1
ATOM 2671 C C . LEU A 1 346 ? 32.469 -14.539 8.07 1 18.55 346 LEU A C 1
ATOM 2673 O O . LEU A 1 346 ? 33.375 -14.922 8.828 1 18.55 346 LEU A O 1
ATOM 2677 N N . VAL A 1 347 ? 32.062 -13.484 8.773 1 20.31 347 VAL A N 1
ATOM 2678 C CA . VAL A 1 347 ? 32 -13.656 10.227 1 20.31 347 VAL A CA 1
ATOM 2679 C C . VAL A 1 347 ? 30.906 -14.672 10.57 1 20.31 347 VAL A C 1
ATOM 2681 O O . VAL A 1 347 ? 29.891 -14.758 9.883 1 20.31 347 VAL A O 1
ATOM 2684 N N . PRO A 1 348 ? 31.156 -15.539 11.625 1 20.48 348 PRO A N 1
ATOM 2685 C CA . PRO A 1 348 ? 30.438 -16.719 12.141 1 20.48 348 PRO A CA 1
ATOM 2686 C C . PRO A 1 348 ? 29.125 -16.359 12.812 1 20.48 348 PRO A C 1
ATOM 2688 O O . PRO A 1 348 ? 29.062 -15.414 13.602 1 20.48 348 PRO A O 1
ATOM 2691 N N . GLN A 1 349 ? 27.906 -16.656 12.258 1 20.41 349 GLN A N 1
ATOM 2692 C CA . GLN A 1 349 ? 26.484 -16.297 12.227 1 20.41 349 GLN A CA 1
ATOM 2693 C C . GLN A 1 349 ? 25.766 -16.734 13.5 1 20.41 349 GLN A C 1
ATOM 2695 O O . GLN A 1 349 ? 24.594 -16.438 13.695 1 20.41 349 GLN A O 1
ATOM 2700 N N . ARG A 1 350 ? 26.234 -17.656 14.461 1 21.69 350 ARG A N 1
ATOM 2701 C CA . ARG A 1 350 ? 25.328 -18.438 15.281 1 21.69 350 ARG A CA 1
ATOM 2702 C C . ARG A 1 350 ? 24.859 -17.641 16.5 1 21.69 350 ARG A C 1
ATOM 2704 O O . ARG A 1 350 ? 23.703 -17.75 16.906 1 21.69 350 ARG A O 1
ATOM 2711 N N . ARG A 1 351 ? 25.734 -17.094 17.438 1 22.67 351 ARG A N 1
ATOM 2712 C CA . ARG A 1 351 ? 25.484 -16.859 18.844 1 22.67 351 ARG A CA 1
ATOM 2713 C C . ARG A 1 351 ? 24.672 -15.578 19.047 1 22.67 351 ARG A C 1
ATOM 2715 O O . ARG A 1 351 ? 24.172 -15.32 20.141 1 22.67 351 ARG A O 1
ATOM 2722 N N . LEU A 1 352 ? 24.875 -14.547 18.312 1 22.88 352 LEU A N 1
ATOM 2723 C CA . LEU A 1 352 ? 24.516 -13.211 18.75 1 22.88 352 LEU A CA 1
ATOM 2724 C C . LEU A 1 352 ? 23 -13.023 18.703 1 22.88 352 LEU A C 1
ATOM 2726 O O . LEU A 1 352 ? 22.484 -12.016 19.203 1 22.88 352 LEU A O 1
ATOM 2730 N N . ILE A 1 353 ? 22.297 -13.945 18.125 1 25.23 353 ILE A N 1
ATOM 2731 C CA . ILE A 1 353 ? 20.906 -13.602 17.875 1 25.23 353 ILE A CA 1
ATOM 2732 C C . ILE A 1 353 ? 20.094 -13.742 19.156 1 25.23 353 ILE A C 1
ATOM 2734 O O . ILE A 1 353 ? 19.078 -13.07 19.344 1 25.23 353 ILE A O 1
ATOM 2738 N N . VAL A 1 354 ? 20.594 -14.531 20.219 1 25.55 354 VAL A N 1
ATOM 2739 C CA . VAL A 1 354 ? 19.781 -14.891 21.375 1 25.55 354 VAL A CA 1
ATOM 2740 C C . VAL A 1 354 ? 19.719 -13.711 22.344 1 25.55 354 VAL A C 1
ATOM 2742 O O . VAL A 1 354 ? 18.672 -13.445 22.938 1 25.55 354 VAL A O 1
ATOM 2745 N N . HIS A 1 355 ? 20.828 -13.023 22.562 1 24.88 355 HIS A N 1
ATOM 2746 C CA . HIS A 1 355 ? 20.891 -12.008 23.609 1 24.88 355 HIS A CA 1
ATOM 2747 C C . HIS A 1 355 ? 20 -10.812 23.266 1 24.88 355 HIS A C 1
ATOM 2749 O O . HIS A 1 355 ? 19.438 -10.172 24.172 1 24.88 355 HIS A O 1
ATOM 2755 N N . VAL A 1 356 ? 19.906 -10.562 22.016 1 26.3 356 VAL A N 1
ATOM 2756 C CA . VAL A 1 356 ? 19.234 -9.312 21.688 1 26.3 356 VAL A CA 1
ATOM 2757 C C . VAL A 1 356 ? 17.734 -9.477 21.859 1 26.3 356 VAL A C 1
ATOM 2759 O O . VAL A 1 356 ? 17.016 -8.492 22.094 1 26.3 356 VAL A O 1
ATOM 2762 N N . MET A 1 357 ? 17.25 -10.703 21.891 1 27.03 357 MET A N 1
ATOM 2763 C CA . MET A 1 357 ? 15.82 -10.906 22.062 1 27.03 357 MET A CA 1
ATOM 2764 C C . MET A 1 357 ? 15.414 -10.656 23.516 1 27.03 357 MET A C 1
ATOM 2766 O O . MET A 1 357 ? 14.266 -10.281 23.781 1 27.03 357 MET A O 1
ATOM 2770 N N . PHE A 1 358 ? 16.281 -10.938 24.516 1 27.91 358 PHE A N 1
ATOM 2771 C CA . PHE A 1 358 ? 15.992 -10.75 25.938 1 27.91 358 PHE A CA 1
ATOM 2772 C C . PHE A 1 358 ? 15.828 -9.266 26.25 1 27.91 358 PHE A C 1
ATOM 2774 O O . PHE A 1 358 ? 14.945 -8.891 27.031 1 27.91 358 PHE A O 1
ATOM 2781 N N . LEU A 1 359 ? 16.672 -8.5 25.781 1 27.83 359 LEU A N 1
ATOM 2782 C CA . LEU A 1 359 ? 16.594 -7.086 26.125 1 27.83 359 LEU A CA 1
ATOM 2783 C C . LEU A 1 359 ? 15.328 -6.457 25.578 1 27.83 359 LEU A C 1
ATOM 2785 O O . LEU A 1 359 ? 14.773 -5.539 26.188 1 27.83 359 LEU A O 1
ATOM 2789 N N . PHE A 1 360 ? 14.828 -7.035 24.547 1 29.53 360 PHE A N 1
ATOM 2790 C CA . PHE A 1 360 ? 13.664 -6.441 23.891 1 29.53 360 PHE A CA 1
ATOM 2791 C C . PHE A 1 360 ? 12.383 -6.809 24.641 1 29.53 360 PHE A C 1
ATOM 2793 O O . PHE A 1 360 ? 11.469 -5.996 24.75 1 29.53 360 PHE A O 1
ATOM 2800 N N . SER A 1 361 ? 12.336 -7.969 25.25 1 28.08 361 SER A N 1
ATOM 2801 C CA . SER A 1 361 ? 11.195 -8.336 26.078 1 28.08 361 SER A CA 1
ATOM 2802 C C . SER A 1 361 ? 11.133 -7.477 27.344 1 28.08 361 SER A C 1
ATOM 2804 O O . SER A 1 361 ? 10.047 -7.184 27.844 1 28.08 361 SER A O 1
ATOM 2806 N N . LEU A 1 362 ? 12.211 -7.195 27.906 1 28.14 362 LEU A N 1
ATOM 2807 C CA . LEU A 1 362 ? 12.227 -6.371 29.109 1 28.14 362 LEU A CA 1
ATOM 2808 C C . LEU A 1 362 ? 11.719 -4.965 28.812 1 28.14 362 LEU A C 1
ATOM 2810 O O . LEU A 1 362 ? 10.984 -4.379 29.609 1 28.14 362 LEU A O 1
ATOM 2814 N N . VAL A 1 363 ? 12.008 -4.469 27.719 1 29.84 363 VAL A N 1
ATOM 2815 C CA . VAL A 1 363 ? 11.578 -3.104 27.438 1 29.84 363 VAL A CA 1
ATOM 2816 C C . VAL A 1 363 ? 10.07 -3.078 27.203 1 29.84 363 VAL A C 1
ATOM 2818 O O . VAL A 1 363 ? 9.375 -2.162 27.656 1 29.84 363 VAL A O 1
ATOM 2821 N N . LEU A 1 364 ? 9.516 -4.141 26.703 1 29.48 364 LEU A N 1
ATOM 2822 C CA . LEU A 1 364 ? 8.07 -4.207 26.516 1 29.48 364 LEU A CA 1
ATOM 2823 C C . LEU A 1 364 ? 7.355 -4.305 27.859 1 29.48 364 LEU A C 1
ATOM 2825 O O . LEU A 1 364 ? 6.32 -3.664 28.062 1 29.48 364 LEU A O 1
ATOM 2829 N N . LEU A 1 365 ? 7.84 -4.98 28.812 1 27.22 365 LEU A N 1
ATOM 2830 C CA . LEU A 1 365 ? 7.258 -5.086 30.141 1 27.22 365 LEU A CA 1
ATOM 2831 C C . LEU A 1 365 ? 7.227 -3.725 30.828 1 27.22 365 LEU A C 1
ATOM 2833 O O . LEU A 1 365 ? 6.277 -3.408 31.547 1 27.22 365 LEU A O 1
ATOM 2837 N N . LEU A 1 366 ? 8.203 -3.047 30.719 1 27.45 366 LEU A N 1
ATOM 2838 C CA . LEU A 1 366 ? 8.219 -1.776 31.438 1 27.45 366 LEU A CA 1
ATOM 2839 C C . LEU A 1 366 ? 7.199 -0.807 30.844 1 27.45 366 LEU A C 1
ATOM 2841 O O . LEU A 1 366 ? 6.648 0.033 31.547 1 27.45 366 LEU A O 1
ATOM 2845 N N . PHE A 1 367 ? 6.879 -0.933 29.625 1 28.94 367 PHE A N 1
ATOM 2846 C CA . PHE A 1 367 ? 6.012 0.059 28.984 1 28.94 367 PHE A CA 1
ATOM 2847 C C . PHE A 1 367 ? 4.551 -0.227 29.297 1 28.94 367 PHE A C 1
ATOM 2849 O O . PHE A 1 367 ? 3.732 0.694 29.375 1 28.94 367 PHE A O 1
ATOM 2856 N N . ILE A 1 368 ? 4.074 -1.401 29.453 1 27.44 368 ILE A N 1
ATOM 2857 C CA . ILE A 1 368 ? 2.682 -1.662 29.797 1 27.44 368 ILE A CA 1
ATOM 2858 C C . ILE A 1 368 ? 2.363 -1.06 31.156 1 27.44 368 ILE A C 1
ATOM 2860 O O . ILE A 1 368 ? 1.227 -0.655 31.422 1 27.44 368 ILE A O 1
ATOM 2864 N N . ARG A 1 369 ? 3.254 -0.932 31.984 1 25.44 369 ARG A N 1
ATOM 2865 C CA . ARG A 1 369 ? 2.92 -0.364 33.281 1 25.44 369 ARG A CA 1
ATOM 2866 C C . ARG A 1 369 ? 2.473 1.088 33.156 1 25.44 369 ARG A C 1
ATOM 2868 O O . ARG A 1 369 ? 1.691 1.58 33.969 1 25.44 369 ARG A O 1
ATOM 2875 N N . ASN A 1 370 ? 3.074 1.816 32.281 1 26.19 370 ASN A N 1
ATOM 2876 C CA . ASN A 1 370 ? 2.764 3.232 32.438 1 26.19 370 ASN A CA 1
ATOM 2877 C C . ASN A 1 370 ? 1.39 3.576 31.875 1 26.19 370 ASN A C 1
ATOM 2879 O O . ASN A 1 370 ? 1.017 4.75 31.812 1 26.19 370 ASN A O 1
ATOM 2883 N N . PHE A 1 371 ? 0.712 2.805 31.141 1 26 371 PHE A N 1
ATOM 2884 C CA . PHE A 1 371 ? -0.615 3.215 30.703 1 26 371 PHE A CA 1
ATOM 2885 C C . PHE A 1 371 ? -1.605 3.182 31.859 1 26 371 PHE A C 1
ATOM 2887 O O . PHE A 1 371 ? -2.807 3.383 31.656 1 26 371 PHE A O 1
ATOM 2894 N N . SER A 1 372 ? -1.264 2.727 33.062 1 22.05 372 SER A N 1
ATOM 2895 C CA . SER A 1 372 ? -2.246 2.854 34.125 1 22.05 372 SER A CA 1
ATOM 2896 C C . SER A 1 372 ? -2.504 4.316 34.469 1 22.05 372 SER A C 1
ATOM 2898 O O . SER A 1 372 ? -3.217 4.621 35.438 1 22.05 372 SER A O 1
ATOM 2900 N N . VAL A 1 373 ? -1.714 5.223 33.938 1 21.94 373 VAL A N 1
ATOM 2901 C CA . VAL A 1 373 ? -2.242 6.48 34.438 1 21.94 373 VAL A CA 1
ATOM 2902 C C . VAL A 1 373 ? -3.391 6.961 33.562 1 21.94 373 VAL A C 1
ATOM 2904 O O . VAL A 1 373 ? -3.318 6.867 32.344 1 21.94 373 VAL A O 1
ATOM 2907 N N . MET B 1 1 ? -23.484 -12.75 20.656 1 46.88 1 MET B N 1
ATOM 2908 C CA . MET B 1 1 ? -22.625 -13.812 21.203 1 46.88 1 MET B CA 1
ATOM 2909 C C . MET B 1 1 ? -21.609 -13.242 22.188 1 46.88 1 MET B C 1
ATOM 2911 O O . MET B 1 1 ? -21.266 -12.062 22.109 1 46.88 1 MET B O 1
ATOM 2915 N N . ASN B 1 2 ? -21.375 -13.852 23.25 1 60.22 2 ASN B N 1
ATOM 2916 C CA . ASN B 1 2 ? -20.703 -13.406 24.469 1 60.22 2 ASN B CA 1
ATOM 2917 C C . ASN B 1 2 ? -19.219 -13.156 24.234 1 60.22 2 ASN B C 1
ATOM 2919 O O . ASN B 1 2 ? -18.562 -13.906 23.516 1 60.22 2 ASN B O 1
ATOM 2923 N N . PHE B 1 3 ? -18.859 -11.914 24.25 1 63.09 3 PHE B N 1
ATOM 2924 C CA . PHE B 1 3 ? -17.484 -11.453 24.188 1 63.09 3 PHE B CA 1
ATOM 2925 C C . PHE B 1 3 ? -16.547 -12.477 24.828 1 63.09 3 PHE B C 1
ATOM 2927 O O . PHE B 1 3 ? -15.461 -12.742 24.281 1 63.09 3 PHE B O 1
ATOM 2934 N N . LEU B 1 4 ? -17.047 -13.031 25.844 1 62.47 4 LEU B N 1
ATOM 2935 C CA . LEU B 1 4 ? -16.219 -14 26.562 1 62.47 4 LEU B CA 1
ATOM 2936 C C . LEU B 1 4 ? -16.031 -15.266 25.75 1 62.47 4 LEU B C 1
ATOM 2938 O O . LEU B 1 4 ? -14.922 -15.812 25.688 1 62.47 4 LEU B O 1
ATOM 2942 N N . LEU B 1 5 ? -17.109 -15.656 25.203 1 65.31 5 LEU B N 1
ATOM 2943 C CA . LEU B 1 5 ? -17.016 -16.891 24.406 1 65.31 5 LEU B CA 1
ATOM 2944 C C . LEU B 1 5 ? -16.141 -16.688 23.172 1 65.31 5 LEU B C 1
ATOM 2946 O O . LEU B 1 5 ? -15.359 -17.562 22.812 1 65.31 5 LEU B O 1
ATOM 2950 N N . GLU B 1 6 ? -16.281 -15.508 22.641 1 60.78 6 GLU B N 1
ATOM 2951 C CA . GLU B 1 6 ? -15.484 -15.211 21.469 1 60.78 6 GLU B CA 1
ATOM 2952 C C . GLU B 1 6 ? -14 -15.094 21.812 1 60.78 6 GLU B C 1
ATOM 2954 O O . GLU B 1 6 ? -13.141 -15.547 21.062 1 60.78 6 GLU B O 1
ATOM 2959 N N . THR B 1 7 ? -13.82 -14.547 22.938 1 64.31 7 THR B N 1
ATOM 2960 C CA . THR B 1 7 ? -12.438 -14.422 23.375 1 64.31 7 THR B CA 1
ATOM 2961 C C . THR B 1 7 ? -11.828 -15.797 23.641 1 64.31 7 THR B C 1
ATOM 2963 O O . THR B 1 7 ? -10.68 -16.047 23.266 1 64.31 7 THR B O 1
ATOM 2966 N N . LEU B 1 8 ? -12.609 -16.594 24.281 1 69.38 8 LEU B N 1
ATOM 2967 C CA . LEU B 1 8 ? -12.148 -17.938 24.562 1 69.38 8 LEU B CA 1
ATOM 2968 C C . LEU B 1 8 ? -11.875 -18.703 23.266 1 69.38 8 LEU B C 1
ATOM 2970 O O . LEU B 1 8 ? -10.898 -19.438 23.172 1 69.38 8 LEU B O 1
ATOM 2974 N N . GLN B 1 9 ? -12.742 -18.438 22.422 1 66.19 9 GLN B N 1
ATOM 2975 C CA . GLN B 1 9 ? -12.562 -19.078 21.125 1 66.19 9 GLN B CA 1
ATOM 2976 C C . GLN B 1 9 ? -11.258 -18.625 20.469 1 66.19 9 GLN B C 1
ATOM 2978 O O . GLN B 1 9 ? -10.531 -19.438 19.891 1 66.19 9 GLN B O 1
ATOM 2983 N N . VAL B 1 10 ? -10.992 -17.359 20.625 1 63.44 10 VAL B N 1
ATOM 2984 C CA . VAL B 1 10 ? -9.773 -16.812 20.031 1 63.44 10 VAL B CA 1
ATOM 2985 C C . VAL B 1 10 ? -8.547 -17.406 20.719 1 63.44 10 VAL B C 1
ATOM 2987 O O . VAL B 1 10 ? -7.555 -17.734 20.078 1 63.44 10 VAL B O 1
ATOM 2990 N N . ILE B 1 11 ? -8.695 -17.609 21.969 1 62.81 11 ILE B N 1
ATOM 2991 C CA . ILE B 1 11 ? -7.582 -18.156 22.75 1 62.81 11 ILE B CA 1
ATOM 2992 C C . ILE B 1 11 ? -7.34 -19.609 22.344 1 62.81 11 ILE B C 1
ATOM 2994 O O . ILE B 1 11 ? -6.199 -20 22.109 1 62.81 11 ILE B O 1
ATOM 2998 N N . VAL B 1 12 ? -8.406 -20.297 22.297 1 69.69 12 VAL B N 1
ATOM 2999 C CA . VAL B 1 12 ? -8.297 -21.703 21.938 1 69.69 12 VAL B CA 1
ATOM 3000 C C . VAL B 1 12 ? -7.719 -21.859 20.531 1 69.69 12 VAL B C 1
ATOM 3002 O O . VAL B 1 12 ? -6.84 -22.688 20.297 1 69.69 12 VAL B O 1
ATOM 3005 N N . MET B 1 13 ? -8.219 -20.984 19.734 1 63.53 13 MET B N 1
ATOM 3006 C CA . MET B 1 13 ? -7.711 -21.031 18.375 1 63.53 13 MET B CA 1
ATOM 3007 C C . MET B 1 13 ? -6.234 -20.641 18.328 1 63.53 13 MET B C 1
ATOM 3009 O O . MET B 1 13 ? -5.461 -21.219 17.562 1 63.53 13 MET B O 1
ATOM 3013 N N . SER B 1 14 ? -5.898 -19.688 19.125 1 62.16 14 SER B N 1
ATOM 3014 C CA . SER B 1 14 ? -4.504 -19.281 19.188 1 62.16 14 SER B CA 1
ATOM 3015 C C . SER B 1 14 ? -3.609 -20.406 19.672 1 62.16 14 SER B C 1
ATOM 3017 O O . SER B 1 14 ? -2.521 -20.625 19.141 1 62.16 14 SER B O 1
ATOM 3019 N N . ILE B 1 15 ? -4.098 -21.109 20.625 1 65.06 15 ILE B N 1
ATOM 3020 C CA . ILE B 1 15 ? -3.34 -22.234 21.172 1 65.06 15 ILE B CA 1
ATOM 3021 C C . ILE B 1 15 ? -3.213 -23.328 20.109 1 65.06 15 ILE B C 1
ATOM 3023 O O . ILE B 1 15 ? -2.127 -23.875 19.906 1 65.06 15 ILE B O 1
ATOM 3027 N N . TYR B 1 16 ? -4.293 -23.594 19.531 1 65.31 16 TYR B N 1
ATOM 3028 C CA . TYR B 1 16 ? -4.301 -24.609 18.484 1 65.31 16 TYR B CA 1
ATOM 3029 C C . TYR B 1 16 ? -3.289 -24.281 17.391 1 65.31 16 TYR B C 1
ATOM 3031 O O . TYR B 1 16 ? -2.49 -25.141 17.016 1 65.31 16 TYR B O 1
ATOM 3039 N N . TYR B 1 17 ? -3.268 -23.094 17 1 60.5 17 TYR B N 1
ATOM 3040 C CA . TYR B 1 17 ? -2.402 -22.703 15.891 1 60.5 17 TYR B CA 1
ATOM 3041 C C . TYR B 1 17 ? -0.938 -22.703 16.312 1 60.5 17 TYR B C 1
ATOM 3043 O O . TYR B 1 17 ? -0.058 -23.062 15.531 1 60.5 17 TYR B O 1
ATOM 3051 N N . ASN B 1 18 ? -0.756 -22.375 17.516 1 61.16 18 ASN B N 1
ATOM 3052 C CA . ASN B 1 18 ? 0.611 -22.422 18.016 1 61.16 18 ASN B CA 1
ATOM 3053 C C . ASN B 1 18 ? 1.106 -23.859 18.141 1 61.16 18 ASN B C 1
ATOM 3055 O O . ASN B 1 18 ? 2.271 -24.141 17.859 1 61.16 18 ASN B O 1
ATOM 3059 N N . MET B 1 19 ? 0.198 -24.672 18.547 1 67.12 19 MET B N 1
ATOM 3060 C CA . MET B 1 19 ? 0.555 -26.078 18.625 1 67.12 19 MET B CA 1
ATOM 3061 C C . MET B 1 19 ? 0.829 -26.656 17.234 1 67.12 19 MET B C 1
ATOM 3063 O O . MET B 1 19 ? 1.789 -27.406 17.062 1 67.12 19 MET B O 1
ATOM 3067 N N . GLU B 1 20 ? -0.013 -26.328 16.359 1 66.69 20 GLU B N 1
ATOM 3068 C CA . GLU B 1 20 ? 0.186 -26.766 14.984 1 66.69 20 GLU B CA 1
ATOM 3069 C C . GLU B 1 20 ? 1.518 -26.266 14.438 1 66.69 20 GLU B C 1
ATOM 3071 O O . GLU B 1 20 ? 2.246 -27.016 13.781 1 66.69 20 GLU B O 1
ATOM 3076 N N . ALA B 1 21 ? 1.786 -25.047 14.672 1 61.91 21 ALA B N 1
ATOM 3077 C CA . ALA B 1 21 ? 3.057 -24.469 14.234 1 61.91 21 ALA B CA 1
ATOM 3078 C C . ALA B 1 21 ? 4.234 -25.219 14.852 1 61.91 21 ALA B C 1
ATOM 3080 O O . ALA B 1 21 ? 5.25 -25.438 14.188 1 61.91 21 ALA B O 1
ATOM 3081 N N . PHE B 1 22 ? 4.027 -25.609 16.047 1 66.19 22 PHE B N 1
ATOM 3082 C CA . PHE B 1 22 ? 5.074 -26.328 16.75 1 66.19 22 PHE B CA 1
ATOM 3083 C C . PHE B 1 22 ? 5.297 -27.703 16.125 1 66.19 22 PHE B C 1
ATOM 3085 O O . PHE B 1 22 ? 6.438 -28.125 15.93 1 66.19 22 PHE B O 1
ATOM 3092 N N . VAL B 1 23 ? 4.285 -28.391 15.789 1 69.62 23 VAL B N 1
ATOM 3093 C CA . VAL B 1 23 ? 4.367 -29.719 15.18 1 69.62 23 VAL B CA 1
ATOM 3094 C C . VAL B 1 23 ? 4.992 -29.609 13.789 1 69.62 23 VAL B C 1
ATOM 3096 O O . VAL B 1 23 ? 5.785 -30.469 13.391 1 69.62 23 VAL B O 1
ATOM 3099 N N . ARG B 1 24 ? 4.633 -28.578 13.031 1 66.31 24 ARG B N 1
ATOM 3100 C CA . ARG B 1 24 ? 5.113 -28.375 11.672 1 66.31 24 ARG B CA 1
ATOM 3101 C C . ARG B 1 24 ? 6.609 -28.078 11.656 1 66.31 24 ARG B C 1
ATOM 3103 O O . ARG B 1 24 ? 7.266 -28.219 10.625 1 66.31 24 ARG B O 1
ATOM 3110 N N . LEU B 1 25 ? 7.074 -27.609 12.758 1 65.06 25 LEU B N 1
ATOM 3111 C CA . LEU B 1 25 ? 8.516 -27.422 12.867 1 65.0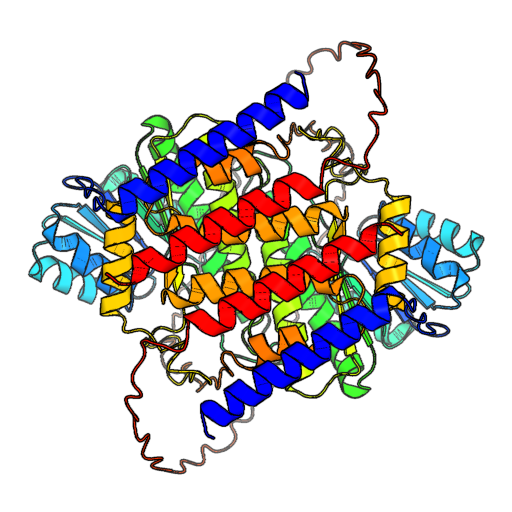6 25 LEU B CA 1
ATOM 3112 C C . LEU B 1 25 ? 9.258 -28.75 12.664 1 65.06 25 LEU B C 1
ATOM 3114 O O . LEU B 1 25 ? 10.383 -28.75 12.164 1 65.06 25 LEU B O 1
ATOM 3118 N N . PHE B 1 26 ? 8.578 -29.734 12.914 1 72 26 PHE B N 1
ATOM 3119 C CA . PHE B 1 26 ? 9.234 -31.031 12.883 1 72 26 PHE B CA 1
ATOM 3120 C C . PHE B 1 26 ? 8.781 -31.844 11.672 1 72 26 PHE B C 1
ATOM 3122 O O . PHE B 1 26 ? 9.422 -32.812 11.289 1 72 26 PHE B O 1
ATOM 3129 N N . ILE B 1 27 ? 7.727 -31.5 11.078 1 74.69 27 ILE B N 1
ATOM 3130 C CA . ILE B 1 27 ? 7.219 -32.219 9.914 1 74.69 27 ILE B CA 1
ATOM 3131 C C . ILE B 1 27 ? 7.156 -31.266 8.711 1 74.69 27 ILE B C 1
ATOM 3133 O O . ILE B 1 27 ? 6.316 -30.359 8.672 1 74.69 27 ILE B O 1
ATOM 3137 N N . PRO B 1 28 ? 8.094 -31.516 7.785 1 75.12 28 PRO B N 1
ATOM 3138 C CA . PRO B 1 28 ? 8.039 -30.656 6.602 1 75.12 28 PRO B CA 1
ATOM 3139 C C . PRO B 1 28 ? 6.719 -30.766 5.848 1 75.12 28 PRO B C 1
ATOM 3141 O O . PRO B 1 28 ? 6.121 -31.844 5.797 1 75.12 28 PRO B O 1
ATOM 3144 N N . PRO B 1 29 ? 6.223 -29.641 5.418 1 77.25 29 PRO B N 1
ATOM 3145 C CA . PRO B 1 29 ? 4.98 -29.703 4.652 1 77.25 29 PRO B CA 1
ATOM 3146 C C . PRO B 1 29 ? 5.121 -30.5 3.355 1 77.25 29 PRO B C 1
ATOM 3148 O O . PRO B 1 29 ? 6.211 -30.562 2.781 1 77.25 29 PRO B O 1
ATOM 3151 N N . LYS B 1 30 ? 4.062 -31.141 3.061 1 86.31 30 LYS B N 1
ATOM 3152 C CA . LYS B 1 30 ? 4.047 -31.906 1.823 1 86.31 30 LYS B CA 1
ATOM 3153 C C . LYS B 1 30 ? 3.75 -31.016 0.62 1 86.31 30 LYS B C 1
ATOM 3155 O O . LYS B 1 30 ? 2.91 -30.125 0.698 1 86.31 30 LYS B O 1
ATOM 3160 N N . ASN B 1 31 ? 4.449 -31.25 -0.419 1 92.44 31 ASN B N 1
ATOM 3161 C CA . ASN B 1 31 ? 4.23 -30.516 -1.655 1 92.44 31 ASN B CA 1
ATOM 3162 C C . ASN B 1 31 ? 2.93 -30.922 -2.336 1 92.44 31 ASN B C 1
ATOM 3164 O O . ASN B 1 31 ? 2.613 -32.125 -2.402 1 92.44 31 ASN B O 1
ATOM 3168 N N . LYS B 1 32 ? 2.162 -30.016 -2.699 1 95.06 32 LYS B N 1
ATOM 3169 C CA . LYS B 1 32 ? 0.983 -30.359 -3.494 1 95.06 32 LYS B CA 1
ATOM 3170 C C . LYS B 1 32 ? 1.371 -30.734 -4.918 1 95.06 32 LYS B C 1
ATOM 3172 O O . LYS B 1 32 ? 2.412 -30.312 -5.422 1 95.06 32 LYS B O 1
ATOM 3177 N N . ASN B 1 33 ? 0.582 -31.562 -5.477 1 96.62 33 ASN B N 1
ATOM 3178 C CA . ASN B 1 33 ? 0.762 -31.953 -6.871 1 96.62 33 ASN B CA 1
ATOM 3179 C C . ASN B 1 33 ? 0.223 -30.891 -7.828 1 96.62 33 ASN B C 1
ATOM 3181 O O . ASN B 1 33 ? -0.942 -30.5 -7.734 1 96.62 33 ASN B O 1
ATOM 3185 N N . VAL B 1 34 ? 1.072 -30.5 -8.797 1 97.62 34 VAL B N 1
ATOM 3186 C CA . VAL B 1 34 ? 0.637 -29.438 -9.711 1 97.62 34 VAL B CA 1
ATOM 3187 C C . VAL B 1 34 ? 0.622 -29.969 -11.141 1 97.62 34 VAL B C 1
ATOM 3189 O O . VAL B 1 34 ? 0.528 -29.188 -12.094 1 97.62 34 VAL B O 1
ATOM 3192 N N . THR B 1 35 ? 0.745 -31.25 -11.25 1 97.25 35 THR B N 1
ATOM 3193 C CA . THR B 1 35 ? 0.7 -31.844 -12.586 1 97.25 35 THR B CA 1
ATOM 3194 C C . THR B 1 35 ? -0.619 -31.516 -13.281 1 97.25 35 THR B C 1
ATOM 3196 O O . THR B 1 35 ? -1.69 -31.656 -12.688 1 97.25 35 THR B O 1
ATOM 3199 N N . GLY B 1 36 ? -0.548 -30.969 -14.477 1 97.06 36 GLY B N 1
ATOM 3200 C CA . GLY B 1 36 ? -1.733 -30.672 -15.266 1 97.06 36 GLY B CA 1
ATOM 3201 C C . GLY B 1 36 ? -2.271 -29.281 -15.031 1 97.06 36 GLY B C 1
ATOM 3202 O O . GLY B 1 36 ? -3.152 -28.812 -15.758 1 97.06 36 GLY B O 1
ATOM 3203 N N . GLU B 1 37 ? -1.753 -28.609 -14.031 1 98.31 37 GLU B N 1
ATOM 3204 C CA . GLU B 1 37 ? -2.191 -27.234 -13.75 1 98.31 37 GLU B CA 1
ATOM 3205 C C . GLU B 1 37 ? -1.713 -26.281 -14.828 1 98.31 37 GLU B C 1
ATOM 3207 O O . GLU B 1 37 ? -0.686 -26.516 -15.469 1 98.31 37 GLU B O 1
ATOM 3212 N N . ILE B 1 38 ? -2.453 -25.281 -15.062 1 98.75 38 ILE B N 1
ATOM 3213 C CA . ILE B 1 38 ? -2.057 -24.203 -15.961 1 98.75 38 ILE B CA 1
ATOM 3214 C C . ILE B 1 38 ? -1.488 -23.031 -15.156 1 98.75 38 ILE B C 1
ATOM 3216 O O . ILE B 1 38 ? -2.205 -22.406 -14.375 1 98.75 38 ILE B O 1
ATOM 3220 N N . VAL B 1 39 ? -0.195 -22.734 -15.359 1 98.81 39 VAL B N 1
ATOM 3221 C CA . VAL B 1 39 ? 0.522 -21.719 -14.602 1 98.81 39 VAL B CA 1
ATOM 3222 C C . VAL B 1 39 ? 0.809 -20.516 -15.492 1 98.81 39 VAL B C 1
ATOM 3224 O O . VAL B 1 39 ? 1.506 -20.641 -16.5 1 98.81 39 VAL B O 1
ATOM 3227 N N . LEU B 1 40 ? 0.212 -19.375 -15.156 1 98.94 40 LEU B N 1
ATOM 3228 C CA . LEU B 1 40 ? 0.499 -18.141 -15.867 1 98.94 40 LEU B CA 1
ATOM 3229 C C . LEU B 1 40 ? 1.47 -17.266 -15.078 1 98.94 40 LEU B C 1
ATOM 3231 O O . LEU B 1 40 ? 1.259 -17.016 -13.891 1 98.94 40 LEU B O 1
ATOM 3235 N N . ILE B 1 41 ? 2.539 -16.828 -15.719 1 98.88 41 ILE B N 1
ATOM 3236 C CA . ILE B 1 41 ? 3.555 -15.984 -15.094 1 98.88 41 ILE B CA 1
ATOM 3237 C C . ILE B 1 41 ? 3.684 -14.68 -15.867 1 98.88 41 ILE B C 1
ATOM 3239 O O . ILE B 1 41 ? 3.969 -14.688 -17.078 1 98.88 41 ILE B O 1
ATOM 3243 N N . THR B 1 42 ? 3.457 -13.578 -15.227 1 98.81 42 THR B N 1
ATOM 3244 C CA . THR B 1 42 ? 3.721 -12.289 -15.852 1 98.81 42 THR B CA 1
ATOM 3245 C C . THR B 1 42 ? 5.18 -11.891 -15.664 1 98.81 42 THR B C 1
ATOM 3247 O O . THR B 1 42 ? 5.797 -12.211 -14.648 1 98.81 42 THR B O 1
ATOM 3250 N N . GLY B 1 43 ? 5.703 -11.125 -16.609 1 98.06 43 GLY B N 1
ATOM 3251 C CA . GLY B 1 43 ? 7.113 -10.773 -16.562 1 98.06 43 GLY B CA 1
ATOM 3252 C C . GLY B 1 43 ? 8.031 -11.977 -16.703 1 98.06 43 GLY B C 1
ATOM 3253 O O . GLY B 1 43 ? 9.023 -12.094 -15.977 1 98.06 43 GLY B O 1
ATOM 3254 N N . ALA B 1 44 ? 7.656 -12.883 -17.547 1 98.25 44 ALA B N 1
ATOM 3255 C CA . ALA B 1 44 ? 8.328 -14.18 -17.641 1 98.25 44 ALA B CA 1
ATOM 3256 C C . ALA B 1 44 ? 9.531 -14.102 -18.578 1 98.25 44 ALA B C 1
ATOM 3258 O O . ALA B 1 44 ? 10.273 -15.078 -18.734 1 98.25 44 ALA B O 1
ATOM 3259 N N . GLY B 1 45 ? 9.781 -12.984 -19.172 1 96.69 45 GLY B N 1
ATOM 3260 C CA . GLY B 1 45 ? 10.82 -12.875 -20.172 1 96.69 45 GLY B CA 1
ATOM 3261 C C . GLY B 1 45 ? 12.211 -12.727 -19.578 1 96.69 45 GLY B C 1
ATOM 3262 O O . GLY B 1 45 ? 13.211 -12.836 -20.297 1 96.69 45 GLY B O 1
ATOM 3263 N N . SER B 1 46 ? 12.289 -12.477 -18.281 1 93.56 46 SER B N 1
ATOM 3264 C CA . SER B 1 46 ? 13.594 -12.297 -17.641 1 93.56 46 SER B CA 1
ATOM 3265 C C . SER B 1 46 ? 13.492 -12.453 -16.141 1 93.56 46 SER B C 1
ATOM 3267 O O . SER B 1 46 ? 12.414 -12.719 -15.602 1 93.56 46 SER B O 1
ATOM 3269 N N . GLY B 1 47 ? 14.633 -12.508 -15.555 1 93.75 47 GLY B N 1
ATOM 3270 C CA . GLY B 1 47 ? 14.711 -12.398 -14.109 1 93.75 47 GLY B CA 1
ATOM 3271 C C . GLY B 1 47 ? 14.016 -13.539 -13.383 1 93.75 47 GLY B C 1
ATOM 3272 O O . GLY B 1 47 ? 14.172 -14.703 -13.758 1 93.75 47 GLY B O 1
ATOM 3273 N N . ILE B 1 48 ? 13.297 -13.141 -12.359 1 96.5 48 ILE B N 1
ATOM 3274 C CA . ILE B 1 48 ? 12.625 -14.094 -11.492 1 96.5 48 ILE B CA 1
ATOM 3275 C C . ILE B 1 48 ? 11.547 -14.836 -12.281 1 96.5 48 ILE B C 1
ATOM 3277 O O . ILE B 1 48 ? 11.359 -16.047 -12.094 1 96.5 48 ILE B O 1
ATOM 3281 N N . GLY B 1 49 ? 10.852 -14.117 -13.164 1 98 49 GLY B N 1
ATOM 3282 C CA . GLY B 1 49 ? 9.82 -14.742 -13.977 1 98 49 GLY B CA 1
ATOM 3283 C C . GLY B 1 49 ? 10.336 -15.898 -14.812 1 98 49 GLY B C 1
ATOM 3284 O O . GLY B 1 49 ? 9.719 -16.969 -14.859 1 98 49 GLY B O 1
ATOM 3285 N N . ARG B 1 50 ? 11.453 -15.664 -15.43 1 97.81 50 ARG B N 1
ATOM 3286 C CA . ARG B 1 50 ? 12.078 -16.719 -16.234 1 97.81 50 ARG B CA 1
ATOM 3287 C C . ARG B 1 50 ? 12.492 -17.891 -15.352 1 97.81 50 ARG B C 1
ATOM 3289 O O . ARG B 1 50 ? 12.25 -19.047 -15.703 1 97.81 50 ARG B O 1
ATOM 3296 N N . LEU B 1 51 ? 13.07 -17.594 -14.203 1 97.88 51 LEU B N 1
ATOM 3297 C CA . LEU B 1 51 ? 13.547 -18.641 -13.305 1 97.88 51 LEU B CA 1
ATOM 3298 C C . LEU B 1 51 ? 12.383 -19.453 -12.758 1 97.88 51 LEU B C 1
ATOM 3300 O O . LEU B 1 51 ? 12.5 -20.672 -12.602 1 97.88 51 LEU B O 1
ATOM 3304 N N . LEU B 1 52 ? 11.289 -18.812 -12.484 1 98.56 52 LEU B N 1
ATOM 3305 C CA . LEU B 1 52 ? 10.102 -19.531 -12.031 1 98.56 52 LEU B CA 1
ATOM 3306 C C . LEU B 1 52 ? 9.586 -20.469 -13.125 1 98.56 52 LEU B C 1
ATOM 3308 O O . LEU B 1 52 ? 9.227 -21.625 -12.844 1 98.56 52 LEU B O 1
ATOM 3312 N N . ALA B 1 53 ? 9.562 -19.938 -14.328 1 98.56 53 ALA B N 1
ATOM 3313 C CA . ALA B 1 53 ? 9.133 -20.766 -15.453 1 98.56 53 ALA B CA 1
ATOM 3314 C C . ALA B 1 53 ? 10.016 -22 -15.594 1 98.56 53 ALA B C 1
ATOM 3316 O O . ALA B 1 53 ? 9.516 -23.125 -15.773 1 98.56 53 ALA B O 1
ATOM 3317 N N . GLU B 1 54 ? 11.281 -21.812 -15.43 1 98.19 54 GLU B N 1
ATOM 3318 C CA . GLU B 1 54 ? 12.242 -22.922 -15.531 1 98.19 54 GLU B CA 1
ATOM 3319 C C . GLU B 1 54 ? 12.008 -23.953 -14.438 1 98.19 54 GLU B C 1
ATOM 3321 O O . GLU B 1 54 ? 12.141 -25.156 -14.68 1 98.19 54 GLU B O 1
ATOM 3326 N N . LYS B 1 55 ? 11.68 -23.5 -13.312 1 97.69 55 LYS B N 1
ATOM 3327 C CA . LYS B 1 55 ? 11.523 -24.406 -12.172 1 97.69 55 LYS B CA 1
ATOM 3328 C C . LYS B 1 55 ? 10.195 -25.141 -12.242 1 97.69 55 LYS B C 1
ATOM 3330 O O . LYS B 1 55 ? 10.078 -26.266 -11.75 1 97.69 55 LYS B O 1
ATOM 3335 N N . PHE B 1 56 ? 9.203 -24.609 -12.922 1 98.12 56 PHE B N 1
ATOM 3336 C CA . PHE B 1 56 ? 7.906 -25.25 -13.086 1 98.12 56 PHE B CA 1
ATOM 3337 C C . PHE B 1 56 ? 7.938 -26.25 -14.234 1 98.12 56 PHE B C 1
ATOM 3339 O O . PHE B 1 56 ? 7.137 -27.188 -14.281 1 98.12 56 PHE B O 1
ATOM 3346 N N . ALA B 1 57 ? 8.859 -26.078 -15.094 1 97.56 57 ALA B N 1
ATOM 3347 C CA . ALA B 1 57 ? 8.906 -26.812 -16.359 1 97.56 57 ALA B CA 1
ATOM 3348 C C . ALA B 1 57 ? 8.883 -28.328 -16.109 1 97.56 57 ALA B C 1
ATOM 3350 O O . ALA B 1 57 ? 8.086 -29.047 -16.734 1 97.56 57 ALA B O 1
ATOM 3351 N N . PRO B 1 58 ? 9.68 -28.828 -15.172 1 96.88 58 PRO B N 1
ATOM 3352 C CA . PRO B 1 58 ? 9.727 -30.281 -15.008 1 96.88 58 PRO B CA 1
ATOM 3353 C C . PRO B 1 58 ? 8.57 -30.812 -14.156 1 96.88 58 PRO B C 1
ATOM 3355 O O . PRO B 1 58 ? 8.461 -32.031 -13.953 1 96.88 58 PRO B O 1
ATOM 3358 N N . LEU B 1 59 ? 7.625 -30.016 -13.711 1 96.94 59 LEU B N 1
ATOM 3359 C CA . LEU B 1 59 ? 6.609 -30.438 -12.758 1 96.94 59 LEU B CA 1
ATOM 3360 C C . LEU B 1 59 ? 5.336 -30.875 -13.469 1 96.94 59 LEU B C 1
ATOM 3362 O O . LEU B 1 59 ? 4.324 -31.156 -12.828 1 96.94 59 LEU B O 1
ATOM 3366 N N . GLY B 1 60 ? 5.344 -30.906 -14.805 1 96.69 60 GLY B N 1
ATOM 3367 C CA . GLY B 1 60 ? 4.227 -31.422 -15.578 1 96.69 60 GLY B CA 1
ATOM 3368 C C . GLY B 1 60 ? 3.098 -30.422 -15.727 1 96.69 60 GLY B C 1
ATOM 3369 O O . GLY B 1 60 ? 1.943 -30.797 -15.93 1 96.69 60 GLY B O 1
ATOM 3370 N N . VAL B 1 61 ? 3.41 -29.172 -15.617 1 98.06 61 VAL B N 1
ATOM 3371 C CA . VAL B 1 61 ? 2.404 -28.125 -15.734 1 98.06 61 VAL B CA 1
ATOM 3372 C C . VAL B 1 61 ? 2.361 -27.609 -17.172 1 98.06 61 VAL B C 1
ATOM 3374 O O . VAL B 1 61 ? 3.25 -27.906 -17.969 1 98.06 61 VAL B O 1
ATOM 3377 N N . SER B 1 62 ? 1.277 -26.891 -17.531 1 98.25 62 SER B N 1
ATOM 3378 C CA . SER B 1 62 ? 1.228 -26.062 -18.734 1 98.25 62 SER B CA 1
ATOM 3379 C C . SER B 1 62 ? 1.615 -24.625 -18.406 1 98.25 62 SER B C 1
ATOM 3381 O O . SER B 1 62 ? 0.988 -23.969 -17.578 1 98.25 62 SER B O 1
ATOM 3383 N N . LEU B 1 63 ? 2.611 -24.141 -19.125 1 98.62 63 LEU B N 1
ATOM 3384 C CA . LEU B 1 63 ? 3.137 -22.812 -18.828 1 98.62 63 LEU B CA 1
ATOM 3385 C C . LEU B 1 63 ? 2.574 -21.766 -19.797 1 98.62 63 LEU B C 1
ATOM 3387 O O . LEU B 1 63 ? 2.531 -22 -21 1 98.62 63 LEU B O 1
ATOM 3391 N N . VAL B 1 64 ? 2.053 -20.703 -19.25 1 98.75 64 VAL B N 1
ATOM 3392 C CA . VAL B 1 64 ? 1.635 -19.531 -20 1 98.75 64 VAL B CA 1
ATOM 3393 C C . VAL B 1 64 ? 2.5 -18.328 -19.625 1 98.75 64 VAL B C 1
ATOM 3395 O O . VAL B 1 64 ? 2.432 -17.844 -18.484 1 98.75 64 VAL B O 1
ATOM 3398 N N . LEU B 1 65 ? 3.293 -17.812 -20.578 1 98.69 65 LEU B N 1
ATOM 3399 C CA . LEU B 1 65 ? 4.27 -16.766 -20.312 1 98.69 65 LEU B CA 1
ATOM 3400 C C . LEU B 1 65 ? 3.811 -15.43 -20.875 1 98.69 65 LEU B C 1
ATOM 3402 O O . LEU B 1 65 ? 3.512 -15.328 -22.078 1 98.69 65 LEU B O 1
ATOM 3406 N N . TRP B 1 66 ? 3.67 -14.391 -20 1 98.75 66 TRP B N 1
ATOM 3407 C CA . TRP B 1 66 ? 3.359 -13.023 -20.406 1 98.75 66 TRP B CA 1
ATOM 3408 C C . TRP B 1 66 ? 4.578 -12.117 -20.25 1 98.75 66 TRP B C 1
ATOM 3410 O O . TRP B 1 66 ? 5.301 -12.211 -19.25 1 98.75 66 TRP B O 1
ATOM 3420 N N . ASP B 1 67 ? 4.844 -11.336 -21.188 1 98.44 67 ASP B N 1
ATOM 3421 C CA . ASP B 1 67 ? 5.855 -10.289 -21.094 1 98.44 67 ASP B CA 1
ATOM 3422 C C . ASP B 1 67 ? 5.703 -9.273 -22.219 1 98.44 67 ASP B C 1
ATOM 3424 O O . ASP B 1 67 ? 5.082 -9.562 -23.234 1 98.44 67 ASP B O 1
ATOM 3428 N N . ILE B 1 68 ? 6.223 -8.117 -21.953 1 97.56 68 ILE B N 1
ATOM 3429 C CA . ILE B 1 68 ? 6.203 -7.09 -22.984 1 97.56 68 ILE B CA 1
ATOM 3430 C C . ILE B 1 68 ? 7.371 -7.301 -23.953 1 97.56 68 ILE B C 1
ATOM 3432 O O . ILE B 1 68 ? 7.34 -6.824 -25.094 1 97.56 68 ILE B O 1
ATOM 3436 N N . ASN B 1 69 ? 8.383 -8.023 -23.531 1 96.38 69 ASN B N 1
ATOM 3437 C CA . ASN B 1 69 ? 9.578 -8.305 -24.328 1 96.38 69 ASN B CA 1
ATOM 3438 C C . ASN B 1 69 ? 9.445 -9.617 -25.094 1 96.38 69 ASN B C 1
ATOM 3440 O O . ASN B 1 69 ? 9.664 -10.695 -24.531 1 96.38 69 ASN B O 1
ATOM 3444 N N . GLN B 1 70 ? 9.32 -9.531 -26.359 1 95.56 70 GLN B N 1
ATOM 3445 C CA . GLN B 1 70 ? 9.117 -10.703 -27.203 1 95.56 70 GLN B CA 1
ATOM 3446 C C . GLN B 1 70 ? 10.359 -11.594 -27.219 1 95.56 70 GLN B C 1
ATOM 3448 O O . GLN B 1 70 ? 10.258 -12.812 -27.062 1 95.56 70 GLN B O 1
ATOM 3453 N N . GLU B 1 71 ? 11.492 -10.984 -27.391 1 96.62 71 GLU B N 1
ATOM 3454 C CA . GLU B 1 71 ? 12.742 -11.742 -27.453 1 96.62 71 GLU B CA 1
ATOM 3455 C C . GLU B 1 71 ? 13 -12.484 -26.156 1 96.62 71 GLU B C 1
ATOM 3457 O O . GLU B 1 71 ? 13.422 -13.641 -26.156 1 96.62 71 GLU B O 1
ATOM 3462 N N . GLY B 1 72 ? 12.773 -11.805 -25.062 1 96.31 72 GLY B N 1
ATOM 3463 C CA . GLY B 1 72 ? 12.938 -12.43 -23.766 1 96.31 72 GLY B CA 1
ATOM 3464 C C . GLY B 1 72 ? 12 -13.602 -23.547 1 96.31 72 GLY B C 1
ATOM 3465 O O . GLY B 1 72 ? 12.398 -14.625 -22.984 1 96.31 72 GLY B O 1
ATOM 3466 N N . MET B 1 73 ? 10.844 -13.469 -24.062 1 95.88 73 MET B N 1
ATOM 3467 C CA . MET B 1 73 ? 9.852 -14.523 -23.906 1 95.88 73 MET B CA 1
ATOM 3468 C C . MET B 1 73 ? 10.219 -15.75 -24.734 1 95.88 73 MET B C 1
ATOM 3470 O O . MET B 1 73 ? 10.062 -16.891 -24.281 1 95.88 73 MET B O 1
ATOM 3474 N N . GLU B 1 74 ? 10.641 -15.484 -25.906 1 95.62 74 GLU B N 1
ATOM 3475 C CA . GLU B 1 74 ? 11.07 -16.578 -26.781 1 95.62 74 GLU B CA 1
ATOM 3476 C C . GLU B 1 74 ? 12.25 -17.328 -26.172 1 95.62 74 GLU B C 1
ATOM 3478 O O . GLU B 1 74 ? 12.312 -18.562 -26.234 1 95.62 74 GLU B O 1
ATOM 3483 N N . GLU B 1 75 ? 13.133 -16.547 -25.625 1 97.19 75 GLU B N 1
ATOM 3484 C CA . GLU B 1 75 ? 14.266 -17.172 -24.953 1 97.19 75 GLU B CA 1
ATOM 3485 C C . GLU B 1 75 ? 13.805 -18.031 -23.766 1 97.19 75 GLU B C 1
ATOM 3487 O O . GLU B 1 75 ? 14.258 -19.172 -23.594 1 97.19 75 GLU B O 1
ATOM 3492 N N . THR B 1 76 ? 12.906 -17.484 -22.984 1 98.12 76 THR B N 1
ATOM 3493 C CA . THR B 1 76 ? 12.359 -18.25 -21.859 1 98.12 76 THR B CA 1
ATOM 3494 C C . THR B 1 76 ? 11.648 -19.5 -22.344 1 98.12 76 THR B C 1
ATOM 3496 O O . THR B 1 76 ? 11.789 -20.578 -21.734 1 98.12 76 THR B O 1
ATOM 3499 N N . SER B 1 77 ? 10.906 -19.375 -23.391 1 97.19 77 SER B N 1
ATOM 3500 C CA . SER B 1 77 ? 10.195 -20.516 -23.953 1 97.19 77 SER B CA 1
ATOM 3501 C C . SER B 1 77 ? 11.164 -21.625 -24.359 1 97.19 77 SER B C 1
ATOM 3503 O O . SER B 1 77 ? 10.906 -22.797 -24.109 1 97.19 77 SER B O 1
ATOM 3505 N N . ARG B 1 78 ? 12.25 -21.25 -24.953 1 96.81 78 ARG B N 1
ATOM 3506 C CA . ARG B 1 78 ? 13.273 -22.219 -25.344 1 96.81 78 ARG B CA 1
ATOM 3507 C C . ARG B 1 78 ? 13.883 -22.906 -24.109 1 96.81 78 ARG B C 1
ATOM 3509 O O . ARG B 1 78 ? 14.023 -24.125 -24.078 1 96.81 78 ARG B O 1
ATOM 3516 N N . LEU B 1 79 ? 14.211 -22.125 -23.156 1 97.38 79 LEU B N 1
ATOM 3517 C CA . LEU B 1 79 ? 14.859 -22.641 -21.938 1 97.38 79 LEU B CA 1
ATOM 3518 C C . LEU B 1 79 ? 13.953 -23.609 -21.203 1 97.38 79 LEU B C 1
ATOM 3520 O O . LEU B 1 79 ? 14.414 -24.656 -20.734 1 97.38 79 LEU B O 1
ATOM 3524 N N . VAL B 1 80 ? 12.68 -23.297 -21.141 1 97.56 80 VAL B N 1
ATOM 3525 C CA . VAL B 1 80 ? 11.773 -24.156 -20.391 1 97.56 80 VAL B CA 1
ATOM 3526 C C . VAL B 1 80 ? 11.508 -25.438 -21.156 1 97.56 80 VAL B C 1
ATOM 3528 O O . VAL B 1 80 ? 11.328 -26.5 -20.547 1 97.56 80 VAL B O 1
ATOM 3531 N N . GLN B 1 81 ? 11.477 -25.391 -22.453 1 96.19 81 GLN B N 1
ATOM 3532 C CA . GLN B 1 81 ? 11.344 -26.594 -23.25 1 96.19 81 GLN B CA 1
ATOM 3533 C C . GLN B 1 81 ? 12.531 -27.531 -23.047 1 96.19 81 GLN B C 1
ATOM 3535 O O . GLN B 1 81 ? 12.367 -28.75 -22.953 1 96.19 81 GLN B O 1
ATOM 3540 N N . GLU B 1 82 ? 13.664 -26.953 -22.938 1 95.88 82 GLU B N 1
ATOM 3541 C CA . GLU B 1 82 ? 14.875 -27.734 -22.688 1 95.88 82 GLU B CA 1
ATOM 3542 C C . GLU B 1 82 ? 14.828 -28.391 -21.312 1 95.88 82 GLU B C 1
ATOM 3544 O O . GLU B 1 82 ? 15.43 -29.453 -21.094 1 95.88 82 GLU B O 1
ATOM 3549 N N . LYS B 1 83 ? 14.109 -27.797 -20.453 1 95.38 83 LYS B N 1
ATOM 3550 C CA . LYS B 1 83 ? 14.055 -28.297 -19.078 1 95.38 83 LYS B CA 1
ATOM 3551 C C . LYS B 1 83 ? 12.898 -29.281 -18.891 1 95.38 83 LYS B C 1
ATOM 3553 O O . LYS B 1 83 ? 12.625 -29.719 -17.781 1 95.38 83 LYS B O 1
ATOM 3558 N N . GLY B 1 84 ? 12.117 -29.531 -19.938 1 92.25 84 GLY B N 1
ATOM 3559 C CA . GLY B 1 84 ? 11.156 -30.625 -19.875 1 92.25 84 GLY B CA 1
ATOM 3560 C C . GLY B 1 84 ? 9.719 -30.156 -19.938 1 92.25 84 GLY B C 1
ATOM 3561 O O . GLY B 1 84 ? 8.789 -30.953 -19.75 1 92.25 84 GLY B O 1
ATOM 3562 N N . ALA B 1 85 ? 9.547 -28.922 -20.203 1 92.75 85 ALA B N 1
ATOM 3563 C CA . ALA B 1 85 ? 8.164 -28.469 -20.328 1 92.75 85 ALA B CA 1
ATOM 3564 C C . ALA B 1 85 ? 7.512 -29.047 -21.578 1 92.75 85 ALA B C 1
ATOM 3566 O O . ALA B 1 85 ? 8.094 -29.016 -22.672 1 92.75 85 ALA B O 1
ATOM 3567 N N . THR B 1 86 ? 6.285 -29.594 -21.438 1 90.44 86 THR B N 1
ATOM 3568 C CA . THR B 1 86 ? 5.609 -30.203 -22.578 1 90.44 86 THR B CA 1
ATOM 3569 C C . THR B 1 86 ? 4.641 -29.234 -23.234 1 90.44 86 THR B C 1
ATOM 3571 O O . THR B 1 86 ? 4.367 -29.328 -24.422 1 90.44 86 THR B O 1
ATOM 3574 N N . LYS B 1 87 ? 4.113 -28.328 -22.5 1 96.25 87 LYS B N 1
ATOM 3575 C CA . LYS B 1 87 ? 3.172 -27.328 -23 1 96.25 87 LYS B CA 1
ATOM 3576 C C . LYS B 1 87 ? 3.584 -25.922 -22.562 1 96.25 87 LYS B C 1
ATOM 3578 O O . LYS B 1 87 ? 3.551 -25.594 -21.375 1 96.25 87 LYS B O 1
ATOM 3583 N N . VAL B 1 88 ? 3.992 -25.156 -23.531 1 97.56 88 VAL B N 1
ATOM 3584 C CA . VAL B 1 88 ? 4.402 -23.781 -23.25 1 97.56 88 VAL B CA 1
ATOM 3585 C C . VAL B 1 88 ? 3.754 -22.844 -24.25 1 97.56 88 VAL B C 1
ATOM 3587 O O . VAL B 1 88 ? 3.793 -23.078 -25.469 1 97.56 88 VAL B O 1
ATOM 3590 N N . HIS B 1 89 ? 3.057 -21.812 -23.75 1 97.56 89 HIS B N 1
ATOM 3591 C CA . HIS B 1 89 ? 2.469 -20.734 -24.531 1 97.56 89 HIS B CA 1
ATOM 3592 C C . HIS B 1 89 ? 2.99 -19.375 -24.078 1 97.56 89 HIS B C 1
ATOM 3594 O O . HIS B 1 89 ? 3.238 -19.172 -22.891 1 97.56 89 HIS B O 1
ATOM 3600 N N . TYR B 1 90 ? 3.283 -18.562 -24.984 1 97.06 90 TYR B N 1
ATOM 3601 C CA . TYR B 1 90 ? 3.699 -17.219 -24.609 1 97.06 90 TYR B CA 1
ATOM 3602 C C . TYR B 1 90 ? 2.92 -16.156 -25.375 1 97.06 90 TYR B C 1
ATOM 3604 O O . TYR B 1 90 ? 2.582 -16.359 -26.547 1 97.06 90 TYR B O 1
ATOM 3612 N N . TYR B 1 91 ? 2.545 -15.102 -24.75 1 97.88 91 TYR B N 1
ATOM 3613 C CA . TYR B 1 91 ? 1.769 -14 -25.312 1 97.88 91 TYR B CA 1
ATOM 3614 C C . TYR B 1 91 ? 2.42 -12.664 -25 1 97.88 91 TYR B C 1
ATOM 3616 O O . TYR B 1 91 ? 2.877 -12.438 -23.875 1 97.88 91 TYR B O 1
ATOM 3624 N N . LEU B 1 92 ? 2.537 -11.859 -26 1 97.88 92 LEU B N 1
ATOM 3625 C CA . LEU B 1 92 ? 2.936 -10.477 -25.75 1 97.88 92 LEU B CA 1
ATOM 3626 C C . LEU B 1 92 ? 1.85 -9.719 -25 1 97.88 92 LEU B C 1
ATOM 3628 O O . LEU B 1 92 ? 0.701 -9.664 -25.438 1 97.88 92 LEU B O 1
ATOM 3632 N N . CYS B 1 93 ? 2.223 -9.164 -23.812 1 98.25 93 CYS B N 1
ATOM 3633 C CA . CYS B 1 93 ? 1.23 -8.469 -23 1 98.25 93 CYS B CA 1
ATOM 3634 C C . CYS B 1 93 ? 1.875 -7.34 -22.203 1 98.25 93 CYS B C 1
ATOM 3636 O O . CYS B 1 93 ? 2.793 -7.582 -21.422 1 98.25 93 CYS B O 1
ATOM 3638 N N . ASP B 1 94 ? 1.442 -6.176 -22.422 1 98.25 94 ASP B N 1
ATOM 3639 C CA . ASP B 1 94 ? 1.767 -5.051 -21.547 1 98.25 94 ASP B CA 1
ATOM 3640 C C . ASP B 1 94 ? 0.821 -4.992 -20.359 1 98.25 94 ASP B C 1
ATOM 3642 O O . ASP B 1 94 ? -0.288 -4.465 -20.453 1 98.25 94 ASP B O 1
ATOM 3646 N N . CYS B 1 95 ? 1.341 -5.355 -19.219 1 97.94 95 CYS B N 1
ATOM 3647 C CA . CYS B 1 95 ? 0.511 -5.469 -18.016 1 97.94 95 CYS B CA 1
ATOM 3648 C C . CYS B 1 95 ? 0.041 -4.102 -17.547 1 97.94 95 CYS B C 1
ATOM 3650 O O . CYS B 1 95 ? -0.893 -4 -16.75 1 97.94 95 CYS B O 1
ATOM 3652 N N . SER B 1 96 ? 0.7 -3.039 -18.016 1 97.81 96 SER B N 1
ATOM 3653 C CA . SER B 1 96 ? 0.294 -1.698 -17.594 1 97.81 96 SER B CA 1
ATOM 3654 C C . SER B 1 96 ? -0.97 -1.257 -18.328 1 97.81 96 SER B C 1
ATOM 3656 O O . SER B 1 96 ? -1.594 -0.261 -17.953 1 97.81 96 SER B O 1
ATOM 3658 N N . ASP B 1 97 ? -1.322 -1.963 -19.359 1 98.25 97 ASP B N 1
ATOM 3659 C CA . ASP B 1 97 ? -2.496 -1.632 -20.156 1 98.25 97 ASP B CA 1
ATOM 3660 C C . ASP B 1 97 ? -3.664 -2.557 -19.828 1 98.25 97 ASP B C 1
ATOM 3662 O O . ASP B 1 97 ? -3.672 -3.723 -20.234 1 98.25 97 ASP B O 1
ATOM 3666 N N . LYS B 1 98 ? -4.641 -2.02 -19.266 1 98.38 98 LYS B N 1
ATOM 3667 C CA . LYS B 1 98 ? -5.812 -2.764 -18.812 1 98.38 98 LYS B CA 1
ATOM 3668 C C . LYS B 1 98 ? -6.469 -3.514 -19.969 1 98.38 98 LYS B C 1
ATOM 3670 O O . LYS B 1 98 ? -6.781 -4.699 -19.844 1 98.38 98 LYS B O 1
ATOM 3675 N N . SER B 1 99 ? -6.707 -2.805 -21.016 1 98.25 99 SER B N 1
ATOM 3676 C CA . SER B 1 99 ? -7.375 -3.402 -22.172 1 98.25 99 SER B CA 1
ATOM 3677 C C . SER B 1 99 ? -6.57 -4.566 -22.734 1 98.25 99 SER B C 1
ATOM 3679 O O . SER B 1 99 ? -7.137 -5.574 -23.156 1 98.25 99 SER B O 1
ATOM 3681 N N . GLU B 1 100 ? -5.289 -4.43 -22.734 1 98.19 100 GLU B N 1
ATOM 3682 C CA . GLU B 1 100 ? -4.426 -5.504 -23.219 1 98.19 100 GLU B CA 1
ATOM 3683 C C . GLU B 1 100 ? -4.488 -6.719 -22.297 1 98.19 100 GLU B C 1
ATOM 3685 O O . GLU B 1 100 ? -4.508 -7.859 -22.766 1 98.19 100 GLU B O 1
ATOM 3690 N N . VAL B 1 101 ? -4.52 -6.504 -21.016 1 98.75 101 VAL B N 1
ATOM 3691 C CA . VAL B 1 101 ? -4.594 -7.586 -20.047 1 98.75 101 VAL B CA 1
ATOM 3692 C C . VAL B 1 101 ? -5.855 -8.406 -20.281 1 98.75 101 VAL B C 1
ATOM 3694 O O . VAL B 1 101 ? -5.801 -9.641 -20.375 1 98.75 101 VAL B O 1
ATOM 3697 N N . TYR B 1 102 ? -6.961 -7.75 -20.453 1 98.69 102 TYR B N 1
ATOM 3698 C CA . TYR B 1 102 ? -8.219 -8.461 -20.641 1 98.69 102 TYR B CA 1
ATOM 3699 C C . TYR B 1 102 ? -8.25 -9.164 -21.984 1 98.69 102 TYR B C 1
ATOM 3701 O O . TYR B 1 102 ? -8.727 -10.297 -22.094 1 98.69 102 TYR B O 1
ATOM 3709 N N . ARG B 1 103 ? -7.73 -8.484 -23 1 98.5 103 ARG B N 1
ATOM 3710 C CA . ARG B 1 103 ? -7.699 -9.078 -24.328 1 98.5 103 ARG B CA 1
ATOM 3711 C C . ARG B 1 103 ? -6.863 -10.352 -24.344 1 98.5 103 ARG B C 1
ATOM 3713 O O . ARG B 1 103 ? -7.305 -11.391 -24.844 1 98.5 103 ARG B O 1
ATOM 3720 N N . VAL B 1 104 ? -5.695 -10.281 -23.797 1 98.75 104 VAL B N 1
ATOM 3721 C CA . VAL B 1 104 ? -4.793 -11.43 -23.797 1 98.75 104 VAL B CA 1
ATOM 3722 C C . VAL B 1 104 ? -5.336 -12.508 -22.875 1 98.75 104 VAL B C 1
ATOM 3724 O O . VAL B 1 104 ? -5.184 -13.703 -23.141 1 98.75 104 VAL B O 1
ATOM 3727 N N . ALA B 1 105 ? -5.93 -12.133 -21.766 1 98.88 105 ALA B N 1
ATOM 3728 C CA . ALA B 1 105 ? -6.543 -13.102 -20.859 1 98.88 105 ALA B CA 1
ATOM 3729 C C . ALA B 1 105 ? -7.621 -13.914 -21.578 1 98.88 105 ALA B C 1
ATOM 3731 O O . ALA B 1 105 ? -7.695 -15.133 -21.422 1 98.88 105 ALA B O 1
ATOM 3732 N N . ASP B 1 106 ? -8.406 -13.227 -22.359 1 98.56 106 ASP B N 1
ATOM 3733 C CA . ASP B 1 106 ? -9.445 -13.914 -23.125 1 98.56 106 ASP B CA 1
ATOM 3734 C C . ASP B 1 106 ? -8.836 -14.891 -24.125 1 98.56 106 ASP B C 1
ATOM 3736 O O . ASP B 1 106 ? -9.359 -15.984 -24.328 1 98.56 106 ASP B O 1
ATOM 3740 N N . LYS B 1 107 ? -7.82 -14.469 -24.719 1 98.56 107 LYS B N 1
ATOM 3741 C CA . LYS B 1 107 ? -7.109 -15.336 -25.641 1 98.56 107 LYS B CA 1
ATOM 3742 C C . LYS B 1 107 ? -6.574 -16.578 -24.938 1 98.56 107 LYS B C 1
ATOM 3744 O O . LYS B 1 107 ? -6.676 -17.688 -25.469 1 98.56 107 LYS B O 1
ATOM 3749 N N . VAL B 1 108 ? -6.008 -16.438 -23.766 1 98.75 108 VAL B N 1
ATOM 3750 C CA . VAL B 1 108 ? -5.48 -17.547 -22.984 1 98.75 108 VAL B CA 1
ATOM 3751 C C . VAL B 1 108 ? -6.609 -18.516 -22.625 1 98.75 108 VAL B C 1
ATOM 3753 O O . VAL B 1 108 ? -6.453 -19.734 -22.766 1 98.75 108 VAL B O 1
ATOM 3756 N N . LYS B 1 109 ? -7.719 -18.016 -22.219 1 98.38 109 LYS B N 1
ATOM 3757 C CA . LYS B 1 109 ? -8.859 -18.859 -21.859 1 98.38 109 LYS B CA 1
ATOM 3758 C C . LYS B 1 109 ? -9.336 -19.688 -23.047 1 98.38 109 LYS B C 1
ATOM 3760 O O . LYS B 1 109 ? -9.695 -20.859 -22.906 1 98.38 109 LYS B O 1
ATOM 3765 N N . ARG B 1 110 ? -9.273 -19.109 -24.203 1 98.06 110 ARG B N 1
ATOM 3766 C CA . ARG B 1 110 ? -9.758 -19.766 -25.406 1 98.06 110 ARG B CA 1
ATOM 3767 C C . ARG B 1 110 ? -8.742 -20.797 -25.906 1 98.06 110 ARG B C 1
ATOM 3769 O O . ARG B 1 110 ? -9.117 -21.906 -26.297 1 98.06 110 ARG B O 1
ATOM 3776 N N . GLU B 1 111 ? -7.48 -20.453 -25.828 1 98.25 111 GLU B N 1
ATOM 3777 C CA . GLU B 1 111 ? -6.453 -21.25 -26.484 1 98.25 111 GLU B CA 1
ATOM 3778 C C . GLU B 1 111 ? -5.852 -22.281 -25.531 1 98.25 111 GLU B C 1
ATOM 3780 O O . GLU B 1 111 ? -5.402 -23.344 -25.969 1 98.25 111 GLU B O 1
ATOM 3785 N N . VAL B 1 112 ? -5.789 -21.969 -24.312 1 98.19 112 VAL B N 1
ATOM 3786 C CA . VAL B 1 112 ? -5.082 -22.828 -23.359 1 98.19 112 VAL B CA 1
ATOM 3787 C C . VAL B 1 112 ? -6.066 -23.406 -22.344 1 98.19 112 VAL B C 1
ATOM 3789 O O . VAL B 1 112 ? -6.094 -24.609 -22.109 1 98.19 112 VAL B O 1
ATOM 3792 N N . GLY B 1 113 ? -6.883 -22.5 -21.703 1 98.31 113 GLY B N 1
ATOM 3793 C CA . GLY B 1 113 ? -7.84 -22.938 -20.688 1 98.31 113 GLY B CA 1
ATOM 3794 C C . GLY B 1 113 ? -7.836 -22.047 -19.453 1 98.31 113 GLY B C 1
ATOM 3795 O O . GLY B 1 113 ? -7.336 -20.922 -19.484 1 98.31 113 GLY B O 1
ATOM 3796 N N . ASP B 1 114 ? -8.453 -22.609 -18.375 1 98.38 114 ASP B N 1
ATOM 3797 C CA . ASP B 1 114 ? -8.586 -21.844 -17.141 1 98.38 114 ASP B CA 1
ATOM 3798 C C . ASP B 1 114 ? -7.301 -21.891 -16.312 1 98.38 114 ASP B C 1
ATOM 3800 O O . ASP B 1 114 ? -6.898 -22.969 -15.852 1 98.38 114 ASP B O 1
ATOM 3804 N N . VAL B 1 115 ? -6.727 -20.75 -16.141 1 98.75 115 VAL B N 1
ATOM 3805 C CA . VAL B 1 115 ? -5.504 -20.641 -15.344 1 98.75 115 VAL B CA 1
ATOM 3806 C C . VAL B 1 115 ? -5.789 -21.031 -13.898 1 98.75 115 VAL B C 1
ATOM 3808 O O . VAL B 1 115 ? -6.738 -20.547 -13.289 1 98.75 115 VAL B O 1
ATOM 3811 N N . SER B 1 116 ? -5.004 -21.875 -13.352 1 98.56 116 SER B N 1
ATOM 3812 C CA . SER B 1 116 ? -5.234 -22.344 -11.992 1 98.56 116 SER B CA 1
ATOM 3813 C C . SER B 1 116 ? -4.168 -21.812 -11.039 1 98.56 116 SER B C 1
ATOM 3815 O O . SER B 1 116 ? -4.363 -21.797 -9.82 1 98.56 116 SER B O 1
ATOM 3817 N N . ILE B 1 117 ? -2.977 -21.453 -11.516 1 98.88 117 ILE B N 1
ATOM 3818 C CA . ILE B 1 117 ? -1.946 -20.766 -10.742 1 98.88 117 ILE B CA 1
ATOM 3819 C C . ILE B 1 117 ? -1.531 -19.484 -11.445 1 98.88 117 ILE B C 1
ATOM 3821 O O . ILE B 1 117 ? -0.994 -19.516 -12.555 1 98.88 117 ILE B O 1
ATOM 3825 N N . LEU B 1 118 ? -1.858 -18.391 -10.867 1 98.94 118 LEU B N 1
ATOM 3826 C CA . LEU B 1 118 ? -1.532 -17.078 -11.406 1 98.94 118 LEU B CA 1
ATOM 3827 C C . LEU B 1 118 ? -0.415 -16.422 -10.609 1 98.94 118 LEU B C 1
ATOM 3829 O O . LEU B 1 118 ? -0.571 -16.172 -9.414 1 98.94 118 LEU B O 1
ATOM 3833 N N . ILE B 1 119 ? 0.714 -16.172 -11.258 1 98.94 119 ILE B N 1
ATOM 3834 C CA . ILE B 1 119 ? 1.859 -15.547 -10.609 1 98.94 119 ILE B CA 1
ATOM 3835 C C . ILE B 1 119 ? 2.049 -14.133 -11.164 1 98.94 119 ILE B C 1
ATOM 3837 O O . ILE B 1 119 ? 2.621 -13.953 -12.242 1 98.94 119 ILE B O 1
ATOM 3841 N N . ASN B 1 120 ? 1.573 -13.18 -10.422 1 98.81 120 ASN B N 1
ATOM 3842 C CA . ASN B 1 120 ? 1.839 -11.781 -10.734 1 98.81 120 ASN B CA 1
ATOM 3843 C C . ASN B 1 120 ? 3.252 -11.367 -10.32 1 98.81 120 ASN B C 1
ATOM 3845 O O . ASN B 1 120 ? 3.488 -11.016 -9.164 1 98.81 120 ASN B O 1
ATOM 3849 N N . ASN B 1 121 ? 4.117 -11.359 -11.297 1 98.44 121 ASN B N 1
ATOM 3850 C CA . ASN B 1 121 ? 5.539 -11.148 -11.055 1 98.44 121 ASN B CA 1
ATOM 3851 C C . ASN B 1 121 ? 6.055 -9.898 -11.75 1 98.44 121 ASN B C 1
ATOM 3853 O O . ASN B 1 121 ? 7.035 -9.289 -11.312 1 98.44 121 ASN B O 1
ATOM 3857 N N . ALA B 1 122 ? 5.363 -9.484 -12.844 1 97.94 122 ALA B N 1
ATOM 3858 C CA . ALA B 1 122 ? 5.816 -8.305 -13.578 1 97.94 122 ALA B CA 1
ATOM 3859 C C . ALA B 1 122 ? 5.953 -7.102 -12.648 1 97.94 122 ALA B C 1
ATOM 3861 O O . ALA B 1 122 ? 5.098 -6.871 -11.789 1 97.94 122 ALA B O 1
ATOM 3862 N N . GLY B 1 123 ? 7.031 -6.418 -12.758 1 96.31 123 GLY B N 1
ATOM 3863 C CA . GLY B 1 123 ? 7.289 -5.238 -11.945 1 96.31 123 GLY B CA 1
ATOM 3864 C C . GLY B 1 123 ? 8.375 -4.348 -12.516 1 96.31 123 GLY B C 1
ATOM 3865 O O . GLY B 1 123 ? 9.242 -4.812 -13.258 1 96.31 123 GLY B O 1
ATOM 3866 N N . ILE B 1 124 ? 8.305 -3.086 -12.18 1 94.81 124 ILE B N 1
ATOM 3867 C CA . ILE B 1 124 ? 9.328 -2.133 -12.602 1 94.81 124 ILE B CA 1
ATOM 3868 C C . ILE B 1 124 ? 9.695 -1.215 -11.438 1 94.81 124 ILE B C 1
ATOM 3870 O O . ILE B 1 124 ? 8.969 -1.148 -10.445 1 94.81 124 ILE B O 1
ATOM 3874 N N . VAL B 1 125 ? 10.82 -0.607 -11.531 1 92.06 125 VAL B N 1
ATOM 3875 C CA . VAL B 1 125 ? 11.32 0.345 -10.539 1 92.06 125 VAL B CA 1
ATOM 3876 C C . VAL B 1 125 ? 11.922 1.558 -11.25 1 92.06 125 VAL B C 1
ATOM 3878 O O . VAL B 1 125 ? 12.625 1.413 -12.25 1 92.06 125 VAL B O 1
ATOM 3881 N N . THR B 1 126 ? 11.531 2.715 -10.82 1 87.25 126 THR B N 1
ATOM 3882 C CA . THR B 1 126 ? 12.109 3.926 -11.383 1 87.25 126 THR B CA 1
ATOM 3883 C C . THR B 1 126 ? 13.508 4.164 -10.828 1 87.25 126 THR B C 1
ATOM 3885 O O . THR B 1 126 ? 14.422 4.562 -11.555 1 87.25 126 THR B O 1
ATOM 3888 N N . GLY B 1 127 ? 13.711 3.945 -9.547 1 81.5 127 GLY B N 1
ATOM 3889 C CA . GLY B 1 127 ? 15.008 4.09 -8.906 1 81.5 127 GLY B CA 1
ATOM 3890 C C . GLY B 1 127 ? 15.461 5.535 -8.805 1 81.5 127 GLY B C 1
ATOM 3891 O O . GLY B 1 127 ? 16.641 5.84 -9.023 1 81.5 127 GLY B O 1
ATOM 3892 N N . ARG B 1 128 ? 14.578 6.453 -8.68 1 86.62 128 ARG B N 1
ATOM 3893 C CA . ARG B 1 128 ? 14.867 7.875 -8.523 1 86.62 128 ARG B CA 1
ATOM 3894 C C . ARG B 1 128 ? 14.305 8.414 -7.211 1 86.62 128 ARG B C 1
ATOM 3896 O O . ARG B 1 128 ? 13.344 7.867 -6.672 1 86.62 128 ARG B O 1
ATOM 3903 N N . LYS B 1 129 ? 15.016 9.477 -6.77 1 90.88 129 LYS B N 1
ATOM 3904 C CA . LYS B 1 129 ? 14.414 10.211 -5.66 1 90.88 129 LYS B CA 1
ATOM 3905 C C . LYS B 1 129 ? 13.039 10.766 -6.051 1 90.88 129 LYS B C 1
ATOM 3907 O O . LYS B 1 129 ? 12.773 10.992 -7.23 1 90.88 129 LYS B O 1
ATOM 3912 N N . PHE B 1 130 ? 12.289 11.016 -5.07 1 95.56 130 PHE B N 1
ATOM 3913 C CA . PHE B 1 130 ? 10.883 11.312 -5.297 1 95.56 130 PHE B CA 1
ATOM 3914 C C . PHE B 1 130 ? 10.727 12.523 -6.207 1 95.56 130 PHE B C 1
ATOM 3916 O O . PHE B 1 130 ? 10.039 12.461 -7.227 1 95.56 130 PHE B O 1
ATOM 3923 N N . MET B 1 131 ? 11.445 13.578 -5.871 1 95.12 131 MET B N 1
ATOM 3924 C CA . MET B 1 131 ? 11.266 14.82 -6.609 1 95.12 131 MET B CA 1
ATOM 3925 C C . MET B 1 131 ? 11.844 14.711 -8.016 1 95.12 131 MET B C 1
ATOM 3927 O O . MET B 1 131 ? 11.484 15.492 -8.898 1 95.12 131 MET B O 1
ATOM 3931 N N . ASP B 1 132 ? 12.672 13.742 -8.25 1 94.19 132 ASP B N 1
ATOM 3932 C CA . ASP B 1 132 ? 13.32 13.578 -9.547 1 94.19 132 ASP B CA 1
ATOM 3933 C C . ASP B 1 132 ? 12.555 12.586 -10.422 1 94.19 132 ASP B C 1
ATOM 3935 O O . ASP B 1 132 ? 12.844 12.453 -11.609 1 94.19 132 ASP B O 1
ATOM 3939 N N . ALA B 1 133 ? 11.633 11.906 -9.852 1 94.56 133 ALA B N 1
ATOM 3940 C CA . ALA B 1 133 ? 10.852 10.938 -10.617 1 94.56 133 ALA B CA 1
ATOM 3941 C C . ALA B 1 133 ? 9.797 11.633 -11.469 1 94.56 133 ALA B C 1
ATOM 3943 O O . ALA B 1 133 ? 8.945 12.359 -10.945 1 94.56 133 ALA B O 1
ATOM 3944 N N . PRO B 1 134 ? 9.898 11.43 -12.789 1 96.44 134 PRO B N 1
ATOM 3945 C CA . PRO B 1 134 ? 8.836 12.008 -13.617 1 96.44 134 PRO B CA 1
ATOM 3946 C C . PRO B 1 134 ? 7.457 11.438 -13.281 1 96.44 134 PRO B C 1
ATOM 3948 O O . PRO B 1 134 ? 7.328 10.25 -12.984 1 96.44 134 PRO B O 1
ATOM 3951 N N . ASP B 1 135 ? 6.441 12.289 -13.422 1 97.69 135 ASP B N 1
ATOM 3952 C CA . ASP B 1 135 ? 5.074 11.883 -13.102 1 97.69 135 ASP B CA 1
ATOM 3953 C C . ASP B 1 135 ? 4.664 10.648 -13.898 1 97.69 135 ASP B C 1
ATOM 3955 O O . ASP B 1 135 ? 4.012 9.75 -13.375 1 97.69 135 ASP B O 1
ATOM 3959 N N . SER B 1 136 ? 5.043 10.641 -15.141 1 97.12 136 SER B N 1
ATOM 3960 C CA . SER B 1 136 ? 4.648 9.547 -16.031 1 97.12 136 SER B CA 1
ATOM 3961 C C . SER B 1 136 ? 5.234 8.219 -15.555 1 97.12 136 SER B C 1
ATOM 3963 O O . SER B 1 136 ? 4.594 7.172 -15.68 1 97.12 136 SER B O 1
ATOM 3965 N N . LEU B 1 137 ? 6.41 8.25 -14.961 1 96.5 137 LEU B N 1
ATOM 3966 C CA . LEU B 1 137 ? 7.035 7.02 -14.484 1 96.5 137 LEU B CA 1
ATOM 3967 C C . LEU B 1 137 ? 6.398 6.555 -13.18 1 96.5 137 LEU B C 1
ATOM 3969 O O . LEU B 1 137 ? 6.301 5.352 -12.922 1 96.5 137 LEU B O 1
ATOM 3973 N N . ILE B 1 138 ? 5.984 7.496 -12.391 1 97.88 138 ILE B N 1
ATOM 3974 C CA . ILE B 1 138 ? 5.254 7.156 -11.18 1 97.88 138 ILE B CA 1
ATOM 3975 C C . ILE B 1 138 ? 3.959 6.434 -11.539 1 97.88 138 ILE B C 1
ATOM 3977 O O . ILE B 1 138 ? 3.643 5.387 -10.969 1 97.88 138 ILE B O 1
ATOM 3981 N N . GLU B 1 139 ? 3.256 6.992 -12.5 1 98 139 GLU B N 1
ATOM 3982 C CA . GLU B 1 139 ? 2.016 6.379 -12.961 1 98 139 GLU B CA 1
ATOM 3983 C C . GLU B 1 139 ? 2.27 4.984 -13.531 1 98 139 GLU B C 1
ATOM 3985 O O . GLU B 1 139 ? 1.528 4.043 -13.234 1 98 139 GLU B O 1
ATOM 3990 N N . LYS B 1 140 ? 3.295 4.891 -14.305 1 97.5 140 LYS B N 1
ATOM 3991 C CA . LYS B 1 140 ? 3.631 3.609 -14.922 1 97.5 140 LYS B CA 1
ATOM 3992 C C . LYS B 1 140 ? 3.961 2.561 -13.867 1 97.5 140 LYS B C 1
ATOM 3994 O O . LYS B 1 140 ? 3.602 1.39 -14.008 1 97.5 140 LYS B O 1
ATOM 3999 N N . THR B 1 141 ? 4.68 2.945 -12.836 1 98 141 THR B N 1
ATOM 4000 C CA . THR B 1 141 ? 5.008 2.043 -11.742 1 98 141 THR B CA 1
ATOM 4001 C C . THR B 1 141 ? 3.742 1.449 -11.125 1 98 141 THR B C 1
ATOM 4003 O O . THR B 1 141 ? 3.662 0.24 -10.906 1 98 141 THR B O 1
ATOM 4006 N N . PHE B 1 142 ? 2.75 2.244 -10.961 1 98.62 142 PHE B N 1
ATOM 4007 C CA . PHE B 1 142 ? 1.503 1.773 -10.367 1 98.62 142 PHE B CA 1
ATOM 4008 C C . PHE B 1 142 ? 0.742 0.885 -11.344 1 98.62 142 PHE B C 1
ATOM 4010 O O . PHE B 1 142 ? 0.134 -0.109 -10.945 1 98.62 142 PHE B O 1
ATOM 4017 N N . GLU B 1 143 ? 0.758 1.292 -12.562 1 98.56 143 GLU B N 1
ATOM 4018 C CA . GLU B 1 143 ? 0.038 0.521 -13.578 1 98.56 143 GLU B CA 1
ATOM 4019 C C . GLU B 1 143 ? 0.56 -0.911 -13.656 1 98.56 143 GLU B C 1
ATOM 4021 O O . GLU B 1 143 ? -0.223 -1.857 -13.758 1 98.56 143 GLU B O 1
ATOM 4026 N N . VAL B 1 144 ? 1.838 -1.046 -13.531 1 98.56 144 VAL B N 1
ATOM 4027 C CA . VAL B 1 144 ? 2.459 -2.355 -13.703 1 98.56 144 VAL B CA 1
ATOM 4028 C C . VAL B 1 144 ? 2.443 -3.117 -12.383 1 98.56 144 VAL B C 1
ATOM 4030 O O . VAL B 1 144 ? 1.999 -4.266 -12.328 1 98.56 144 VAL B O 1
ATOM 4033 N N . ASN B 1 145 ? 2.877 -2.455 -11.297 1 98.56 145 ASN B N 1
ATOM 4034 C CA . ASN B 1 145 ? 3.154 -3.141 -10.047 1 98.56 145 ASN B CA 1
ATOM 4035 C C . ASN B 1 145 ? 1.876 -3.393 -9.25 1 98.56 145 ASN B C 1
ATOM 4037 O O . ASN B 1 145 ? 1.857 -4.227 -8.344 1 98.56 145 ASN B O 1
ATOM 4041 N N . THR B 1 146 ? 0.831 -2.598 -9.539 1 98.75 146 THR B N 1
ATOM 4042 C CA . THR B 1 146 ? -0.354 -2.654 -8.688 1 98.75 146 THR B CA 1
ATOM 4043 C C . THR B 1 146 ? -1.604 -2.926 -9.523 1 98.75 146 THR B C 1
ATOM 4045 O O . THR B 1 146 ? -2.234 -3.977 -9.383 1 98.75 146 THR B O 1
ATOM 4048 N N . MET B 1 147 ? -1.883 -2.025 -10.43 1 98.81 147 MET B N 1
ATOM 4049 C CA . MET B 1 147 ? -3.146 -2.094 -11.156 1 98.81 147 MET B CA 1
ATOM 4050 C C . MET B 1 147 ? -3.23 -3.371 -11.984 1 98.81 147 MET B C 1
ATOM 4052 O O . MET B 1 147 ? -4.309 -3.951 -12.133 1 98.81 147 MET B O 1
ATOM 4056 N N . ALA B 1 148 ? -2.148 -3.783 -12.492 1 98.81 148 ALA B N 1
ATOM 4057 C CA . ALA B 1 148 ? -2.102 -5.02 -13.266 1 98.81 148 ALA B CA 1
ATOM 4058 C C . ALA B 1 148 ? -2.641 -6.195 -12.461 1 98.81 148 ALA B C 1
ATOM 4060 O O . ALA B 1 148 ? -3.289 -7.09 -13.008 1 98.81 148 ALA B O 1
ATOM 4061 N N . HIS B 1 149 ? -2.35 -6.223 -11.133 1 98.75 149 HIS B N 1
ATOM 4062 C CA . HIS B 1 149 ? -2.832 -7.297 -10.281 1 98.75 149 HIS B CA 1
ATOM 4063 C C . HIS B 1 149 ? -4.355 -7.316 -10.219 1 98.75 149 HIS B C 1
ATOM 4065 O O . HIS B 1 149 ? -4.969 -8.383 -10.195 1 98.75 149 HIS B O 1
ATOM 4071 N N . PHE B 1 150 ? -4.961 -6.141 -10.203 1 98.75 150 PHE B N 1
ATOM 4072 C CA . PHE B 1 150 ? -6.414 -6.062 -10.203 1 98.75 150 PHE B CA 1
ATOM 4073 C C . PHE B 1 150 ? -6.988 -6.691 -11.469 1 98.75 150 PHE B C 1
ATOM 4075 O O . PHE B 1 150 ? -7.93 -7.484 -11.398 1 98.75 150 PHE B O 1
ATOM 4082 N N . TRP B 1 151 ? -6.402 -6.363 -12.562 1 98.81 151 TRP B N 1
ATOM 4083 C CA . TRP B 1 151 ? -6.957 -6.777 -13.852 1 98.81 151 TRP B CA 1
ATOM 4084 C C . TRP B 1 151 ? -6.754 -8.273 -14.07 1 98.81 151 TRP B C 1
ATOM 4086 O O . TRP B 1 151 ? -7.668 -8.969 -14.523 1 98.81 151 TRP B O 1
ATOM 4096 N N . THR B 1 152 ? -5.59 -8.781 -13.727 1 98.88 152 THR B N 1
ATOM 4097 C CA . THR B 1 152 ? -5.348 -10.211 -13.891 1 98.88 152 THR B CA 1
ATOM 4098 C C . THR B 1 152 ? -6.246 -11.023 -12.969 1 98.88 152 THR B C 1
ATOM 4100 O O . THR B 1 152 ? -6.762 -12.078 -13.359 1 98.88 152 THR B O 1
ATOM 4103 N N . TYR B 1 153 ? -6.379 -10.523 -11.703 1 98.81 153 TYR B N 1
ATOM 4104 C CA . TYR B 1 153 ? -7.281 -11.211 -10.789 1 98.81 153 TYR B CA 1
ATOM 4105 C C . TYR B 1 153 ? -8.703 -11.227 -11.336 1 98.81 153 TYR B C 1
ATOM 4107 O O . TYR B 1 153 ? -9.375 -12.258 -11.289 1 98.81 153 TYR B O 1
ATOM 4115 N N . LYS B 1 154 ? -9.164 -10.109 -11.836 1 98.44 154 LYS B N 1
ATOM 4116 C CA . LYS B 1 154 ? -10.523 -10.047 -12.367 1 98.44 154 LYS B CA 1
ATOM 4117 C C . LYS B 1 154 ? -10.695 -10.992 -13.555 1 98.44 154 LYS B C 1
ATOM 4119 O O . LYS B 1 154 ? -11.773 -11.547 -13.758 1 98.44 154 LYS B O 1
ATOM 4124 N N . ALA B 1 155 ? -9.711 -11.141 -14.281 1 98.69 155 ALA B N 1
ATOM 4125 C CA . ALA B 1 155 ? -9.766 -11.969 -15.477 1 98.69 155 ALA B CA 1
ATOM 4126 C C . ALA B 1 155 ? -9.789 -13.453 -15.125 1 98.69 155 ALA B C 1
ATOM 4128 O O . ALA B 1 155 ? -10.516 -14.242 -15.742 1 98.69 155 ALA B O 1
ATOM 4129 N N . PHE B 1 156 ? -9.07 -13.883 -14.086 1 98.81 156 PHE B N 1
ATOM 4130 C CA . PHE B 1 156 ? -8.828 -15.312 -13.938 1 98.81 156 PHE B CA 1
ATOM 4131 C C . PHE B 1 156 ? -9.477 -15.844 -12.672 1 98.81 156 PHE B C 1
ATOM 4133 O O . PHE B 1 156 ? -9.664 -17.047 -12.523 1 98.81 156 PHE B O 1
ATOM 4140 N N . LEU B 1 157 ? -9.82 -14.984 -11.742 1 98.5 157 LEU B N 1
ATOM 4141 C CA . LEU B 1 157 ? -10.336 -15.398 -10.445 1 98.5 157 LEU B CA 1
ATOM 4142 C C . LEU B 1 157 ? -11.703 -16.062 -10.594 1 98.5 157 LEU B C 1
ATOM 4144 O O . LEU B 1 157 ? -12.023 -17 -9.867 1 98.5 157 LEU B O 1
ATOM 4148 N N . PRO B 1 158 ? -12.578 -15.602 -11.516 1 98.12 158 PRO B N 1
ATOM 4149 C CA . PRO B 1 158 ? -13.914 -16.188 -11.617 1 98.12 158 PRO B CA 1
ATOM 4150 C C . PRO B 1 158 ? -13.875 -17.703 -11.852 1 98.12 158 PRO B C 1
ATOM 4152 O O . PRO B 1 158 ? -14.609 -18.453 -11.203 1 98.12 158 PRO B O 1
ATOM 4155 N N . ALA B 1 159 ? -13.047 -18.156 -12.695 1 98.38 159 ALA B N 1
ATOM 4156 C CA . ALA B 1 159 ? -12.938 -19.594 -12.953 1 98.38 159 ALA B CA 1
ATOM 4157 C C . ALA B 1 159 ? -12.406 -20.328 -11.719 1 98.38 159 ALA B C 1
ATOM 4159 O O . ALA B 1 159 ? -12.852 -21.422 -11.414 1 98.38 159 ALA B O 1
ATOM 4160 N N . MET B 1 160 ? -11.438 -19.719 -11.023 1 98.5 160 MET B N 1
ATOM 4161 C CA . MET B 1 160 ? -10.883 -20.328 -9.812 1 98.5 160 MET B CA 1
ATOM 4162 C C . MET B 1 160 ? -11.953 -20.484 -8.742 1 98.5 160 MET B C 1
ATOM 4164 O O . MET B 1 160 ? -12.031 -21.516 -8.078 1 98.5 160 MET B O 1
ATOM 4168 N N . THR B 1 161 ? -12.742 -19.438 -8.586 1 97.75 161 THR B N 1
ATOM 4169 C CA . THR B 1 161 ? -13.766 -19.453 -7.543 1 97.75 161 THR B CA 1
ATOM 4170 C C . THR B 1 161 ? -14.898 -20.406 -7.91 1 97.75 161 THR B C 1
ATOM 4172 O O . THR B 1 161 ? -15.469 -21.062 -7.039 1 97.75 161 THR B O 1
ATOM 4175 N N . ALA B 1 162 ? -15.227 -20.484 -9.188 1 97.44 162 ALA B N 1
ATOM 4176 C CA . ALA B 1 162 ? -16.266 -21.406 -9.648 1 97.44 162 ALA B CA 1
ATOM 4177 C C . ALA B 1 162 ? -15.867 -22.859 -9.352 1 97.44 162 ALA B C 1
ATOM 4179 O O . ALA B 1 162 ? -16.719 -23.672 -8.969 1 97.44 162 ALA B O 1
ATOM 4180 N N . ASN B 1 163 ? -14.625 -23.156 -9.453 1 97.56 163 ASN B N 1
ATOM 4181 C CA . ASN B 1 163 ? -14.133 -24.516 -9.242 1 97.56 163 ASN B CA 1
ATOM 4182 C C . ASN B 1 163 ? -13.578 -24.703 -7.832 1 97.56 163 ASN B C 1
ATOM 4184 O O . ASN B 1 163 ? -13.18 -25.812 -7.453 1 97.56 163 ASN B O 1
ATOM 4188 N N . ASN B 1 164 ? -13.508 -23.594 -7.039 1 98 164 ASN B N 1
ATOM 4189 C CA . ASN B 1 164 ? -12.883 -23.578 -5.723 1 98 164 ASN B CA 1
ATOM 4190 C C . ASN B 1 164 ? -11.5 -24.219 -5.754 1 98 164 ASN B C 1
ATOM 4192 O O . ASN B 1 164 ? -11.211 -25.109 -4.938 1 98 164 ASN B O 1
ATOM 4196 N N . HIS B 1 165 ? -10.82 -23.891 -6.773 1 98.5 165 HIS B N 1
ATOM 4197 C CA . HIS B 1 165 ? -9.484 -24.422 -7.004 1 98.5 165 HIS B CA 1
ATOM 4198 C C . HIS B 1 165 ? -8.594 -23.391 -7.703 1 98.5 165 HIS B C 1
ATOM 4200 O O . HIS B 1 165 ? -8.961 -22.859 -8.742 1 98.5 165 HIS B O 1
ATOM 4206 N N . GLY B 1 166 ? -7.457 -23.172 -7.078 1 98.44 166 GLY B N 1
ATOM 4207 C CA . GLY B 1 166 ? -6.523 -22.234 -7.684 1 98.44 166 GLY B CA 1
ATOM 4208 C C . GLY B 1 166 ? -5.5 -21.703 -6.699 1 98.44 166 GLY B C 1
ATOM 4209 O O . GLY B 1 166 ? -5.523 -22.047 -5.516 1 98.44 166 GLY B O 1
ATOM 4210 N N . HIS B 1 167 ? -4.57 -20.875 -7.195 1 98.81 167 HIS B N 1
ATOM 4211 C CA . HIS B 1 167 ? -3.514 -20.281 -6.391 1 98.81 167 HIS B CA 1
ATOM 4212 C C . HIS B 1 167 ? -3.1 -18.922 -6.949 1 98.81 167 HIS B C 1
ATOM 4214 O O . HIS B 1 167 ? -2.635 -18.828 -8.086 1 98.81 167 HIS B O 1
ATOM 4220 N N . LEU B 1 168 ? -3.359 -17.953 -6.195 1 98.69 168 LEU B N 1
ATOM 4221 C CA . LEU B 1 168 ? -2.945 -16.594 -6.539 1 98.69 168 LEU B CA 1
ATOM 4222 C C . LEU B 1 168 ? -1.626 -16.25 -5.859 1 98.69 168 LEU B C 1
ATOM 4224 O O . LEU B 1 168 ? -1.524 -16.281 -4.633 1 98.69 168 LEU B O 1
ATOM 4228 N N . VAL B 1 169 ? -0.593 -15.914 -6.676 1 98.88 169 VAL B N 1
ATOM 4229 C CA . VAL B 1 169 ? 0.724 -15.578 -6.148 1 98.88 169 VAL B CA 1
ATOM 4230 C C . VAL B 1 169 ? 1.069 -14.133 -6.512 1 98.88 169 VAL B C 1
ATOM 4232 O O . VAL B 1 169 ? 1.042 -13.758 -7.688 1 98.88 169 VAL B O 1
ATOM 4235 N N . SER B 1 170 ? 1.294 -13.312 -5.523 1 98.62 170 SER B N 1
ATOM 4236 C CA . SER B 1 170 ? 1.717 -11.93 -5.715 1 98.62 170 SER B CA 1
ATOM 4237 C C . SER B 1 170 ? 3.18 -11.734 -5.328 1 98.62 170 SER B C 1
ATOM 4239 O O . SER B 1 170 ? 3.543 -11.906 -4.16 1 98.62 170 SER B O 1
ATOM 4241 N N . ILE B 1 171 ? 3.975 -11.461 -6.355 1 98.06 171 ILE B N 1
ATOM 4242 C CA . ILE B 1 171 ? 5.359 -11.117 -6.062 1 98.06 171 ILE B CA 1
ATOM 4243 C C . ILE B 1 171 ? 5.457 -9.641 -5.688 1 98.06 171 ILE B C 1
ATOM 4245 O O . ILE B 1 171 ? 5.496 -8.766 -6.562 1 98.06 171 ILE B O 1
ATOM 4249 N N . ALA B 1 172 ? 5.477 -9.422 -4.422 1 97.38 172 ALA B N 1
ATOM 4250 C CA . ALA B 1 172 ? 5.625 -8.062 -3.906 1 97.38 172 ALA B CA 1
ATOM 4251 C C . ALA B 1 172 ? 7.086 -7.758 -3.582 1 97.38 172 ALA B C 1
ATOM 4253 O O . ALA B 1 172 ? 7.957 -7.883 -4.445 1 97.38 172 ALA B O 1
ATOM 4254 N N . SER B 1 173 ? 7.371 -7.203 -2.434 1 94.38 173 SER B N 1
ATOM 4255 C CA . SER B 1 173 ? 8.711 -6.82 -1.996 1 94.38 173 SER B CA 1
ATOM 4256 C C . SER B 1 173 ? 8.727 -6.48 -0.509 1 94.38 173 SER B C 1
ATOM 4258 O O . SER B 1 173 ? 7.688 -6.156 0.072 1 94.38 173 SER B O 1
ATOM 4260 N N . SER B 1 174 ? 9.891 -6.633 0.087 1 90.44 174 SER B N 1
ATOM 4261 C CA . SER B 1 174 ? 10.047 -6.113 1.441 1 90.44 174 SER B CA 1
ATOM 4262 C C . SER B 1 174 ? 9.82 -4.605 1.485 1 90.44 174 SER B C 1
ATOM 4264 O O . SER B 1 174 ? 9.422 -4.062 2.518 1 90.44 174 SER B O 1
ATOM 4266 N N . ALA B 1 175 ? 9.977 -3.982 0.354 1 92.06 175 ALA B N 1
ATOM 4267 C CA . ALA B 1 175 ? 9.688 -2.557 0.207 1 92.06 175 ALA B CA 1
ATOM 4268 C C . ALA B 1 175 ? 8.188 -2.297 0.227 1 92.06 175 ALA B C 1
ATOM 4270 O O . ALA B 1 175 ? 7.746 -1.145 0.18 1 92.06 175 ALA B O 1
ATOM 4271 N N . GLY B 1 176 ? 7.379 -3.314 0.262 1 95.12 176 GLY B N 1
ATOM 4272 C CA . GLY B 1 176 ? 5.945 -3.205 0.458 1 95.12 176 GLY B CA 1
ATOM 4273 C C . GLY B 1 176 ? 5.531 -3.299 1.914 1 95.12 176 GLY B C 1
ATOM 4274 O O . GLY B 1 176 ? 4.352 -3.143 2.242 1 95.12 176 GLY B O 1
ATOM 4275 N N . LEU B 1 177 ? 6.508 -3.514 2.75 1 90.06 177 LEU B N 1
ATOM 4276 C CA . LEU B 1 177 ? 6.262 -3.641 4.184 1 90.06 177 LEU B CA 1
ATOM 4277 C C . LEU B 1 177 ? 6.879 -2.473 4.945 1 90.06 177 LEU B C 1
ATOM 4279 O O . LEU B 1 177 ? 6.383 -2.094 6.012 1 90.06 177 LEU B O 1
ATOM 4283 N N . ILE B 1 178 ? 7.91 -1.971 4.387 1 87.81 178 ILE B N 1
ATOM 4284 C CA . ILE B 1 178 ? 8.633 -0.862 5 1 87.81 178 ILE B CA 1
ATOM 4285 C C . ILE B 1 178 ? 9.047 0.14 3.928 1 87.81 178 ILE B C 1
ATOM 4287 O O . ILE B 1 178 ? 9.602 -0.242 2.893 1 87.81 178 ILE B O 1
ATOM 4291 N N . GLY B 1 179 ? 8.812 1.389 4.258 1 88.81 179 GLY B N 1
ATOM 4292 C CA . GLY B 1 179 ? 9.266 2.412 3.332 1 88.81 179 GLY B CA 1
ATOM 4293 C C . GLY B 1 179 ? 10.773 2.447 3.182 1 88.81 179 GLY B C 1
ATOM 4294 O O . GLY B 1 179 ? 11.508 2.242 4.152 1 88.81 179 GLY B O 1
ATOM 4295 N N . VAL B 1 180 ? 11.211 2.77 1.933 1 86.5 180 VAL B N 1
ATOM 4296 C CA . VAL B 1 180 ? 12.633 2.812 1.632 1 86.5 180 VAL B CA 1
ATOM 4297 C C . VAL B 1 180 ? 12.984 4.148 0.98 1 86.5 180 VAL B C 1
ATOM 4299 O O . VAL B 1 180 ? 12.242 4.645 0.129 1 86.5 180 VAL B O 1
ATOM 4302 N N . ASN B 1 181 ? 14.094 4.691 1.392 1 85.44 181 ASN B N 1
ATOM 4303 C CA . ASN B 1 181 ? 14.594 5.926 0.801 1 85.44 181 ASN B CA 1
ATOM 4304 C C . ASN B 1 181 ? 14.906 5.754 -0.684 1 85.44 181 ASN B C 1
ATOM 4306 O O . ASN B 1 181 ? 15.562 4.789 -1.076 1 85.44 181 ASN B O 1
ATOM 4310 N N . GLY B 1 182 ? 14.391 6.652 -1.459 1 87.94 182 GLY B N 1
ATOM 4311 C CA . GLY B 1 182 ? 14.727 6.664 -2.875 1 87.94 182 GLY B CA 1
ATOM 4312 C C . GLY B 1 182 ? 13.859 5.734 -3.699 1 87.94 182 GLY B C 1
ATOM 4313 O O . GLY B 1 182 ? 14.164 5.453 -4.859 1 87.94 182 GLY B O 1
ATOM 4314 N N . LEU B 1 183 ? 12.812 5.215 -3.104 1 92.06 183 LEU B N 1
ATOM 4315 C CA . LEU B 1 183 ? 11.922 4.273 -3.777 1 92.06 183 LEU B CA 1
ATOM 4316 C C . LEU B 1 183 ? 10.461 4.605 -3.486 1 92.06 183 LEU B C 1
ATOM 4318 O O . LEU B 1 183 ? 9.641 3.705 -3.293 1 92.06 183 LEU B O 1
ATOM 4322 N N . ALA B 1 184 ? 10.148 5.875 -3.514 1 95.69 184 ALA B N 1
ATOM 4323 C CA . ALA B 1 184 ? 8.836 6.305 -3.039 1 95.69 184 ALA B CA 1
ATOM 4324 C C . ALA B 1 184 ? 7.719 5.664 -3.859 1 95.69 184 ALA B C 1
ATOM 4326 O O . ALA B 1 184 ? 6.789 5.074 -3.303 1 95.69 184 ALA B O 1
ATOM 4327 N N . ASP B 1 185 ? 7.816 5.789 -5.203 1 96.94 185 ASP B N 1
ATOM 4328 C CA . ASP B 1 185 ? 6.75 5.23 -6.031 1 96.94 185 ASP B CA 1
ATOM 4329 C C . ASP B 1 185 ? 6.766 3.705 -5.996 1 96.94 185 ASP B C 1
ATOM 4331 O O . ASP B 1 185 ? 5.711 3.068 -5.984 1 96.94 185 ASP B O 1
ATOM 4335 N N . TYR B 1 186 ? 7.945 3.088 -5.98 1 96.06 186 TYR B N 1
ATOM 4336 C CA . TYR B 1 186 ? 8.062 1.637 -5.906 1 96.06 186 TYR B CA 1
ATOM 4337 C C . TYR B 1 186 ? 7.492 1.111 -4.594 1 96.06 186 TYR B C 1
ATOM 4339 O O . TYR B 1 186 ? 6.688 0.176 -4.59 1 96.06 186 TYR B O 1
ATOM 4347 N N . CYS B 1 187 ? 7.879 1.708 -3.455 1 95.56 187 CYS B N 1
ATOM 4348 C CA . CYS B 1 187 ? 7.352 1.304 -2.156 1 95.56 187 CYS B CA 1
ATOM 4349 C C . CYS B 1 187 ? 5.832 1.412 -2.125 1 95.56 187 CYS B C 1
ATOM 4351 O O . CYS B 1 187 ? 5.148 0.469 -1.729 1 95.56 187 CYS B O 1
ATOM 4353 N N . ALA B 1 188 ? 5.375 2.557 -2.535 1 98.5 188 ALA B N 1
ATOM 4354 C CA . ALA B 1 188 ? 3.928 2.76 -2.543 1 98.5 188 ALA B CA 1
ATOM 4355 C C . ALA B 1 188 ? 3.225 1.664 -3.338 1 98.5 188 ALA B C 1
ATOM 4357 O O . ALA B 1 188 ? 2.234 1.091 -2.875 1 98.5 188 ALA B O 1
ATOM 4358 N N . SER B 1 189 ? 3.715 1.353 -4.488 1 98.56 189 SER B N 1
ATOM 4359 C CA . SER B 1 189 ? 3.09 0.371 -5.367 1 98.56 189 SER B CA 1
ATOM 4360 C C . SER B 1 189 ? 3.131 -1.025 -4.754 1 98.56 189 SER B C 1
ATOM 4362 O O . SER B 1 189 ? 2.176 -1.795 -4.883 1 98.56 189 SER B O 1
ATOM 4364 N N . LYS B 1 190 ? 4.207 -1.372 -4.148 1 98.38 190 LYS B N 1
ATOM 4365 C CA . LYS B 1 190 ? 4.34 -2.709 -3.576 1 98.38 190 LYS B CA 1
ATOM 4366 C C . LYS B 1 190 ? 3.559 -2.83 -2.271 1 98.38 190 LYS B C 1
ATOM 4368 O O . LYS B 1 190 ? 3.031 -3.898 -1.955 1 98.38 190 LYS B O 1
ATOM 4373 N N . PHE B 1 191 ? 3.457 -1.725 -1.501 1 98.12 191 PHE B N 1
ATOM 4374 C CA . PHE B 1 191 ? 2.498 -1.698 -0.403 1 98.12 191 PHE B CA 1
ATOM 4375 C C . PHE B 1 191 ? 1.092 -2.006 -0.904 1 98.12 191 PHE B C 1
ATOM 4377 O O . PHE B 1 191 ? 0.379 -2.818 -0.31 1 98.12 191 PHE B O 1
ATOM 4384 N N . ALA B 1 192 ? 0.786 -1.362 -1.953 1 98.81 192 ALA B N 1
ATOM 4385 C CA . ALA B 1 192 ? -0.542 -1.543 -2.535 1 98.81 192 ALA B CA 1
ATOM 4386 C C . ALA B 1 192 ? -0.77 -2.996 -2.939 1 98.81 192 ALA B C 1
ATOM 4388 O O . ALA B 1 192 ? -1.852 -3.545 -2.721 1 98.81 192 ALA B O 1
ATOM 4389 N N . ALA B 1 193 ? 0.233 -3.568 -3.541 1 98.69 193 ALA B N 1
ATOM 4390 C CA . ALA B 1 193 ? 0.124 -4.961 -3.969 1 98.69 193 ALA B CA 1
ATOM 4391 C C . ALA B 1 193 ? -0.148 -5.879 -2.779 1 98.69 193 ALA B C 1
ATOM 4393 O O . ALA B 1 193 ? -0.967 -6.797 -2.871 1 98.69 193 ALA B O 1
ATOM 4394 N N . ILE B 1 194 ? 0.515 -5.637 -1.702 1 97.5 194 ILE B N 1
ATOM 4395 C CA . ILE B 1 194 ? 0.335 -6.441 -0.5 1 97.5 194 ILE B CA 1
ATOM 4396 C C . ILE B 1 194 ? -1.073 -6.238 0.052 1 97.5 194 ILE B C 1
ATOM 4398 O O . ILE B 1 194 ? -1.775 -7.207 0.353 1 97.5 194 ILE B O 1
ATOM 4402 N N . GLY B 1 195 ? -1.478 -4.953 0.183 1 97.19 195 GLY B N 1
ATOM 4403 C CA . GLY B 1 195 ? -2.814 -4.664 0.678 1 97.19 195 GLY B CA 1
ATOM 4404 C C . GLY B 1 195 ? -3.908 -5.309 -0.152 1 97.19 195 GLY B C 1
ATOM 4405 O O . GLY B 1 195 ? -4.883 -5.832 0.393 1 97.19 195 GLY B O 1
ATOM 4406 N N . PHE B 1 196 ? -3.721 -5.332 -1.438 1 98.5 196 PHE B N 1
ATOM 4407 C CA . PHE B 1 196 ? -4.684 -5.938 -2.352 1 98.5 196 PHE B CA 1
ATOM 4408 C C . PHE B 1 196 ? -4.742 -7.449 -2.154 1 98.5 196 PHE B C 1
ATOM 4410 O O . PHE B 1 196 ? -5.824 -8.016 -1.987 1 98.5 196 PHE B O 1
ATOM 4417 N N . ALA B 1 197 ? -3.623 -8.031 -2.188 1 97.81 197 ALA B N 1
ATOM 4418 C CA . ALA B 1 197 ? -3.545 -9.484 -2.064 1 97.81 197 ALA B CA 1
ATOM 4419 C C . ALA B 1 197 ? -4.129 -9.953 -0.736 1 97.81 197 ALA B C 1
ATOM 4421 O O . ALA B 1 197 ? -4.871 -10.945 -0.69 1 97.81 197 ALA B O 1
ATOM 4422 N N . GLU B 1 198 ? -3.789 -9.25 0.368 1 93.69 198 GLU B N 1
ATOM 4423 C CA . GLU B 1 198 ? -4.324 -9.602 1.679 1 93.69 198 GLU B CA 1
ATOM 4424 C C . GLU B 1 198 ? -5.848 -9.508 1.696 1 93.69 198 GLU B C 1
ATOM 4426 O O . GLU B 1 198 ? -6.527 -10.398 2.215 1 93.69 198 GLU B O 1
ATOM 4431 N N . SER B 1 199 ? -6.328 -8.453 1.156 1 93.44 199 SER B N 1
ATOM 4432 C CA . SER B 1 199 ? -7.766 -8.211 1.179 1 93.44 199 SER B CA 1
ATOM 4433 C C . SER B 1 199 ? -8.516 -9.266 0.371 1 93.44 199 SER B C 1
ATOM 4435 O O . SER B 1 199 ? -9.555 -9.766 0.806 1 93.44 199 SER B O 1
ATOM 4437 N N . VAL B 1 200 ? -7.984 -9.602 -0.767 1 96 200 VAL B N 1
ATOM 4438 C CA . VAL B 1 200 ? -8.625 -10.609 -1.604 1 96 200 VAL B CA 1
ATOM 4439 C C . VAL B 1 200 ? -8.57 -11.969 -0.912 1 96 200 VAL B C 1
ATOM 4441 O O . VAL B 1 200 ? -9.539 -12.734 -0.945 1 96 200 VAL B O 1
ATOM 4444 N N . ALA B 1 201 ? -7.445 -12.297 -0.32 1 93.31 201 ALA B N 1
ATOM 4445 C CA . ALA B 1 201 ? -7.316 -13.547 0.421 1 93.31 201 ALA B CA 1
ATOM 4446 C C . ALA B 1 201 ? -8.398 -13.664 1.493 1 93.31 201 ALA B C 1
ATOM 4448 O O . ALA B 1 201 ? -9.039 -14.703 1.626 1 93.31 201 ALA B O 1
ATOM 4449 N N . LEU B 1 202 ? -8.578 -12.562 2.164 1 89.12 202 LEU B N 1
ATOM 4450 C CA . LEU B 1 202 ? -9.578 -12.547 3.225 1 89.12 202 LEU B CA 1
ATOM 4451 C C . LEU B 1 202 ? -10.984 -12.68 2.646 1 89.12 202 LEU B C 1
ATOM 4453 O O . LEU B 1 202 ? -11.844 -13.344 3.234 1 89.12 202 LEU B O 1
ATOM 4457 N N . GLU B 1 203 ? -11.203 -12.039 1.572 1 90.5 203 GLU B N 1
ATOM 4458 C CA . GLU B 1 203 ? -12.508 -12.141 0.924 1 90.5 203 GLU B CA 1
ATOM 4459 C C . GLU B 1 203 ? -12.797 -13.57 0.482 1 90.5 203 GLU B C 1
ATOM 4461 O O . GLU B 1 203 ? -13.93 -14.047 0.61 1 90.5 203 GLU B O 1
ATOM 4466 N N . LEU B 1 204 ? -11.805 -14.234 -0.068 1 92.19 204 LEU B N 1
ATOM 4467 C CA . LEU B 1 204 ? -11.969 -15.625 -0.492 1 92.19 204 LEU B CA 1
ATOM 4468 C C . LEU B 1 204 ? -12.312 -16.516 0.693 1 92.19 204 LEU B C 1
ATOM 4470 O O . LEU B 1 204 ? -13.211 -17.359 0.602 1 92.19 204 LEU B O 1
ATOM 4474 N N . LEU B 1 205 ? -11.648 -16.281 1.728 1 86 205 LEU B N 1
ATOM 4475 C CA . LEU B 1 205 ? -11.922 -17.047 2.934 1 86 205 LEU B CA 1
ATOM 4476 C C . LEU B 1 205 ? -13.328 -16.781 3.447 1 86 205 LEU B C 1
ATOM 4478 O O . LEU B 1 205 ? -14.062 -17.703 3.799 1 86 205 LEU B O 1
ATOM 4482 N N . ALA B 1 206 ? -13.703 -15.539 3.469 1 82.19 206 ALA B N 1
ATOM 4483 C CA . ALA B 1 206 ? -15 -15.117 3.994 1 82.19 206 ALA B CA 1
ATOM 4484 C C . ALA B 1 206 ? -16.141 -15.672 3.146 1 82.19 206 ALA B C 1
ATOM 4486 O O . ALA B 1 206 ? -17.25 -15.898 3.65 1 82.19 206 ALA B O 1
ATOM 4487 N N . THR B 1 207 ? -15.875 -15.953 1.928 1 89.44 207 THR B N 1
ATOM 4488 C CA . THR B 1 207 ? -16.922 -16.438 1.032 1 89.44 207 THR B CA 1
ATOM 4489 C C . THR B 1 207 ? -16.859 -17.953 0.903 1 89.44 207 THR B C 1
ATOM 4491 O O . THR B 1 207 ? -17.531 -18.547 0.057 1 89.44 207 THR B O 1
ATOM 4494 N N . GLY B 1 208 ? -15.953 -18.562 1.625 1 90.25 208 GLY B N 1
ATOM 4495 C CA . GLY B 1 208 ? -15.875 -20.016 1.677 1 90.25 208 GLY B CA 1
ATOM 4496 C C . GLY B 1 208 ? -15.109 -20.609 0.513 1 90.25 208 GLY B C 1
ATOM 4497 O O . GLY B 1 208 ? -15.258 -21.797 0.207 1 90.25 208 GLY B O 1
ATOM 4498 N N . LYS B 1 209 ? -14.422 -19.828 -0.16 1 94.38 209 LYS B N 1
ATOM 4499 C CA . LYS B 1 209 ? -13.609 -20.312 -1.27 1 94.38 209 LYS B CA 1
ATOM 4500 C C . LYS B 1 209 ? -12.203 -20.672 -0.802 1 94.38 209 LYS B C 1
ATOM 4502 O O . LYS B 1 209 ? -11.219 -20.109 -1.297 1 94.38 209 LYS B O 1
ATOM 4507 N N . ASP B 1 210 ? -12.094 -21.688 0.021 1 89.31 210 ASP B N 1
ATOM 4508 C CA . ASP B 1 210 ? -10.836 -22.047 0.665 1 89.31 210 ASP B CA 1
ATOM 4509 C C . ASP B 1 210 ? -9.977 -22.906 -0.253 1 89.31 210 ASP B C 1
ATOM 4511 O O . ASP B 1 210 ? -8.828 -23.203 0.064 1 89.31 210 ASP B O 1
ATOM 4515 N N . GLY B 1 211 ? -10.531 -23.266 -1.377 1 96.56 211 GLY B N 1
ATOM 4516 C CA . GLY B 1 211 ? -9.758 -24.016 -2.363 1 96.56 211 GLY B CA 1
ATOM 4517 C C . GLY B 1 211 ? -8.836 -23.125 -3.182 1 96.56 211 GLY B C 1
ATOM 4518 O O . GLY B 1 211 ? -7.906 -23.609 -3.824 1 96.56 211 GLY B O 1
ATOM 4519 N N . VAL B 1 212 ? -9.125 -21.906 -3.162 1 98 212 VAL B N 1
ATOM 4520 C CA . VAL B 1 212 ? -8.25 -20.953 -3.832 1 98 212 VAL B CA 1
ATOM 4521 C C . VAL B 1 212 ? -7.211 -20.422 -2.846 1 98 212 VAL B C 1
ATOM 4523 O O . VAL B 1 212 ? -7.555 -19.703 -1.898 1 98 212 VAL B O 1
ATOM 4526 N N . LYS B 1 213 ? -5.949 -20.781 -3.088 1 97.31 213 LYS B N 1
ATOM 4527 C CA . LYS B 1 213 ? -4.859 -20.406 -2.186 1 97.31 213 LYS B CA 1
ATOM 4528 C C . LYS B 1 213 ? -4.215 -19.094 -2.605 1 97.31 213 LYS B C 1
ATOM 4530 O O . LYS B 1 213 ? -4.344 -18.672 -3.758 1 97.31 213 LYS B O 1
ATOM 4535 N N . THR B 1 214 ? -3.623 -18.422 -1.623 1 96.75 214 THR B N 1
ATOM 4536 C CA . THR B 1 214 ? -2.926 -17.172 -1.893 1 96.75 214 THR B CA 1
ATOM 4537 C C . THR B 1 214 ? -1.538 -17.172 -1.259 1 96.75 214 THR B C 1
ATOM 4539 O O . THR B 1 214 ? -1.353 -17.703 -0.163 1 96.75 214 THR B O 1
ATOM 4542 N N . THR B 1 215 ? -0.539 -16.703 -1.975 1 97.56 215 THR B N 1
ATOM 4543 C CA . THR B 1 215 ? 0.822 -16.531 -1.479 1 97.56 215 THR B CA 1
ATOM 4544 C C . THR B 1 215 ? 1.337 -15.125 -1.791 1 97.56 215 THR B C 1
ATOM 4546 O O . THR B 1 215 ? 1.267 -14.672 -2.936 1 97.56 215 THR B O 1
ATOM 4549 N N . ILE B 1 216 ? 1.752 -14.43 -0.817 1 97.31 216 ILE B N 1
ATOM 4550 C CA . ILE B 1 216 ? 2.383 -13.125 -0.969 1 97.31 216 ILE B CA 1
ATOM 4551 C C . ILE B 1 216 ? 3.885 -13.242 -0.716 1 97.31 216 ILE B C 1
ATOM 4553 O O . ILE B 1 216 ? 4.309 -13.672 0.36 1 97.31 216 ILE B O 1
ATOM 4557 N N . VAL B 1 217 ? 4.676 -12.883 -1.71 1 97.62 217 VAL B N 1
ATOM 4558 C CA . VAL B 1 217 ? 6.129 -13.016 -1.641 1 97.62 217 VAL B CA 1
ATOM 4559 C C . VAL B 1 217 ? 6.762 -11.648 -1.432 1 97.62 217 VAL B C 1
ATOM 4561 O O . VAL B 1 217 ? 6.508 -10.711 -2.199 1 97.62 217 VAL B O 1
ATOM 4564 N N . CYS B 1 218 ? 7.594 -11.508 -0.426 1 95.38 218 CYS B N 1
ATOM 4565 C CA . CYS B 1 218 ? 8.25 -10.242 -0.111 1 95.38 218 CYS B CA 1
ATOM 4566 C C . CYS B 1 218 ? 9.758 -10.422 0.006 1 95.38 218 CYS B C 1
ATOM 4568 O O . CYS B 1 218 ? 10.305 -10.406 1.11 1 95.38 218 CYS B O 1
ATOM 4570 N N . PRO B 1 219 ? 10.383 -10.43 -1.104 1 94.12 219 PRO B N 1
ATOM 4571 C CA . PRO B 1 219 ? 11.844 -10.547 -1.072 1 94.12 219 PRO B CA 1
ATOM 4572 C C . PRO B 1 219 ? 12.539 -9.219 -0.799 1 94.12 219 PRO B C 1
ATOM 4574 O O . PRO B 1 219 ? 11.992 -8.156 -1.1 1 94.12 219 PRO B O 1
ATOM 4577 N N . PHE B 1 220 ? 13.742 -9.391 -0.234 1 88.56 220 PHE B N 1
ATOM 4578 C CA . PHE B 1 220 ? 14.664 -8.258 -0.18 1 88.56 220 PHE B CA 1
ATOM 4579 C C . PHE B 1 220 ? 15.328 -8.039 -1.532 1 88.56 220 PHE B C 1
ATOM 4581 O O . PHE B 1 220 ? 14.883 -8.578 -2.547 1 88.56 220 PHE B O 1
ATOM 4588 N N . PHE B 1 221 ? 16.344 -7.242 -1.601 1 80.5 221 PHE B N 1
ATOM 4589 C CA . PHE B 1 221 ? 17.031 -6.973 -2.855 1 80.5 221 PHE B CA 1
ATOM 4590 C C . PHE B 1 221 ? 17.562 -8.258 -3.469 1 80.5 221 PHE B C 1
ATOM 4592 O O . PHE B 1 221 ? 18.188 -9.07 -2.777 1 80.5 221 PHE B O 1
ATOM 4599 N N . ILE B 1 222 ? 17.141 -8.43 -4.66 1 83.12 222 ILE B N 1
ATOM 4600 C CA . ILE B 1 222 ? 17.594 -9.586 -5.414 1 83.12 222 ILE B CA 1
ATOM 4601 C C . ILE B 1 222 ? 18.625 -9.148 -6.457 1 83.12 222 ILE B C 1
ATOM 4603 O O . ILE B 1 222 ? 18.484 -8.094 -7.074 1 83.12 222 ILE B O 1
ATOM 4607 N N . ASN B 1 223 ? 19.578 -9.891 -6.605 1 78.12 223 ASN B N 1
ATOM 4608 C CA . ASN B 1 223 ? 20.594 -9.594 -7.605 1 78.12 223 ASN B CA 1
ATOM 4609 C C . ASN B 1 223 ? 20.078 -9.828 -9.023 1 78.12 223 ASN B C 1
ATOM 4611 O O . ASN B 1 223 ? 20.391 -10.844 -9.641 1 78.12 223 ASN B O 1
ATOM 4615 N N . THR B 1 224 ? 19.312 -8.969 -9.461 1 75.88 224 THR B N 1
ATOM 4616 C CA . THR B 1 224 ? 18.812 -8.938 -10.828 1 75.88 224 THR B CA 1
ATOM 4617 C C . THR B 1 224 ? 19.109 -7.598 -11.484 1 75.88 224 THR B C 1
ATOM 4619 O O . THR B 1 224 ? 19.688 -6.707 -10.852 1 75.88 224 THR B O 1
ATOM 4622 N N . GLY B 1 225 ? 18.844 -7.543 -12.734 1 68.06 225 GLY B N 1
ATOM 4623 C CA . GLY B 1 225 ? 19.047 -6.293 -13.445 1 68.06 225 GLY B CA 1
ATOM 4624 C C . GLY B 1 225 ? 18.234 -5.141 -12.875 1 68.06 225 GLY B C 1
ATOM 4625 O O . GLY B 1 225 ? 18.656 -3.986 -12.938 1 68.06 225 GLY B O 1
ATOM 4626 N N . MET B 1 226 ? 17.172 -5.363 -12.227 1 72.81 226 MET B N 1
ATOM 4627 C CA . MET B 1 226 ? 16.266 -4.336 -11.711 1 72.81 226 MET B CA 1
ATOM 4628 C C . MET B 1 226 ? 16.953 -3.514 -10.617 1 72.81 226 MET B C 1
ATOM 4630 O O . MET B 1 226 ? 16.766 -2.299 -10.547 1 72.81 226 MET B O 1
ATOM 4634 N N . PHE B 1 227 ? 17.766 -4.176 -9.828 1 68.75 227 PHE B N 1
ATOM 4635 C CA . PHE B 1 227 ? 18.391 -3.494 -8.695 1 68.75 227 PHE B CA 1
ATOM 4636 C C . PHE B 1 227 ? 19.906 -3.566 -8.797 1 68.75 227 PHE B C 1
ATOM 4638 O O . PHE B 1 227 ? 20.594 -3.609 -7.777 1 68.75 227 PHE B O 1
ATOM 4645 N N . ASP B 1 228 ? 20.312 -3.629 -9.938 1 60.78 228 ASP B N 1
ATOM 4646 C CA . ASP B 1 228 ? 21.75 -3.668 -10.164 1 60.78 228 ASP B CA 1
ATOM 4647 C C . ASP B 1 228 ? 22.438 -2.451 -9.539 1 60.78 228 ASP B C 1
ATOM 4649 O O . ASP B 1 228 ? 22 -1.316 -9.742 1 60.78 228 ASP B O 1
ATOM 4653 N N . GLY B 1 229 ? 23.344 -2.766 -8.656 1 56.53 229 GLY B N 1
ATOM 4654 C CA . GLY B 1 229 ? 24.109 -1.689 -8.031 1 56.53 229 GLY B CA 1
ATOM 4655 C C . GLY B 1 229 ? 23.625 -1.351 -6.637 1 56.53 229 GLY B C 1
ATOM 4656 O O . GLY B 1 229 ? 24.266 -0.573 -5.926 1 56.53 229 GLY B O 1
ATOM 4657 N N . CYS B 1 230 ? 22.5 -1.951 -6.301 1 62.81 230 CYS B N 1
ATOM 4658 C CA . CYS B 1 230 ? 22.016 -1.686 -4.953 1 62.81 230 CYS B CA 1
ATOM 4659 C C . CYS B 1 230 ? 22.875 -2.385 -3.908 1 62.81 230 CYS B C 1
ATOM 4661 O O . CYS B 1 230 ? 23.344 -3.502 -4.133 1 62.81 230 CYS B O 1
ATOM 4663 N N . THR B 1 231 ? 23.266 -1.616 -2.865 1 61.59 231 THR B N 1
ATOM 4664 C CA . THR B 1 231 ? 24.047 -2.18 -1.77 1 61.59 231 THR B CA 1
ATOM 4665 C C . THR B 1 231 ? 23.297 -2.062 -0.449 1 61.59 231 THR B C 1
ATOM 4667 O O . THR B 1 231 ? 22.344 -1.283 -0.338 1 61.59 231 THR B O 1
ATOM 4670 N N . THR B 1 232 ? 23.531 -3.08 0.345 1 68.19 232 THR B N 1
ATOM 4671 C CA . THR B 1 232 ? 22.922 -3.064 1.671 1 68.19 232 THR B CA 1
ATOM 4672 C C . THR B 1 232 ? 23.938 -2.654 2.729 1 68.19 232 THR B C 1
ATOM 4674 O O . THR B 1 232 ? 25.109 -3.006 2.633 1 68.19 232 THR B O 1
ATOM 4677 N N . LYS B 1 233 ? 23.531 -1.903 3.654 1 62.09 233 LYS B N 1
ATOM 4678 C CA . LYS B 1 233 ? 24.406 -1.444 4.73 1 62.09 233 LYS B CA 1
ATOM 4679 C C . LYS B 1 233 ? 24.797 -2.6 5.645 1 62.09 233 LYS B C 1
ATOM 4681 O O . LYS B 1 233 ? 25.922 -2.623 6.172 1 62.09 233 LYS B O 1
ATOM 4686 N N . TRP B 1 234 ? 23.781 -3.613 5.73 1 63.72 234 TRP B N 1
ATOM 4687 C CA . TRP B 1 234 ? 24.031 -4.762 6.594 1 63.72 234 TRP B CA 1
ATOM 4688 C C . TRP B 1 234 ? 23.938 -6.066 5.809 1 63.72 234 TRP B C 1
ATOM 4690 O O . TRP B 1 234 ? 22.953 -6.809 5.945 1 63.72 234 TRP B O 1
ATOM 4700 N N . PRO B 1 235 ? 24.953 -6.363 5.121 1 67.44 235 PRO B N 1
ATOM 4701 C CA . PRO B 1 235 ? 24.875 -7.516 4.219 1 67.44 235 PRO B CA 1
ATOM 4702 C C . PRO B 1 235 ? 24.766 -8.844 4.969 1 67.44 235 PRO B C 1
ATOM 4704 O O . PRO B 1 235 ? 24.266 -9.828 4.414 1 67.44 235 PRO B O 1
ATOM 4707 N N . LEU B 1 236 ? 25.203 -8.836 6.227 1 63.84 236 LEU B N 1
ATOM 4708 C CA . LEU B 1 236 ? 25.109 -10.078 6.984 1 63.84 236 LEU B CA 1
ATOM 4709 C C . LEU B 1 236 ? 23.656 -10.367 7.379 1 63.84 236 LEU B C 1
ATOM 4711 O O . LEU B 1 236 ? 23.219 -11.516 7.344 1 63.84 236 LEU B O 1
ATOM 4715 N N . LEU B 1 237 ? 22.969 -9.359 7.711 1 67.56 237 LEU B N 1
ATOM 4716 C CA . LEU B 1 237 ? 21.594 -9.508 8.141 1 67.56 237 LEU B CA 1
ATOM 4717 C C . LEU B 1 237 ? 20.641 -9.414 6.957 1 67.56 237 LEU B C 1
ATOM 4719 O O . LEU B 1 237 ? 19.625 -10.125 6.906 1 67.56 237 LEU B O 1
ATOM 4723 N N . LEU B 1 238 ? 21.125 -8.625 6.035 1 75.62 238 LEU B N 1
ATOM 4724 C CA . LEU B 1 238 ? 20.281 -8.375 4.863 1 75.62 238 LEU B CA 1
ATOM 4725 C C . LEU B 1 238 ? 21.109 -8.453 3.582 1 75.62 238 LEU B C 1
ATOM 4727 O O . LEU B 1 238 ? 21.328 -7.441 2.91 1 75.62 238 LEU B O 1
ATOM 4731 N N . PRO B 1 239 ? 21.375 -9.727 3.227 1 75.44 239 PRO B N 1
ATOM 4732 C CA . PRO B 1 239 ? 22.172 -9.891 2.004 1 75.44 239 PRO B CA 1
ATOM 4733 C C . PRO B 1 239 ? 21.328 -9.688 0.737 1 75.44 239 PRO B C 1
ATOM 4735 O O . PRO B 1 239 ? 20.109 -9.867 0.759 1 75.44 239 PRO B O 1
ATOM 4738 N N . VAL B 1 240 ? 22.062 -9.25 -0.326 1 81 240 VAL B N 1
ATOM 4739 C CA . VAL B 1 240 ? 21.438 -9.328 -1.643 1 81 240 VAL B CA 1
ATOM 4740 C C . VAL B 1 240 ? 21.203 -10.789 -2.02 1 81 240 VAL B C 1
ATOM 4742 O O . VAL B 1 240 ? 22.094 -11.625 -1.901 1 81 240 VAL B O 1
ATOM 4745 N N . LEU B 1 241 ? 20.062 -11.094 -2.402 1 89.31 241 LEU B N 1
ATOM 4746 C CA . LEU B 1 241 ? 19.656 -12.484 -2.574 1 89.31 241 LEU B CA 1
ATOM 4747 C C . LEU B 1 241 ? 20 -12.984 -3.975 1 89.31 241 LEU B C 1
ATOM 4749 O O . LEU B 1 241 ? 19.906 -12.234 -4.945 1 89.31 241 LEU B O 1
ATOM 4753 N N . ASP B 1 242 ? 20.391 -14.242 -3.973 1 90.94 242 ASP B N 1
ATOM 4754 C CA . ASP B 1 242 ? 20.578 -14.93 -5.246 1 90.94 242 ASP B CA 1
ATOM 4755 C C . ASP B 1 242 ? 19.25 -15.219 -5.926 1 90.94 242 ASP B C 1
ATOM 4757 O O . ASP B 1 242 ? 18.328 -15.773 -5.305 1 90.94 242 ASP B O 1
ATOM 4761 N N . PRO B 1 243 ? 19.156 -14.859 -7.238 1 93.81 243 PRO B N 1
ATOM 4762 C CA . PRO B 1 243 ? 17.875 -15.039 -7.926 1 93.81 243 PRO B CA 1
ATOM 4763 C C . PRO B 1 243 ? 17.406 -16.484 -7.934 1 93.81 243 PRO B C 1
ATOM 4765 O O . PRO B 1 243 ? 16.219 -16.766 -7.797 1 93.81 243 PRO B O 1
ATOM 4768 N N . ASP B 1 244 ? 18.312 -17.406 -8.086 1 95 244 ASP B N 1
ATOM 4769 C CA . ASP B 1 244 ? 17.953 -18.828 -8.109 1 95 244 ASP B CA 1
ATOM 4770 C C . ASP B 1 244 ? 17.422 -19.281 -6.75 1 95 244 ASP B C 1
ATOM 4772 O O . ASP B 1 244 ? 16.484 -20.078 -6.68 1 95 244 ASP B O 1
ATOM 4776 N N . TYR B 1 245 ? 18.062 -18.797 -5.762 1 94.81 245 TYR B N 1
ATOM 4777 C CA . TYR B 1 245 ? 17.609 -19.094 -4.406 1 94.81 245 TYR B CA 1
ATOM 4778 C C . TYR B 1 245 ? 16.188 -18.578 -4.18 1 94.81 245 TYR B C 1
ATOM 4780 O O . TYR B 1 245 ? 15.336 -19.281 -3.645 1 94.81 245 TYR B O 1
ATOM 4788 N N . VAL B 1 246 ? 15.953 -17.375 -4.594 1 95.81 246 VAL B N 1
ATOM 4789 C CA . VAL B 1 246 ? 14.648 -16.75 -4.422 1 95.81 246 VAL B CA 1
ATOM 4790 C C . VAL B 1 246 ? 13.594 -17.547 -5.195 1 95.81 246 VAL B C 1
ATOM 4792 O O . VAL B 1 246 ? 12.523 -17.859 -4.656 1 95.81 246 VAL B O 1
ATOM 4795 N N . ALA B 1 247 ? 13.875 -17.922 -6.422 1 97.38 247 ALA B N 1
ATOM 4796 C CA . ALA B 1 247 ? 12.93 -18.656 -7.254 1 97.38 247 ALA B CA 1
ATOM 4797 C C . ALA B 1 247 ? 12.594 -20.016 -6.621 1 97.38 247 ALA B C 1
ATOM 4799 O O . ALA B 1 247 ? 11.43 -20.422 -6.602 1 97.38 247 ALA B O 1
ATOM 4800 N N . ASN B 1 248 ? 13.609 -20.672 -6.07 1 97.06 248 ASN B N 1
ATOM 4801 C CA . ASN B 1 248 ? 13.391 -21.953 -5.41 1 97.06 248 ASN B CA 1
ATOM 4802 C C . ASN B 1 248 ? 12.461 -21.797 -4.207 1 97.06 248 ASN B C 1
ATOM 4804 O O . ASN B 1 248 ? 11.57 -22.625 -4 1 97.06 248 ASN B O 1
ATOM 4808 N N . LYS B 1 249 ? 12.68 -20.781 -3.479 1 96.25 249 LYS B N 1
ATOM 4809 C CA . LYS B 1 249 ? 11.867 -20.562 -2.287 1 96.25 249 LYS B CA 1
ATOM 4810 C C . LYS B 1 249 ? 10.43 -20.219 -2.658 1 96.25 249 LYS B C 1
ATOM 4812 O O . LYS B 1 249 ? 9.492 -20.594 -1.951 1 96.25 249 LYS B O 1
ATOM 4817 N N . ILE B 1 250 ? 10.281 -19.516 -3.717 1 97.81 250 ILE B N 1
ATOM 4818 C CA . ILE B 1 250 ? 8.945 -19.172 -4.172 1 97.81 250 ILE B CA 1
ATOM 4819 C C . ILE B 1 250 ? 8.195 -20.422 -4.605 1 97.81 250 ILE B C 1
ATOM 4821 O O . ILE B 1 250 ? 7.039 -20.625 -4.234 1 97.81 250 ILE B O 1
ATOM 4825 N N . ILE B 1 251 ? 8.875 -21.328 -5.367 1 98.12 251 ILE B N 1
ATOM 4826 C CA . ILE B 1 251 ? 8.258 -22.562 -5.809 1 98.12 251 ILE B CA 1
ATOM 4827 C C . ILE B 1 251 ? 7.855 -23.406 -4.594 1 98.12 251 ILE B C 1
ATOM 4829 O O . ILE B 1 251 ? 6.742 -23.922 -4.535 1 98.12 251 ILE B O 1
ATOM 4833 N N . GLU B 1 252 ? 8.758 -23.453 -3.641 1 96.12 252 GLU B N 1
ATOM 4834 C CA . GLU B 1 252 ? 8.461 -24.188 -2.418 1 96.12 252 GLU B CA 1
ATOM 4835 C C . GLU B 1 252 ? 7.238 -23.609 -1.706 1 96.12 252 GLU B C 1
ATOM 4837 O O . GLU B 1 252 ? 6.387 -24.359 -1.228 1 96.12 252 GLU B O 1
ATOM 4842 N N . ALA B 1 253 ? 7.16 -22.328 -1.619 1 95.88 253 ALA B N 1
ATOM 4843 C CA . ALA B 1 253 ? 6.039 -21.672 -0.956 1 95.88 253 ALA B CA 1
ATOM 4844 C C . ALA B 1 253 ? 4.723 -21.984 -1.668 1 95.88 253 ALA B C 1
ATOM 4846 O O . ALA B 1 253 ? 3.699 -22.203 -1.022 1 95.88 253 ALA B O 1
ATOM 4847 N N . ILE B 1 254 ? 4.766 -21.969 -2.977 1 97.88 254 ILE B N 1
ATOM 4848 C CA . ILE B 1 254 ? 3.574 -22.266 -3.766 1 97.88 254 ILE B CA 1
ATOM 4849 C C . ILE B 1 254 ? 3.145 -23.703 -3.539 1 97.88 254 ILE B C 1
ATOM 4851 O O . ILE B 1 254 ? 1.969 -23.984 -3.281 1 97.88 254 ILE B O 1
ATOM 4855 N N . LEU B 1 255 ? 4.07 -24.625 -3.562 1 97.25 255 LEU B N 1
ATOM 4856 C CA . LEU B 1 255 ? 3.77 -26.047 -3.459 1 97.25 255 LEU B CA 1
ATOM 4857 C C . LEU B 1 255 ? 3.293 -26.406 -2.055 1 97.25 255 LEU B C 1
ATOM 4859 O O . LEU B 1 255 ? 2.611 -27.406 -1.862 1 97.25 255 LEU B O 1
ATOM 4863 N N . THR B 1 256 ? 3.613 -25.578 -1.103 1 93.31 256 THR B N 1
ATOM 4864 C CA . THR B 1 256 ? 3.225 -25.875 0.273 1 93.31 256 THR B CA 1
ATOM 4865 C C . THR B 1 256 ? 2.143 -24.906 0.745 1 93.31 256 THR B C 1
ATOM 4867 O O . THR B 1 256 ? 1.837 -24.844 1.937 1 93.31 256 THR B O 1
ATOM 4870 N N . ASP B 1 257 ? 1.638 -24.125 -0.119 1 93.94 257 ASP B N 1
ATOM 4871 C CA . ASP B 1 257 ? 0.536 -23.203 0.136 1 93.94 257 ASP B CA 1
ATOM 4872 C C . ASP B 1 257 ? 0.89 -22.203 1.247 1 93.94 257 ASP B C 1
ATOM 4874 O O . ASP B 1 257 ? 0.073 -21.938 2.129 1 93.94 257 ASP B O 1
ATOM 4878 N N . GLN B 1 258 ? 2.145 -21.719 1.171 1 90.62 258 GLN B N 1
ATOM 4879 C CA . GLN B 1 258 ? 2.547 -20.719 2.146 1 90.62 258 GLN B CA 1
ATOM 4880 C C . GLN B 1 258 ? 1.905 -19.359 1.842 1 90.62 258 GLN B C 1
ATOM 4882 O O . GLN B 1 258 ? 1.944 -18.891 0.702 1 90.62 258 GLN B O 1
ATOM 4887 N N . VAL B 1 259 ? 1.353 -18.75 2.838 1 90.25 259 VAL B N 1
ATOM 4888 C CA . VAL B 1 259 ? 0.586 -17.531 2.637 1 90.25 259 VAL B CA 1
ATOM 4889 C C . VAL B 1 259 ? 1.537 -16.344 2.479 1 90.25 259 VAL B C 1
ATOM 4891 O O . VAL B 1 259 ? 1.335 -15.492 1.614 1 90.25 259 VAL B O 1
ATOM 4894 N N . TYR B 1 260 ? 2.547 -16.25 3.365 1 90.25 260 TYR B N 1
ATOM 4895 C CA . TYR B 1 260 ? 3.521 -15.164 3.33 1 90.25 260 TYR B CA 1
ATOM 4896 C C . TYR B 1 260 ? 4.941 -15.711 3.256 1 90.25 260 TYR B C 1
ATOM 4898 O O . TYR B 1 260 ? 5.324 -16.578 4.043 1 90.25 260 TYR B O 1
ATOM 4906 N N . LEU B 1 261 ? 5.695 -15.203 2.293 1 93.62 261 LEU B N 1
ATOM 4907 C CA . LEU B 1 261 ? 7.105 -15.562 2.168 1 93.62 261 LEU B CA 1
ATOM 4908 C C . LEU B 1 261 ? 7.988 -14.328 2.221 1 93.62 261 LEU B C 1
ATOM 4910 O O . LEU B 1 261 ? 8.008 -13.523 1.281 1 93.62 261 LEU B O 1
ATOM 4914 N N . LEU B 1 262 ? 8.695 -14.148 3.283 1 90.5 262 LEU B N 1
ATOM 4915 C CA . LEU B 1 262 ? 9.68 -13.078 3.402 1 90.5 262 LEU B CA 1
ATOM 4916 C C . LEU B 1 262 ? 11.094 -13.625 3.219 1 90.5 262 LEU B C 1
ATOM 4918 O O . LEU B 1 262 ? 11.445 -14.656 3.803 1 90.5 262 LEU B O 1
ATOM 4922 N N . LEU B 1 263 ? 11.789 -12.992 2.375 1 91.44 263 LEU B N 1
ATOM 4923 C CA . LEU B 1 263 ? 13.172 -13.406 2.131 1 91.44 263 LEU B CA 1
ATOM 4924 C C . LEU B 1 263 ? 14.125 -12.234 2.311 1 91.44 263 LEU B C 1
ATOM 4926 O O . LEU B 1 263 ? 13.891 -11.148 1.777 1 91.44 263 LEU B O 1
ATOM 4930 N N . PRO B 1 264 ? 15.297 -12.406 2.955 1 88.81 264 PRO B N 1
ATOM 4931 C CA . PRO B 1 264 ? 15.719 -13.602 3.693 1 88.81 264 PRO B CA 1
ATOM 4932 C C . PRO B 1 264 ? 14.938 -13.797 4.988 1 88.81 264 PRO B C 1
ATOM 4934 O O . PRO B 1 264 ? 14.07 -12.992 5.32 1 88.81 264 PRO B O 1
ATOM 4937 N N . ARG B 1 265 ? 15.172 -14.789 5.672 1 82.69 265 ARG B N 1
ATOM 4938 C CA . ARG B 1 265 ? 14.414 -15.148 6.867 1 82.69 265 ARG B CA 1
ATOM 4939 C C . ARG B 1 265 ? 14.547 -14.078 7.945 1 82.69 265 ARG B C 1
ATOM 4941 O O . ARG B 1 265 ? 13.625 -13.867 8.734 1 82.69 265 ARG B O 1
ATOM 4948 N N . THR B 1 266 ? 15.609 -13.375 7.973 1 80.38 266 THR B N 1
ATOM 4949 C CA . THR B 1 266 ? 15.859 -12.344 8.969 1 80.38 266 THR B CA 1
ATOM 4950 C C . THR B 1 266 ? 14.828 -11.219 8.852 1 80.38 266 THR B C 1
ATOM 4952 O O . THR B 1 266 ? 14.633 -10.453 9.797 1 80.38 266 THR B O 1
ATOM 4955 N N . MET B 1 267 ? 14.172 -11.164 7.711 1 82.31 267 MET B N 1
ATOM 4956 C CA . MET B 1 267 ? 13.18 -10.117 7.48 1 82.31 267 MET B CA 1
ATOM 4957 C C . MET B 1 267 ? 11.977 -10.305 8.398 1 82.31 267 MET B C 1
ATOM 4959 O O . MET B 1 267 ? 11.336 -9.328 8.797 1 82.31 267 MET B O 1
ATOM 4963 N N . TYR B 1 268 ? 11.734 -11.555 8.742 1 75.38 268 TYR B N 1
ATOM 4964 C CA . TYR B 1 268 ? 10.633 -11.797 9.664 1 75.38 268 TYR B CA 1
ATOM 4965 C C . TYR B 1 268 ? 10.867 -11.102 11 1 75.38 268 TYR B C 1
ATOM 4967 O O . TYR B 1 268 ? 9.945 -10.523 11.578 1 75.38 268 TYR B O 1
ATOM 4975 N N . LEU B 1 269 ? 12.07 -11.078 11.367 1 69.19 269 LEU B N 1
ATOM 4976 C CA . LEU B 1 269 ? 12.438 -10.453 12.633 1 69.19 269 LEU B CA 1
ATOM 4977 C C . LEU B 1 269 ? 12.383 -8.93 12.523 1 69.19 269 LEU B C 1
ATOM 4979 O O . LEU B 1 269 ? 11.883 -8.258 13.422 1 69.19 269 LEU B O 1
ATOM 4983 N N . ILE B 1 270 ? 12.859 -8.523 11.469 1 71.62 270 ILE B N 1
ATOM 4984 C CA . ILE B 1 270 ? 12.938 -7.086 11.258 1 71.62 270 ILE B CA 1
ATOM 4985 C C . ILE B 1 270 ? 11.539 -6.488 11.203 1 71.62 270 ILE B C 1
ATOM 4987 O O . ILE B 1 270 ? 11.266 -5.461 11.828 1 71.62 270 ILE B O 1
ATOM 4991 N N . ILE B 1 271 ? 10.672 -7.117 10.531 1 72.69 271 ILE B N 1
ATOM 4992 C CA . ILE B 1 271 ? 9.312 -6.621 10.391 1 72.69 271 ILE B CA 1
ATOM 4993 C C . ILE B 1 271 ? 8.578 -6.73 11.727 1 72.69 271 ILE B C 1
ATOM 4995 O O . ILE B 1 271 ? 7.777 -5.859 12.07 1 72.69 271 ILE B O 1
ATOM 4999 N N . GLY B 1 272 ? 8.914 -7.75 12.406 1 65.06 272 GLY B N 1
ATOM 5000 C CA . GLY B 1 272 ? 8.344 -7.895 13.734 1 65.06 272 GLY B CA 1
ATOM 5001 C C . GLY B 1 272 ? 8.742 -6.773 14.68 1 65.06 272 GLY B C 1
ATOM 5002 O O . GLY B 1 272 ? 7.922 -6.301 15.469 1 65.06 272 GLY B O 1
ATOM 5003 N N . LEU B 1 273 ? 9.961 -6.219 14.453 1 58.84 273 LEU B N 1
ATOM 5004 C CA . LEU B 1 273 ? 10.484 -5.164 15.312 1 58.84 273 LEU B CA 1
ATOM 5005 C C . LEU B 1 273 ? 9.93 -3.805 14.906 1 58.84 273 LEU B C 1
ATOM 5007 O O . LEU B 1 273 ? 9.672 -2.957 15.766 1 58.84 273 LEU B O 1
ATOM 5011 N N . LYS B 1 274 ? 9.789 -3.488 13.641 1 60.84 274 LYS B N 1
ATOM 5012 C CA . LYS B 1 274 ? 9.227 -2.232 13.148 1 60.84 274 LYS B CA 1
ATOM 5013 C C . LYS B 1 274 ? 7.84 -1.98 13.742 1 60.84 274 LYS B C 1
ATOM 5015 O O . LYS B 1 274 ? 7.531 -0.861 14.156 1 60.84 274 LYS B O 1
ATOM 5020 N N . LYS B 1 275 ? 7.129 -2.857 13.695 1 54.81 275 LYS B N 1
ATOM 5021 C CA . LYS B 1 275 ? 5.738 -2.703 14.117 1 54.81 275 LYS B CA 1
ATOM 5022 C C . LYS B 1 275 ? 5.645 -2.41 15.609 1 54.81 275 LYS B C 1
ATOM 5024 O O . LYS B 1 275 ? 4.758 -1.672 16.047 1 54.81 275 LYS B O 1
ATOM 5029 N N . GLN B 1 276 ? 6.562 -2.812 16.281 1 47.47 276 GLN B N 1
ATOM 5030 C CA . GLN B 1 276 ? 6.594 -2.523 17.703 1 47.47 276 GLN B CA 1
ATOM 5031 C C . GLN B 1 276 ? 6.98 -1.069 17.969 1 47.47 276 GLN B C 1
ATOM 5033 O O . GLN B 1 276 ? 6.477 -0.444 18.891 1 47.47 276 GLN B O 1
ATOM 5038 N N . SER B 1 277 ? 7.75 -0.599 17.047 1 46.97 277 SER B N 1
ATOM 5039 C CA . SER B 1 277 ? 8.195 0.782 17.188 1 46.97 277 SER B CA 1
ATOM 5040 C C . SER B 1 277 ? 7.07 1.765 16.875 1 46.97 277 SER B C 1
ATOM 5042 O O . SER B 1 277 ? 7.004 2.846 17.469 1 46.97 277 SER B O 1
ATOM 5044 N N . LYS B 1 278 ? 6.188 1.509 15.906 1 51.97 278 LYS B N 1
ATOM 5045 C CA . LYS B 1 278 ? 5.059 2.381 15.594 1 51.97 278 LYS B CA 1
ATOM 5046 C C . LYS B 1 278 ? 4.125 2.514 16.797 1 51.97 278 LYS B C 1
ATOM 5048 O O . LYS B 1 278 ? 3.518 3.568 17 1 51.97 278 LYS B O 1
ATOM 5053 N N . GLY B 1 279 ? 4.012 1.421 17.484 1 42.81 279 GLY B N 1
ATOM 5054 C CA . GLY B 1 279 ? 3.25 1.433 18.734 1 42.81 279 GLY B CA 1
ATOM 5055 C C . GLY B 1 279 ? 3.834 2.359 19.781 1 42.81 279 GLY B C 1
ATOM 5056 O O . GLY B 1 279 ? 3.094 3.008 20.516 1 42.81 279 GLY B O 1
ATOM 5057 N N . ASN B 1 280 ? 5.125 2.322 19.719 1 39.53 280 ASN B N 1
ATOM 5058 C CA . ASN B 1 280 ? 5.797 3.121 20.734 1 39.53 280 ASN B CA 1
ATOM 5059 C C . ASN B 1 280 ? 5.906 4.586 20.312 1 39.53 280 ASN B C 1
ATOM 5061 O O . ASN B 1 280 ? 6.211 5.449 21.141 1 39.53 280 ASN B O 1
ATOM 5065 N N . GLN B 1 281 ? 5.801 4.82 18.969 1 40.12 281 GLN B N 1
ATOM 5066 C CA . GLN B 1 281 ? 5.977 6.195 18.5 1 40.12 281 GLN B CA 1
ATOM 5067 C C . GLN B 1 281 ? 4.801 7.07 18.922 1 40.12 281 GLN B C 1
ATOM 5069 O O . GLN B 1 281 ? 4.781 8.266 18.641 1 40.12 281 GLN B O 1
ATOM 5074 N N . CYS B 1 282 ? 3.648 6.504 19.375 1 35.84 282 CYS B N 1
ATOM 5075 C CA . CYS B 1 282 ? 2.533 7.367 19.75 1 35.84 282 CYS B CA 1
ATOM 5076 C C . CYS B 1 282 ? 3.021 8.594 20.516 1 35.84 282 CYS B C 1
ATOM 5078 O O . CYS B 1 282 ? 2.375 9.641 20.5 1 35.84 282 CYS B O 1
ATOM 5080 N N . HIS B 1 283 ? 3.678 8.438 21.594 1 31.91 283 HIS B N 1
ATOM 5081 C CA . HIS B 1 283 ? 3.928 9.602 22.422 1 31.91 283 HIS B CA 1
ATOM 5082 C C . HIS B 1 283 ? 5.219 10.305 22.016 1 31.91 283 HIS B C 1
ATOM 5084 O O . HIS B 1 283 ? 5.602 11.305 22.625 1 31.91 283 HIS B O 1
ATOM 5090 N N . VAL B 1 284 ? 6.129 9.57 21.5 1 30.95 284 VAL B N 1
ATOM 5091 C CA . VAL B 1 284 ? 7.441 10.211 21.469 1 30.95 284 VAL B CA 1
ATOM 5092 C C . VAL B 1 284 ? 7.559 11.102 20.25 1 30.95 284 VAL B C 1
ATOM 5094 O O . VAL B 1 284 ? 7.316 10.656 19.125 1 30.95 284 VAL B O 1
ATOM 5097 N N . GLY B 1 285 ? 7.398 12.383 20.344 1 30.95 285 GLY B N 1
ATOM 5098 C CA . GLY B 1 285 ? 7.664 13.352 19.297 1 30.95 285 GLY B CA 1
ATOM 5099 C C . GLY B 1 285 ? 8.758 12.906 18.344 1 30.95 285 GLY B C 1
ATOM 5100 O O . GLY B 1 285 ? 8.555 12.883 17.125 1 30.95 285 GLY B O 1
ATOM 5101 N N . ARG B 1 286 ? 10.078 13.234 18.688 1 28.77 286 ARG B N 1
ATOM 5102 C CA . ARG B 1 286 ? 11.305 13.273 17.906 1 28.77 286 ARG B CA 1
ATOM 5103 C C . ARG B 1 286 ? 11.766 11.875 17.531 1 28.77 286 ARG B C 1
ATOM 5105 O O . ARG B 1 286 ? 12.898 11.68 17.094 1 28.77 286 ARG B O 1
ATOM 5112 N N . VAL B 1 287 ? 11.148 10.906 18 1 30.88 287 VAL B N 1
ATOM 5113 C CA . VAL B 1 287 ? 11.82 9.625 17.859 1 30.88 287 VAL B CA 1
ATOM 5114 C C . VAL B 1 287 ? 11.805 9.195 16.391 1 30.88 287 VAL B C 1
ATOM 5116 O O . VAL B 1 287 ? 10.914 8.453 15.969 1 30.88 287 VAL B O 1
ATOM 5119 N N . GLY B 1 288 ? 11.664 9.906 15.516 1 34.25 288 GLY B N 1
ATOM 5120 C CA . GLY B 1 288 ? 11.93 9.633 14.109 1 34.25 288 GLY B CA 1
ATOM 5121 C C . GLY B 1 288 ? 13.156 8.766 13.898 1 34.25 288 GLY B C 1
ATOM 5122 O O . GLY B 1 288 ? 13.344 8.203 12.82 1 34.25 288 GLY B O 1
ATOM 5123 N N . THR B 1 289 ? 14.062 8.805 14.844 1 32.44 289 THR B N 1
ATOM 5124 C CA . THR B 1 289 ? 15.398 8.242 14.625 1 32.44 289 THR B CA 1
ATOM 5125 C C . THR B 1 289 ? 15.367 6.727 14.766 1 32.44 289 THR B C 1
ATOM 5127 O O . THR B 1 289 ? 16.125 6.023 14.094 1 32.44 289 THR B O 1
ATOM 5130 N N . SER B 1 290 ? 14.719 6.32 15.781 1 33.66 290 SER B N 1
ATOM 5131 C CA . SER B 1 290 ? 14.867 4.879 15.922 1 33.66 290 SER B CA 1
ATOM 5132 C C . SER B 1 290 ? 14.32 4.141 14.703 1 33.66 290 SER B C 1
ATOM 5134 O O . SER B 1 290 ? 14.891 3.143 14.266 1 33.66 290 SER B O 1
ATOM 5136 N N . GLN B 1 291 ? 13.125 4.477 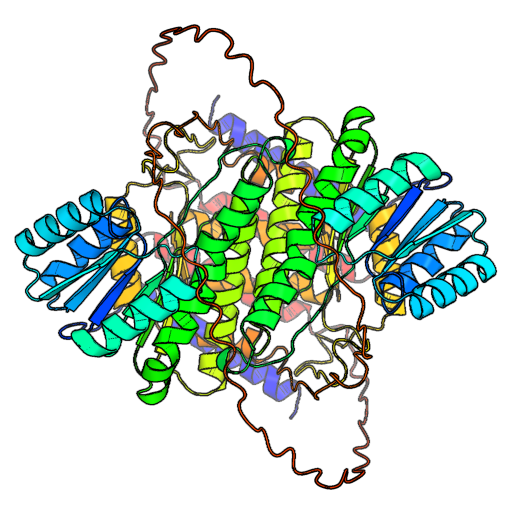14.375 1 35.69 291 GLN B N 1
ATOM 5137 C CA . GLN B 1 291 ? 12.68 3.91 13.109 1 35.69 291 GLN B CA 1
ATOM 5138 C C . GLN B 1 291 ? 13.664 4.223 11.984 1 35.69 291 GLN B C 1
ATOM 5140 O O . GLN B 1 291 ? 13.859 3.406 11.078 1 35.69 291 GLN B O 1
ATOM 5145 N N . HIS B 1 292 ? 14.242 5.434 12.133 1 37.31 292 HIS B N 1
ATOM 5146 C CA . HIS B 1 292 ? 15.258 5.859 11.172 1 37.31 292 HIS B CA 1
ATOM 5147 C C . HIS B 1 292 ? 16.5 4.973 11.258 1 37.31 292 HIS B C 1
ATOM 5149 O O . HIS B 1 292 ? 17.172 4.746 10.25 1 37.31 292 HIS B O 1
ATOM 5155 N N . LEU B 1 293 ? 16.844 4.715 12.508 1 32.97 293 LEU B N 1
ATOM 5156 C CA . LEU B 1 293 ? 18.047 3.895 12.625 1 32.97 293 LEU B CA 1
ATOM 5157 C C . LEU B 1 293 ? 17.828 2.516 12.008 1 32.97 293 LEU B C 1
ATOM 5159 O O . LEU B 1 293 ? 18.688 2.006 11.289 1 32.97 293 LEU B O 1
ATOM 5163 N N . VAL B 1 294 ? 16.828 1.992 12.516 1 33.91 294 VAL B N 1
ATOM 5164 C CA . VAL B 1 294 ? 16.656 0.673 11.914 1 33.91 294 VAL B CA 1
ATOM 5165 C C . VAL B 1 294 ? 16.484 0.809 10.398 1 33.91 294 VAL B C 1
ATOM 5167 O O . VAL B 1 294 ? 17.062 0.035 9.633 1 33.91 294 VAL B O 1
ATOM 5170 N N . PHE B 1 295 ? 15.711 1.796 10.039 1 38.59 295 PHE B N 1
ATOM 5171 C CA . PHE B 1 295 ? 15.352 1.858 8.633 1 38.59 295 PHE B CA 1
ATOM 5172 C C . PHE B 1 295 ? 16.375 2.666 7.844 1 38.59 295 PHE B C 1
ATOM 5174 O O . PHE B 1 295 ? 16.469 2.531 6.621 1 38.59 295 PHE B O 1
ATOM 5181 N N . GLY B 1 296 ? 16.922 3.711 8.531 1 34.22 296 GLY B N 1
ATOM 5182 C CA . GLY B 1 296 ? 18.047 4.305 7.844 1 34.22 296 GLY B CA 1
ATOM 5183 C C . GLY B 1 296 ? 19.109 3.289 7.438 1 34.22 296 GLY B C 1
ATOM 5184 O O . GLY B 1 296 ? 19.891 3.535 6.523 1 34.22 296 GLY B O 1
ATOM 5185 N N . CYS B 1 297 ? 19.281 2.379 8.328 1 32.06 297 CYS B N 1
ATOM 5186 C CA . CYS B 1 297 ? 20.312 1.404 8.039 1 32.06 297 CYS B CA 1
ATOM 5187 C C . CYS B 1 297 ? 19.938 0.523 6.855 1 32.06 297 CYS B C 1
ATOM 5189 O O . CYS B 1 297 ? 20.719 -0.312 6.41 1 32.06 297 CYS B O 1
ATOM 5191 N N . ILE B 1 298 ? 18.719 0.54 6.598 1 33.34 298 ILE B N 1
ATOM 5192 C CA . ILE B 1 298 ? 18.531 -0.395 5.492 1 33.34 298 ILE B CA 1
ATOM 5193 C C . ILE B 1 298 ? 19.203 0.148 4.234 1 33.34 298 ILE B C 1
ATOM 5195 O O . ILE B 1 298 ? 20.141 -0.458 3.715 1 33.34 298 ILE B O 1
ATOM 5199 N N . SER B 1 299 ? 18.594 0.134 2.898 1 32.5 299 SER B N 1
ATOM 5200 C CA . SER B 1 299 ? 19.219 0.202 1.577 1 32.5 299 SER B CA 1
ATOM 5201 C C . SER B 1 299 ? 19.266 1.638 1.062 1 32.5 299 SER B C 1
ATOM 5203 O O . SER B 1 299 ? 18.281 2.375 1.174 1 32.5 299 SER B O 1
ATOM 5205 N N . THR B 1 300 ? 20.344 2.305 1.265 1 28.28 300 THR B N 1
ATOM 5206 C CA . THR B 1 300 ? 20.547 3.443 0.375 1 28.28 300 THR B CA 1
ATOM 5207 C C . THR B 1 300 ? 20.625 2.984 -1.079 1 28.28 300 THR B C 1
ATOM 5209 O O . THR B 1 300 ? 21.469 2.154 -1.428 1 28.28 300 THR B O 1
ATOM 5212 N N . TYR B 1 301 ? 19.5 3.135 -1.782 1 30 301 TYR B N 1
ATOM 5213 C CA . TYR B 1 301 ? 19.469 2.885 -3.219 1 30 301 TYR B CA 1
ATOM 5214 C C . TYR B 1 301 ? 20.375 3.854 -3.959 1 30 301 TYR B C 1
ATOM 5216 O O . TYR B 1 301 ? 20.188 5.07 -3.885 1 30 301 TYR B O 1
ATOM 5224 N N . TYR B 1 302 ? 21.578 3.506 -4.141 1 25.61 302 TYR B N 1
ATOM 5225 C CA . TYR B 1 302 ? 22.359 4.219 -5.152 1 25.61 302 TYR B CA 1
ATOM 5226 C C . TYR B 1 302 ? 21.984 3.75 -6.555 1 25.61 302 TYR B C 1
ATOM 5228 O O . TYR B 1 302 ? 22.141 2.57 -6.883 1 25.61 302 TYR B O 1
ATOM 5236 N N . THR B 1 303 ? 20.859 4.34 -7.168 1 27.75 303 THR B N 1
ATOM 5237 C CA . THR B 1 303 ? 20.375 4.055 -8.516 1 27.75 303 THR B CA 1
ATOM 5238 C C . THR B 1 303 ? 21.469 4.297 -9.547 1 27.75 303 THR B C 1
ATOM 5240 O O . THR B 1 303 ? 21.969 5.418 -9.68 1 27.75 303 THR B O 1
ATOM 5243 N N . ARG B 1 304 ? 22.281 3.441 -10.008 1 24.05 304 ARG B N 1
ATOM 5244 C CA . ARG B 1 304 ? 22.875 3.561 -11.336 1 24.05 304 ARG B CA 1
ATOM 5245 C C . ARG B 1 304 ? 21.812 3.533 -12.422 1 24.05 304 ARG B C 1
ATOM 5247 O O . ARG B 1 304 ? 20.812 2.824 -12.305 1 24.05 304 ARG B O 1
ATOM 5254 N N . GLN B 1 305 ? 21.641 4.531 -13.406 1 24 305 GLN B N 1
ATOM 5255 C CA . GLN B 1 305 ? 20.797 4.77 -14.57 1 24 305 GLN B CA 1
ATOM 5256 C C . GLN B 1 305 ? 20.703 3.525 -15.445 1 24 305 GLN B C 1
ATOM 5258 O O . GLN B 1 305 ? 21.672 3.162 -16.109 1 24 305 GLN B O 1
ATOM 5263 N N . ALA B 1 306 ? 20.062 2.57 -15.164 1 24.95 306 ALA B N 1
ATOM 5264 C CA . ALA B 1 306 ? 19.859 1.433 -16.047 1 24.95 306 ALA B CA 1
ATOM 5265 C C . ALA B 1 306 ? 18.906 1.798 -17.188 1 24.95 306 ALA B C 1
ATOM 5267 O O . ALA B 1 306 ? 18.203 0.936 -17.719 1 24.95 306 ALA B O 1
ATOM 5268 N N . TRP B 1 307 ? 18.531 3.057 -17.562 1 24.27 307 TRP B N 1
ATOM 5269 C CA . TRP B 1 307 ? 17.562 3.281 -18.641 1 24.27 307 TRP B CA 1
ATOM 5270 C C . TRP B 1 307 ? 18.125 2.791 -19.984 1 24.27 307 TRP B C 1
ATOM 5272 O O . TRP B 1 307 ? 17.562 3.078 -21.031 1 24.27 307 TRP B O 1
ATOM 5282 N N . ASP B 1 308 ? 19.172 2.236 -20.234 1 23.83 308 ASP B N 1
ATOM 5283 C CA . ASP B 1 308 ? 19.594 2.16 -21.641 1 23.83 308 ASP B CA 1
ATOM 5284 C C . ASP B 1 308 ? 18.656 1.265 -22.453 1 23.83 308 ASP B C 1
ATOM 5286 O O . ASP B 1 308 ? 18.625 1.346 -23.672 1 23.83 308 ASP B O 1
ATOM 5290 N N . SER B 1 309 ? 18.078 0.198 -21.984 1 20.61 309 SER B N 1
ATOM 5291 C CA . SER B 1 309 ? 17.594 -0.71 -23.016 1 20.61 309 SER B CA 1
ATOM 5292 C C . SER B 1 309 ? 16.172 -0.353 -23.438 1 20.61 309 SER B C 1
ATOM 5294 O O . SER B 1 309 ? 15.422 -1.215 -23.891 1 20.61 309 SER B O 1
ATOM 5296 N N . ALA B 1 310 ? 15.391 0.668 -22.938 1 24.42 310 ALA B N 1
ATOM 5297 C CA . ALA B 1 310 ? 14.055 0.826 -23.516 1 24.42 310 ALA B CA 1
ATOM 5298 C C . ALA B 1 310 ? 14.141 1.159 -25 1 24.42 310 ALA B C 1
ATOM 5300 O O . ALA B 1 310 ? 14.641 2.223 -25.375 1 24.42 310 ALA B O 1
ATOM 5301 N N . GLY B 1 311 ? 14.188 0.201 -25.859 1 20.53 311 GLY B N 1
ATOM 5302 C CA . GLY B 1 311 ? 14.031 0.34 -27.297 1 20.53 311 GLY B CA 1
ATOM 5303 C C . GLY B 1 311 ? 12.805 1.15 -27.688 1 20.53 311 GLY B C 1
ATOM 5304 O O . GLY B 1 311 ? 11.906 1.365 -26.875 1 20.53 311 GLY B O 1
ATOM 5305 N N . ASP B 1 312 ? 12.688 1.751 -28.906 1 21.05 312 ASP B N 1
ATOM 5306 C CA . ASP B 1 312 ? 11.867 2.629 -29.734 1 21.05 312 ASP B CA 1
ATOM 5307 C C . ASP B 1 312 ? 10.484 2.021 -29.984 1 21.05 312 ASP B C 1
ATOM 5309 O O . ASP B 1 312 ? 10.312 1.206 -30.891 1 21.05 312 ASP B O 1
ATOM 5313 N N . VAL B 1 313 ? 9.664 1.461 -29.141 1 20.66 313 VAL B N 1
ATOM 5314 C CA . VAL B 1 313 ? 8.398 0.927 -29.625 1 20.66 313 VAL B CA 1
ATOM 5315 C C . VAL B 1 313 ? 7.523 2.066 -30.141 1 20.66 313 VAL B C 1
ATOM 5317 O O . VAL B 1 313 ? 7.109 2.938 -29.359 1 20.66 313 VAL B O 1
ATOM 5320 N N . SER B 1 314 ? 7.586 2.551 -31.344 1 19.53 314 SER B N 1
ATOM 5321 C CA . SER B 1 314 ? 6.797 3.473 -32.156 1 19.53 314 SER B CA 1
ATOM 5322 C C . SER B 1 314 ? 5.371 2.971 -32.344 1 19.53 314 SER B C 1
ATOM 5324 O O . SER B 1 314 ? 4.59 3.557 -33.094 1 19.53 314 SER B O 1
ATOM 5326 N N . GLY B 1 315 ? 4.863 1.757 -31.875 1 17.34 315 GLY B N 1
ATOM 5327 C CA . GLY B 1 315 ? 3.648 1.308 -32.531 1 17.34 315 GLY B CA 1
ATOM 5328 C C . GLY B 1 315 ? 2.465 2.227 -32.312 1 17.34 315 GLY B C 1
ATOM 5329 O O . GLY B 1 315 ? 2.463 3.014 -31.359 1 17.34 315 GLY B O 1
ATOM 5330 N N . SER B 1 316 ? 1.483 2.393 -33.344 1 17.61 316 SER B N 1
ATOM 5331 C CA . SER B 1 316 ? 0.271 3.109 -33.719 1 17.61 316 SER B CA 1
ATOM 5332 C C . SER B 1 316 ? -0.905 2.725 -32.844 1 17.61 316 SER B C 1
ATOM 5334 O O . SER B 1 316 ? -1.267 1.549 -32.75 1 17.61 316 SER B O 1
ATOM 5336 N N . PHE B 1 317 ? -1.073 3.232 -31.672 1 17.2 317 PHE B N 1
ATOM 5337 C CA . PHE B 1 317 ? -2.059 2.902 -30.656 1 17.2 317 PHE B CA 1
ATOM 5338 C C . PHE B 1 317 ? -3.457 3.314 -31.109 1 17.2 317 PHE B C 1
ATOM 5340 O O . PHE B 1 317 ? -3.746 4.504 -31.234 1 17.2 317 PHE B O 1
ATOM 5347 N N . GLN B 1 318 ? -4.133 2.521 -32.062 1 15.95 318 GLN B N 1
ATOM 5348 C CA . GLN B 1 318 ? -5.48 2.797 -32.562 1 15.95 318 GLN B CA 1
ATOM 5349 C C . GLN B 1 318 ? -6.516 2.604 -31.453 1 15.95 318 GLN B C 1
ATOM 5351 O O . GLN B 1 318 ? -6.543 1.562 -30.797 1 15.95 318 GLN B O 1
ATOM 5356 N N . LEU B 1 319 ? -7.105 3.615 -30.844 1 16.28 319 LEU B N 1
ATOM 5357 C CA . LEU B 1 319 ? -7.988 3.855 -29.703 1 16.28 319 LEU B CA 1
ATOM 5358 C C . LEU B 1 319 ? -9.414 3.402 -30.016 1 16.28 319 LEU B C 1
ATOM 5360 O O . LEU B 1 319 ? -10.086 4.004 -30.844 1 16.28 319 LEU B O 1
ATOM 5364 N N . TYR B 1 320 ? -9.758 2.096 -30.391 1 16.36 320 TYR B N 1
ATOM 5365 C CA . TYR B 1 320 ? -11.125 1.821 -30.828 1 16.36 320 TYR B CA 1
ATOM 5366 C C . TYR B 1 320 ? -12.078 1.817 -29.641 1 16.36 320 TYR B C 1
ATOM 5368 O O . TYR B 1 320 ? -11.828 1.155 -28.625 1 16.36 320 TYR B O 1
ATOM 5376 N N . GLY B 1 321 ? -12.875 2.883 -29.281 1 16.83 321 GLY B N 1
ATOM 5377 C CA . GLY B 1 321 ? -13.789 3.252 -28.203 1 16.83 321 GLY B CA 1
ATOM 5378 C C . GLY B 1 321 ? -15.109 2.51 -28.25 1 16.83 321 GLY B C 1
ATOM 5379 O O . GLY B 1 321 ? -15.93 2.758 -29.141 1 16.83 321 GLY B O 1
ATOM 5380 N N . CYS B 1 322 ? -15.258 1.119 -28.172 1 16.62 322 CYS B N 1
ATOM 5381 C CA . CYS B 1 322 ? -16.562 0.51 -28.422 1 16.62 322 CYS B CA 1
ATOM 5382 C C . CYS B 1 322 ? -17.469 0.656 -27.219 1 16.62 322 CYS B C 1
ATOM 5384 O O . CYS B 1 322 ? -17.141 0.191 -26.125 1 16.62 322 CYS B O 1
ATOM 5386 N N . PHE B 1 323 ? -18.344 1.685 -26.969 1 17.28 323 PHE B N 1
ATOM 5387 C CA . PHE B 1 323 ? -19.234 2.096 -25.891 1 17.28 323 PHE B CA 1
ATOM 5388 C C . PHE B 1 323 ? -20.484 1.217 -25.844 1 17.28 323 PHE B C 1
ATOM 5390 O O . PHE B 1 323 ? -21.359 1.337 -26.703 1 17.28 323 PHE B O 1
ATOM 5397 N N . GLN B 1 324 ? -20.484 -0.134 -25.641 1 16.02 324 GLN B N 1
ATOM 5398 C CA . GLN B 1 324 ? -21.781 -0.772 -25.766 1 16.02 324 GLN B CA 1
ATOM 5399 C C . GLN B 1 324 ? -22.688 -0.453 -24.578 1 16.02 324 GLN B C 1
ATOM 5401 O O . GLN B 1 324 ? -22.203 -0.29 -23.453 1 16.02 324 GLN B O 1
ATOM 5406 N N . ARG B 1 325 ? -24.078 -0.194 -24.703 1 17.66 325 ARG B N 1
ATOM 5407 C CA . ARG B 1 325 ? -25.312 0.376 -24.156 1 17.66 325 ARG B CA 1
ATOM 5408 C C . ARG B 1 325 ? -26 -0.615 -23.234 1 17.66 325 ARG B C 1
ATOM 5410 O O . ARG B 1 325 ? -27.234 -0.632 -23.156 1 17.66 325 ARG B O 1
ATOM 5417 N N . THR B 1 326 ? -25.438 -1.386 -22.266 1 17.64 326 THR B N 1
ATOM 5418 C CA . THR B 1 326 ? -26.375 -2.393 -21.781 1 17.64 326 THR B CA 1
ATOM 5419 C C . THR B 1 326 ? -27.422 -1.76 -20.859 1 17.64 326 THR B C 1
ATOM 5421 O O . THR B 1 326 ? -27.141 -0.76 -20.203 1 17.64 326 THR B O 1
ATOM 5424 N N . ARG B 1 327 ? -28.766 -2.123 -20.922 1 18.23 327 ARG B N 1
ATOM 5425 C CA . ARG B 1 327 ? -30.141 -1.798 -20.594 1 18.23 327 ARG B CA 1
ATOM 5426 C C . ARG B 1 327 ? -30.469 -2.191 -19.156 1 18.23 327 ARG B C 1
ATOM 5428 O O . ARG B 1 327 ? -30.625 -3.375 -18.844 1 18.23 327 ARG B O 1
ATOM 5435 N N . GLN B 1 328 ? -29.828 -1.723 -18.047 1 17.61 328 GLN B N 1
ATOM 5436 C CA . GLN B 1 328 ? -30.109 -2.301 -16.734 1 17.61 328 GLN B CA 1
ATOM 5437 C C . GLN B 1 328 ? -31.453 -1.813 -16.203 1 17.61 328 GLN B C 1
ATOM 5439 O O . GLN B 1 328 ? -31.734 -0.614 -16.219 1 17.61 328 GLN B O 1
ATOM 5444 N N . GLU B 1 329 ? -32.5 -2.705 -16.094 1 18.47 329 GLU B N 1
ATOM 5445 C CA . GLU B 1 329 ? -33.906 -2.609 -15.617 1 18.47 329 GLU B CA 1
ATOM 5446 C C . GLU B 1 329 ? -33.938 -2.529 -14.094 1 18.47 329 GLU B C 1
ATOM 5448 O O . GLU B 1 329 ? -33.438 -3.408 -13.406 1 18.47 329 GLU B O 1
ATOM 5453 N N . GLY B 1 330 ? -33.781 -1.441 -13.359 1 17.98 330 GLY B N 1
ATOM 5454 C CA . GLY B 1 330 ? -33.656 -1.116 -11.945 1 17.98 330 GLY B CA 1
ATOM 5455 C C . GLY B 1 330 ? -34.969 -1.29 -11.172 1 17.98 330 GLY B C 1
ATOM 5456 O O . GLY B 1 330 ? -35.938 -0.587 -11.43 1 17.98 330 GLY B O 1
ATOM 5457 N N . GLY B 1 331 ? -35.5 -2.582 -10.844 1 18.78 331 GLY B N 1
ATOM 5458 C CA . GLY B 1 331 ? -36.719 -2.672 -10.094 1 18.78 331 GLY B CA 1
ATOM 5459 C C . GLY B 1 331 ? -36.594 -2.191 -8.664 1 18.78 331 GLY B C 1
ATOM 5460 O O . GLY B 1 331 ? -35.531 -2.334 -8.047 1 18.78 331 GLY B O 1
ATOM 5461 N N . VAL B 1 332 ? -37.406 -1.235 -7.961 1 18.64 332 VAL B N 1
ATOM 5462 C CA . VAL B 1 332 ? -37.5 -0.287 -6.859 1 18.64 332 VAL B CA 1
ATOM 5463 C C . VAL B 1 332 ? -37.969 -1.005 -5.598 1 18.64 332 VAL B C 1
ATOM 5465 O O . VAL B 1 332 ? -38.062 -0.397 -4.527 1 18.64 332 VAL B O 1
ATOM 5468 N N . GLU B 1 333 ? -37.625 -2.234 -5.176 1 18.09 333 GLU B N 1
ATOM 5469 C CA . GLU B 1 333 ? -38.594 -2.6 -4.145 1 18.09 333 GLU B CA 1
ATOM 5470 C C . GLU B 1 333 ? -38.312 -1.862 -2.84 1 18.09 333 GLU B C 1
ATOM 5472 O O . GLU B 1 333 ? -37.188 -1.45 -2.584 1 18.09 333 GLU B O 1
ATOM 5477 N N . LYS B 1 334 ? -39.438 -1.901 -1.669 1 19.3 334 LYS B N 1
ATOM 5478 C CA . LYS B 1 334 ? -39.969 -1.181 -0.528 1 19.3 334 LYS B CA 1
ATOM 5479 C C . LYS B 1 334 ? -39.188 -1.444 0.738 1 19.3 334 LYS B C 1
ATOM 5481 O O . LYS B 1 334 ? -38.719 -2.562 0.959 1 19.3 334 LYS B O 1
ATOM 5486 N N . ARG B 1 335 ? -38.688 -0.385 1.607 1 19.53 335 ARG B N 1
ATOM 5487 C CA . ARG B 1 335 ? -37.781 0.053 2.67 1 19.53 335 ARG B CA 1
ATOM 5488 C C . ARG B 1 335 ? -38.312 -0.387 4.039 1 19.53 335 ARG B C 1
ATOM 5490 O O . ARG B 1 335 ? -39.281 0.18 4.555 1 19.53 335 ARG B O 1
ATOM 5497 N N . GLY B 1 336 ? -38.5 -1.741 4.457 1 18.03 336 GLY B N 1
ATOM 5498 C CA . GLY B 1 336 ? -39.094 -1.921 5.773 1 18.03 336 GLY B CA 1
ATOM 5499 C C . GLY B 1 336 ? -38.188 -1.459 6.902 1 18.03 336 GLY B C 1
ATOM 5500 O O . GLY B 1 336 ? -36.969 -1.459 6.77 1 18.03 336 GLY B O 1
ATOM 5501 N N . LYS B 1 337 ? -38.656 -0.716 8.039 1 20.23 337 LYS B N 1
ATOM 5502 C CA . LYS B 1 337 ? -38.312 0.162 9.148 1 20.23 337 LYS B CA 1
ATOM 5503 C C . LYS B 1 337 ? -37.719 -0.635 10.312 1 20.23 337 LYS B C 1
ATOM 5505 O O . LYS B 1 337 ? -37.438 -0.08 11.383 1 20.23 337 LYS B O 1
ATOM 5510 N N . LYS B 1 338 ? -37.062 -1.836 10.344 1 18.86 338 LYS B N 1
ATOM 5511 C CA . LYS B 1 338 ? -37.031 -2.494 11.648 1 18.86 338 LYS B CA 1
ATOM 5512 C C . LYS B 1 338 ? -36.094 -1.749 12.602 1 18.86 338 LYS B C 1
ATOM 5514 O O . LYS B 1 338 ? -35.062 -1.22 12.18 1 18.86 338 LYS B O 1
ATOM 5519 N N . GLU B 1 339 ? -36.406 -1.454 13.945 1 18.83 339 GLU B N 1
ATOM 5520 C CA . GLU B 1 339 ? -36.156 -0.735 15.188 1 18.83 339 GLU B CA 1
ATOM 5521 C C . GLU B 1 339 ? -35.031 -1.408 15.992 1 18.83 339 GLU B C 1
ATOM 5523 O O . GLU B 1 339 ? -34.719 -0.962 17.094 1 18.83 339 GLU B O 1
ATOM 5528 N N . THR B 1 340 ? -34 -2.031 15.531 1 18.3 340 THR B N 1
ATOM 5529 C CA . THR B 1 340 ? -33.25 -2.887 16.453 1 18.3 340 THR B CA 1
ATOM 5530 C C . THR B 1 340 ? -32.531 -2.053 17.516 1 18.3 340 THR B C 1
ATOM 5532 O O . THR B 1 340 ? -31.844 -1.081 17.188 1 18.3 340 THR B O 1
ATOM 5535 N N . THR B 1 341 ? -32.875 -2.127 18.891 1 18.36 341 THR B N 1
ATOM 5536 C CA . THR B 1 341 ? -32.594 -1.57 20.219 1 18.36 341 THR B CA 1
ATOM 5537 C C . THR B 1 341 ? -31.188 -1.972 20.672 1 18.36 341 THR B C 1
ATOM 5539 O O . THR B 1 341 ? -30.875 -3.16 20.781 1 18.36 341 THR B O 1
ATOM 5542 N N . TYR B 1 342 ? -30.094 -1.385 20.328 1 18.41 342 TYR B N 1
ATOM 5543 C CA . TYR B 1 342 ? -28.703 -1.769 20.578 1 18.41 342 TYR B CA 1
ATOM 5544 C C . TYR B 1 342 ? -28.312 -1.454 22.016 1 18.41 342 TYR B C 1
ATOM 5546 O O . TYR B 1 342 ? -28.469 -0.321 22.484 1 18.41 342 TYR B O 1
ATOM 5554 N N . SER B 1 343 ? -28.578 -2.369 23.031 1 18.08 343 SER B N 1
ATOM 5555 C CA . SER B 1 343 ? -28.234 -2.277 24.438 1 18.08 343 SER B CA 1
ATOM 5556 C C . SER B 1 343 ? -26.719 -2.215 24.625 1 18.08 343 SER B C 1
ATOM 5558 O O . SER B 1 343 ? -25.984 -3.053 24.094 1 18.08 343 SER B O 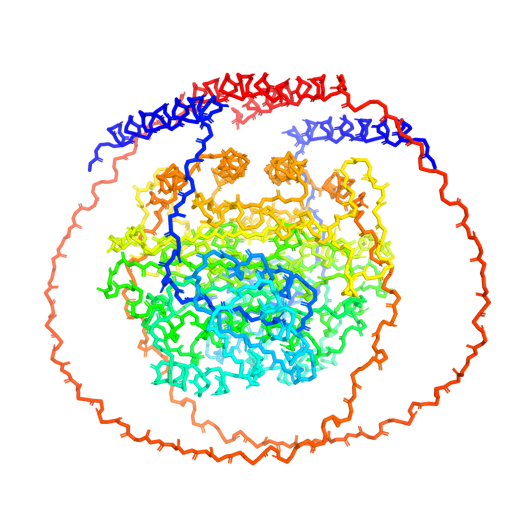1
ATOM 5560 N N . VAL B 1 344 ? -26.094 -1.063 24.859 1 19.03 344 VAL B N 1
ATOM 5561 C CA . VAL B 1 344 ? -24.719 -0.644 25.016 1 19.03 344 VAL B CA 1
ATOM 5562 C C . VAL B 1 344 ? -24.172 -1.113 26.359 1 19.03 344 VAL B C 1
ATOM 5564 O O . VAL B 1 344 ? -24.641 -0.661 27.422 1 19.03 344 VAL B O 1
ATOM 5567 N N . ILE B 1 345 ? -24.016 -2.443 26.656 1 18.97 345 ILE B N 1
ATOM 5568 C CA . ILE B 1 345 ? -23.516 -2.877 27.953 1 18.97 345 ILE B CA 1
ATOM 5569 C C . ILE B 1 345 ? -22.078 -2.385 28.141 1 18.97 345 ILE B C 1
ATOM 5571 O O . ILE B 1 345 ? -21.219 -2.611 27.281 1 18.97 345 ILE B O 1
ATOM 5575 N N . LEU B 1 346 ? -21.781 -1.452 29.031 1 18.66 346 LEU B N 1
ATOM 5576 C CA . LEU B 1 346 ? -20.625 -0.711 29.531 1 18.66 346 LEU B CA 1
ATOM 5577 C C . LEU B 1 346 ? -19.688 -1.628 30.297 1 18.66 346 LEU B C 1
ATOM 5579 O O . LEU B 1 346 ? -19.984 -2.035 31.422 1 18.66 346 LEU B O 1
ATOM 5583 N N . VAL B 1 347 ? -19.266 -2.756 29.75 1 20.64 347 VAL B N 1
ATOM 5584 C CA . VAL B 1 347 ? -18.469 -3.623 30.609 1 20.64 347 VAL B CA 1
ATOM 5585 C C . VAL B 1 347 ? -17.141 -2.938 30.953 1 20.64 347 VAL B C 1
ATOM 5587 O O . VAL B 1 347 ? -16.594 -2.189 30.141 1 20.64 347 VAL B O 1
ATOM 5590 N N . PRO B 1 348 ? -16.609 -3.117 32.25 1 20.47 348 PRO B N 1
ATOM 5591 C CA . PRO B 1 348 ? -15.5 -2.514 32.969 1 20.47 348 PRO B CA 1
ATOM 5592 C C . PRO B 1 348 ? -14.141 -2.926 32.438 1 20.47 348 PRO B C 1
ATOM 5594 O O . PRO B 1 348 ? -13.906 -4.105 32.156 1 20.47 348 PRO B O 1
ATOM 5597 N N . GLN B 1 349 ? -13.32 -2.066 31.734 1 19.89 349 GLN B N 1
ATOM 5598 C CA . GLN B 1 349 ? -12.234 -1.944 30.766 1 19.89 349 GLN B CA 1
ATOM 5599 C C . GLN B 1 349 ? -10.891 -2.326 31.375 1 19.89 349 GLN B C 1
ATOM 5601 O O . GLN B 1 349 ? -9.875 -2.385 30.688 1 19.89 349 GLN B O 1
ATOM 5606 N N . ARG B 1 350 ? -10.594 -2.424 32.781 1 22.2 350 ARG B N 1
ATOM 5607 C CA . ARG B 1 350 ? -9.242 -2.213 33.281 1 22.2 350 ARG B CA 1
ATOM 5608 C C . ARG B 1 350 ? -8.391 -3.463 33.094 1 22.2 350 ARG B C 1
ATOM 5610 O O . ARG B 1 350 ? -7.199 -3.371 32.812 1 22.2 350 ARG B O 1
ATOM 5617 N N . ARG B 1 351 ? -8.695 -4.66 33.781 1 22.44 351 ARG B N 1
ATOM 5618 C CA . ARG B 1 351 ? -7.816 -5.699 34.281 1 22.44 351 ARG B CA 1
ATOM 5619 C C . ARG B 1 351 ? -7.348 -6.625 33.188 1 22.44 351 ARG B C 1
ATOM 5621 O O . ARG B 1 351 ? -6.461 -7.457 33.375 1 22.44 351 ARG B O 1
ATOM 5628 N N . LEU B 1 352 ? -8.094 -6.914 32.188 1 22.14 352 LEU B N 1
ATOM 5629 C CA . LEU B 1 352 ? -7.879 -8.117 31.391 1 22.14 352 LEU B CA 1
ATOM 5630 C C . LEU B 1 352 ? -6.688 -7.945 30.453 1 22.14 352 LEU B C 1
ATOM 5632 O O . LEU B 1 352 ? -6.242 -8.906 29.828 1 22.14 352 LEU B O 1
ATOM 5636 N N . ILE B 1 353 ? -6.145 -6.75 30.375 1 25.34 353 ILE B N 1
ATOM 5637 C CA . ILE B 1 353 ? -5.191 -6.547 29.281 1 25.34 353 ILE B CA 1
ATOM 5638 C C . ILE B 1 353 ? -3.836 -7.137 29.672 1 25.34 353 ILE B C 1
ATOM 5640 O O . ILE B 1 353 ? -3.047 -7.512 28.797 1 25.34 353 ILE B O 1
ATOM 5644 N N . VAL B 1 354 ? -3.547 -7.387 31.031 1 25.62 354 VAL B N 1
ATOM 5645 C CA . VAL B 1 354 ? -2.205 -7.742 31.484 1 25.62 354 VAL B CA 1
ATOM 5646 C C . VAL B 1 354 ? -1.936 -9.219 31.188 1 25.62 354 VAL B C 1
ATOM 5648 O O . VAL B 1 354 ? -0.821 -9.586 30.797 1 25.62 354 VAL B O 1
ATOM 5651 N N . HIS B 1 355 ? -2.906 -10.102 31.406 1 24.8 355 HIS B N 1
ATOM 5652 C CA . HIS B 1 355 ? -2.652 -11.539 31.344 1 24.8 355 HIS B CA 1
ATOM 5653 C C . HIS B 1 355 ? -2.344 -11.977 29.922 1 24.8 355 HIS B C 1
ATOM 5655 O O . HIS B 1 355 ? -1.531 -12.883 29.703 1 24.8 355 HIS B O 1
ATOM 5661 N N . VAL B 1 356 ? -2.949 -11.312 29.016 1 26.41 356 VAL B N 1
ATOM 5662 C CA . VAL B 1 356 ? -2.832 -11.852 27.672 1 26.41 356 VAL B CA 1
ATOM 5663 C C . VAL B 1 356 ? -1.451 -11.531 27.109 1 26.41 356 VAL B C 1
ATOM 5665 O O . VAL B 1 356 ? -0.949 -12.242 26.234 1 26.41 356 VAL B O 1
ATOM 5668 N N . MET B 1 357 ? -0.763 -10.562 27.688 1 26.97 357 MET B N 1
ATOM 5669 C CA . MET B 1 357 ? 0.573 -10.234 27.188 1 26.97 357 MET B CA 1
ATOM 5670 C C . MET B 1 357 ? 1.588 -11.281 27.641 1 26.97 357 MET B C 1
ATOM 5672 O O . MET B 1 357 ? 2.596 -11.5 26.953 1 26.97 357 MET B O 1
ATOM 5676 N N . PHE B 1 358 ? 1.406 -11.922 28.797 1 27.91 358 PHE B N 1
ATOM 5677 C CA . PHE B 1 358 ? 2.307 -12.945 29.328 1 27.91 358 PHE B CA 1
ATOM 5678 C C . PHE B 1 358 ? 2.289 -14.188 28.438 1 27.91 358 PHE B C 1
ATOM 5680 O O . PHE B 1 358 ? 3.334 -14.789 28.188 1 27.91 358 PHE B O 1
ATOM 5687 N N . LEU B 1 359 ? 1.178 -14.578 28.062 1 27.98 359 LEU B N 1
ATOM 5688 C CA . LEU B 1 359 ? 1.107 -15.812 27.297 1 27.98 359 LEU B CA 1
ATOM 5689 C C . LEU B 1 359 ? 1.775 -15.641 25.938 1 27.98 359 LEU B C 1
ATOM 5691 O O . LEU B 1 359 ? 2.361 -16.578 25.391 1 27.98 359 LEU B O 1
ATOM 5695 N N . PHE B 1 360 ? 1.813 -14.43 25.5 1 29.77 360 PHE B N 1
ATOM 5696 C CA . PHE B 1 360 ? 2.354 -14.195 24.156 1 29.77 360 PHE B CA 1
ATOM 5697 C C . PHE B 1 360 ? 3.877 -14.172 24.188 1 29.77 360 PHE B C 1
ATOM 5699 O O . PHE B 1 360 ? 4.531 -14.641 23.25 1 29.77 360 PHE B O 1
ATOM 5706 N N . SER B 1 361 ? 4.48 -13.734 25.266 1 28.03 361 SER B N 1
ATOM 5707 C CA . SER B 1 361 ? 5.93 -13.797 25.422 1 28.03 361 SER B CA 1
ATOM 5708 C C . SER B 1 361 ? 6.41 -15.242 25.531 1 28.03 361 SER B C 1
ATOM 5710 O O . SER B 1 361 ? 7.516 -15.562 25.094 1 28.03 361 SER B O 1
ATOM 5712 N N . LEU B 1 362 ? 5.711 -16.031 26.188 1 28.3 362 LEU B N 1
ATOM 5713 C CA . LEU B 1 362 ? 6.109 -17.438 26.328 1 28.3 362 LEU B CA 1
ATOM 5714 C C . LEU B 1 362 ? 6.094 -18.141 24.984 1 28.3 362 LEU B C 1
ATOM 5716 O O . LEU B 1 362 ? 6.977 -18.953 24.688 1 28.3 362 LEU B O 1
ATOM 5720 N N . VAL B 1 363 ? 5.207 -17.828 24.188 1 30.09 363 VAL B N 1
ATOM 5721 C CA . VAL B 1 363 ? 5.145 -18.547 22.906 1 30.09 363 VAL B CA 1
ATOM 5722 C C . VAL B 1 363 ? 6.293 -18.109 22.016 1 30.09 363 VAL B C 1
ATOM 5724 O O . VAL B 1 363 ? 6.906 -18.922 21.328 1 30.09 363 VAL B O 1
ATOM 5727 N N . LEU B 1 364 ? 6.738 -16.891 22.141 1 29.59 364 LEU B N 1
ATOM 5728 C CA . LEU B 1 364 ? 7.883 -16.422 21.375 1 29.59 364 LEU B CA 1
ATOM 5729 C C . LEU B 1 364 ? 9.164 -17.109 21.844 1 29.59 364 LEU B C 1
ATOM 5731 O O . LEU B 1 364 ? 10.008 -17.484 21.016 1 29.59 364 LEU B O 1
ATOM 5735 N N . LEU B 1 365 ? 9.352 -17.344 23.062 1 27.39 365 LEU B N 1
ATOM 5736 C CA . LEU B 1 365 ? 10.516 -18.031 23.609 1 27.39 365 LEU B CA 1
ATOM 5737 C C . LEU B 1 365 ? 10.586 -19.469 23.078 1 27.39 365 LEU B C 1
ATOM 5739 O O . LEU B 1 365 ? 11.672 -19.984 22.828 1 27.39 365 LEU B O 1
ATOM 5743 N N . LEU B 1 366 ? 9.562 -20.078 23.047 1 27.58 366 LEU B N 1
ATOM 5744 C CA . LEU B 1 366 ? 9.641 -21.469 22.625 1 27.58 366 LEU B CA 1
ATOM 5745 C C . LEU B 1 366 ? 10 -21.562 21.141 1 27.58 366 LEU B C 1
ATOM 5747 O O . LEU B 1 366 ? 10.641 -22.516 20.719 1 27.58 366 LEU B O 1
ATOM 5751 N N . PHE B 1 367 ? 9.695 -20.594 20.375 1 28.88 367 PHE B N 1
ATOM 5752 C CA . PHE B 1 367 ? 9.906 -20.703 18.938 1 28.88 367 PHE B CA 1
ATOM 5753 C C . PHE B 1 367 ? 11.359 -20.406 18.578 1 28.88 367 PHE B C 1
ATOM 5755 O O . PHE B 1 367 ? 11.883 -20.938 17.594 1 28.88 367 PHE B O 1
ATOM 5762 N N . ILE B 1 368 ? 12.078 -19.562 19.203 1 27.38 368 ILE B N 1
ATOM 5763 C CA . ILE B 1 368 ? 13.477 -19.312 18.875 1 27.38 368 ILE B CA 1
ATOM 5764 C C . ILE B 1 368 ? 14.289 -20.594 19.078 1 27.38 368 ILE B C 1
ATOM 5766 O O . ILE B 1 368 ? 15.297 -20.812 18.391 1 27.38 368 ILE B O 1
ATOM 5770 N N . ARG B 1 369 ? 13.906 -21.422 19.891 1 25.67 369 ARG B N 1
ATOM 5771 C CA . ARG B 1 369 ? 14.711 -22.625 20.062 1 25.67 369 ARG B CA 1
ATOM 5772 C C . ARG B 1 369 ? 14.727 -23.469 18.797 1 25.67 369 ARG B C 1
ATOM 5774 O O . ARG B 1 369 ? 15.695 -24.188 18.547 1 25.67 369 ARG B O 1
ATOM 5781 N N . ASN B 1 370 ? 13.641 -23.531 18.125 1 26.28 370 ASN B N 1
ATOM 5782 C CA . ASN B 1 370 ? 13.688 -24.594 17.125 1 26.28 370 ASN B CA 1
ATOM 5783 C C . ASN B 1 370 ? 14.492 -24.172 15.891 1 26.28 370 ASN B C 1
ATOM 5785 O O . ASN B 1 370 ? 14.516 -24.875 14.883 1 26.28 370 ASN B O 1
ATOM 5789 N N . PHE B 1 371 ? 14.852 -22.984 15.664 1 26.09 371 PHE B N 1
ATOM 5790 C CA . PHE B 1 371 ? 15.672 -22.703 14.492 1 26.09 371 PHE B CA 1
ATOM 5791 C C . PHE B 1 371 ? 17.078 -23.266 14.672 1 26.09 371 PHE B C 1
ATOM 5793 O O . PHE B 1 371 ? 17.953 -23.031 13.836 1 26.09 371 PHE B O 1
ATOM 5800 N N . SER B 1 372 ? 17.469 -23.828 15.812 1 21.95 372 SER B N 1
ATOM 5801 C CA . SER B 1 372 ? 18.797 -24.438 15.852 1 21.95 372 SER B CA 1
ATOM 5802 C C . SER B 1 372 ? 18.859 -25.672 14.969 1 21.95 372 SER B C 1
ATOM 5804 O O . SER B 1 372 ? 19.859 -26.391 14.969 1 21.95 372 SER B O 1
ATOM 5806 N N . VAL B 1 373 ? 17.734 -26.125 14.461 1 21.91 373 VAL B N 1
ATOM 5807 C CA . VAL B 1 373 ? 18.172 -27.266 13.672 1 21.91 373 VAL B CA 1
ATOM 5808 C C . VAL B 1 373 ? 18.594 -26.797 12.281 1 21.91 373 VAL B C 1
ATOM 5810 O O . VAL B 1 373 ? 17.953 -25.938 11.68 1 21.91 373 VAL B O 1
#

Foldseek 3Di:
DDPVVVVVVVVVVVVVVLVVVVVCLPPPFDFAQCAAAEEEFEPLLDFLNLLLLQVCLQSNYAYEYEYQDPNSQVVSQVNSVVSHHPHYHYDYADLLDLVRLLVVLVVCCVPPRAHFEYALDFAAFPQAADVPDDPVVLSSRQSRLAVSLVSNCVSRVVVCQVVLAHEYEHEAALLLLDPAGSGVSNSVNSVNSVVVQVVVQVVCVVVPSNNYFYAYEHEYAAPDLRQPPWDALCCPLHNHHYSNVSSVVSSSCRRRRPHYHYPPPSSVVLSVVLVVVVVVVVPPPPVPVVNCVSRVRTIPRPDDPSPPPPDDPPDDPPPPPPPDDDDPDDDDDDDDDDDDDPPPPPPDPPDPPPVVVVVVVVSVVVVVVSVVD/DDPVVVVVVVVVVVVVVLVVVVVCLVPPFDFAQCAAAEEEFEPLLDFLNLLLLQVCLQRNYAYEYEYQDPNSQVVSQVNSVVSHHPHYHYDYADLLDLVRLLVVLVVCCVPPRAHFEYALDFAAFPQAAPVPDDPVVLSSRQSRLAVSLVSNCVSRVVVCQVVLAHEYEHEAALLLLDPAGSGVSNSVNSVNSVVVQVVVQVVCVVVPSNNYFYAYEHEYAAPDPRQPPWDALCCPLHNHHYSNVSSVVSSSCRRRRPHYHYPPPSSVVLSVVLVVVVVVVVPPDPVPVVNCVSRVRTIPRPDDPPPPPPDDPPDDPPPPPPPDDDDDPDDDDDDDDDDPDPPPPPPDPPPPPPVVVVVVVVSVVVVVVSVVD

InterPro domains:
  IPR002347 Short-chain dehydrogenase/reductase SDR [PF00106] (38-228)
  IPR002347 Short-chain dehydrogenase/reductase SDR [PR00080] (113-124)
  IPR002347 Short-chain dehydrogenase/reductase SDR [PR00080] (166-174)
  IPR002347 Short-chain dehydrogenase/reductase SDR [PR00080] (186-205)
  IPR002347 Short-chain dehydrogenase/reductase SDR [PR00081] (38-55)
  IPR002347 Short-chain dehydrogenase/reductase SDR [PR00081] (113-124)
  IPR002347 Short-chain dehydrogenase/reductase SDR [PR00081] (160-176)
  IPR002347 Short-chain dehydrogenase/reductase SDR [PR00081] (186-205)
  IPR002347 Short-chain dehydrogenase/reductase SDR [PR00081] (210-227)
  IPR020904 Short-chain dehydrogenase/reductase, conserved site [PS00061] (173-201)
  IPR036291 NAD(P)-binding domain superfamily [SSF51735] (29-266)

Secondary structure (DSSP, 8-state):
--HHHHHHHHHHHHHHHHHHHHHHTTSPPPPPP-TT-EEEEESTTSHHHHHHHHHHGGGTPEEEEEES-HHHHHHHHHHHHHTT-SEEEEEE--TT-HHHHHHHHHHHHHHT---SEEEE---------GGGS-HHHHHHHHIIIIIHHHHHHHHHHHHHHHHT-EEEEEE--GGGTS--TT-HHHHHHHHHHHHHHHHHHHHHHHTT-TTEEEEEEEE--BSSGGGTT---S-TTTSPPBPHHHHHHHHHHHHHTT-SEEEESTHHHHHHHHHHHHHHHTTS-SSTTHHHHHHHHTS--------GGG----------------------------------------SSHHHHHHHHHHHHHHHHHHGGG-/--HHHHHHHHHHHHHHHHHHHHHHTTSPPPPPP-TT-EEEEETTTSHHHHHHHHHHGGGTPEEEEEES-HHHHHHHHHHHHHTT-SEEEEEE--TT-HHHHHHHHHHHHHHT---SEEEE-------S-GGGS-HHHHHHHHIIIIIHHHHHHHHHHHHHHHHT-EEEEEE--GGGTS--TT-HHHHHHHHHHHHHHHHHHHHHHHTT-TTEEEEEEEE--BSSGGGTT-EES-TTTSPPBPHHHHHHHHHHHHHTT-SEEEESTHHHHHHHHHHHHHHHTTS-SSTTHHHHHHHHTSEE------GGG----------------------------------------SSTHHHHHHHHHHHHHHHHHGGG-

Organism: Oncorhynchus kisutch (NCBI:txid8019)

Nearest PDB structures (foldseek):
  8g93-assembly1_B  TM=9.028E-01  e=1.523E-34  Canis lupus familiaris
  9av4-assembly1_A  TM=9.497E-01  e=4.407E-33  Homo sapiens
  8g93-assembly1_A  TM=9.287E-01  e=2.276E-33  Canis lupus familiaris
  8g89-assembly1_A  TM=8.844E-01  e=2.185E-34  Canis lupus familiaris
  8g9v-assembly1_B  TM=8.978E-01  e=1.248E-33  Homo sapiens

Radius of gyration: 25.92 Å; Cα contacts (8 Å, |Δi|>4): 1282; chains: 2; bounding box: 78×68×68 Å